Protein 6EEP (pdb70)

Structure (mmCIF, N/CA/C/O backbone):
data_6EEP
#
_entry.id   6EEP
#
_cell.length_a   104.630
_cell.length_b   67.930
_cell.length_c   74.000
_cell.angle_alpha   90.000
_cell.angle_beta   119.540
_cell.angle_gamma   90.000
#
_symmetry.space_group_name_H-M   'C 1 2 1'
#
loop_
_entity.id
_entity.type
_entity.pdbx_description
1 polymer 'Ribose-5-phosphate isomerase A'
2 non-polymer 'SODIUM ION'
3 water water
#
loop_
_atom_site.group_PDB
_atom_site.id
_atom_site.type_symbol
_atom_site.label_atom_id
_atom_site.label_alt_id
_atom_site.label_comp_id
_atom_site.label_asym_id
_atom_site.label_entity_id
_atom_site.label_seq_id
_atom_site.pdbx_PDB_ins_code
_atom_site.Cartn_x
_atom_site.Cartn_y
_atom_site.Cartn_z
_atom_site.occupancy
_atom_site.B_iso_or_equiv
_atom_site.auth_seq_id
_atom_site.auth_comp_id
_atom_site.auth_asym_id
_atom_site.auth_atom_id
_atom_site.pdbx_PDB_model_num
ATOM 1 N N . HIS A 1 1 ? -41.618 -12.884 -3.054 1.00 77.49 -1 HIS A N 1
ATOM 2 C CA . HIS A 1 1 ? -40.818 -11.673 -2.902 1.00 69.96 -1 HIS A CA 1
ATOM 3 C C . HIS A 1 1 ? -39.326 -11.990 -2.838 1.00 68.18 -1 HIS A C 1
ATOM 4 O O . HIS A 1 1 ? -38.849 -12.596 -1.874 1.00 64.58 -1 HIS A O 1
ATOM 6 N N . HIS A 1 2 ? -38.602 -11.579 -3.881 1.00 58.67 0 HIS A N 1
ATOM 7 C CA . HIS A 1 2 ? -37.153 -11.682 -3.881 1.00 51.25 0 HIS A CA 1
ATOM 8 C C . HIS A 1 2 ? -36.579 -10.994 -2.651 1.00 46.84 0 HIS A C 1
ATOM 9 O O . HIS A 1 2 ? -37.140 -10.017 -2.141 1.00 41.79 0 HIS A O 1
ATOM 16 N N . MET A 1 3 ? -35.435 -11.497 -2.189 1.00 38.41 1 MET A N 1
ATOM 17 C CA . MET A 1 3 ? -34.609 -10.708 -1.282 1.00 43.50 1 MET A CA 1
ATOM 18 C C . MET A 1 3 ? -34.333 -9.335 -1.874 1.00 36.72 1 MET A C 1
ATOM 19 O O . MET A 1 3 ? -34.362 -8.326 -1.163 1.00 33.21 1 MET A O 1
ATOM 21 N N . SER A 1 4 ? -34.086 -9.280 -3.186 1.00 33.48 2 SER A N 1
ATOM 22 C CA . SER A 1 4 ? -33.811 -8.008 -3.848 1.00 32.05 2 SER A CA 1
ATOM 23 C C . SER A 1 4 ? -34.969 -7.032 -3.684 1.00 36.00 2 SER A C 1
ATOM 24 O O . SER A 1 4 ? -34.757 -5.839 -3.424 1.00 25.75 2 SER A O 1
ATOM 27 N N . GLU A 1 5 ? -36.204 -7.516 -3.841 1.00 41.90 3 GLU A N 1
ATOM 28 C CA . GLU A 1 5 ? -37.355 -6.633 -3.681 1.00 30.09 3 GLU A CA 1
ATOM 29 C C . GLU A 1 5 ? -37.400 -6.043 -2.275 1.00 32.61 3 GLU A C 1
ATOM 30 O O . GLU A 1 5 ? -37.680 -4.850 -2.104 1.00 27.90 3 GLU A O 1
ATOM 36 N N . LEU A 1 6 ? -37.100 -6.856 -1.259 1.00 27.89 4 LEU A N 1
ATOM 37 C CA . LEU A 1 6 ? -37.090 -6.353 0.112 1.00 33.87 4 LEU A CA 1
ATOM 38 C C . LEU A 1 6 ? -36.027 -5.277 0.302 1.00 32.49 4 LEU A C 1
ATOM 39 O O . LEU A 1 6 ? -36.302 -4.206 0.857 1.00 24.88 4 LEU A O 1
ATOM 44 N N . LYS A 1 7 ? -34.799 -5.545 -0.147 1.00 30.10 5 LYS A N 1
ATOM 45 C CA A LYS A 1 7 ? -33.733 -4.559 0.008 0.56 24.43 5 LYS A CA 1
ATOM 46 C CA C LYS A 1 7 ? -33.731 -4.560 0.005 0.44 24.54 5 LYS A CA 1
ATOM 47 C C . LYS A 1 7 ? -34.089 -3.252 -0.686 1.00 25.82 5 LYS A C 1
ATOM 48 O O . LYS A 1 7 ? -33.802 -2.167 -0.167 1.00 26.67 5 LYS A O 1
ATOM 59 N N . ILE A 1 8 ? -34.725 -3.335 -1.858 1.00 26.62 6 ILE A N 1
ATOM 60 C CA . ILE A 1 8 ? -35.114 -2.139 -2.602 1.00 28.10 6 ILE A CA 1
ATOM 61 C C . ILE A 1 8 ? -36.125 -1.308 -1.812 1.00 27.12 6 ILE A C 1
ATOM 62 O O . ILE A 1 8 ? -35.998 -0.081 -1.715 1.00 24.49 6 ILE A O 1
ATOM 67 N N . LYS A 1 9 ? -37.157 -1.959 -1.261 1.00 23.37 7 LYS A N 1
ATOM 68 C CA . LYS A 1 9 ? -38.128 -1.272 -0.403 1.00 29.68 7 LYS A CA 1
ATOM 69 C C . LYS A 1 9 ? -37.438 -0.554 0.752 1.00 26.59 7 LYS A C 1
ATOM 70 O O . LYS A 1 9 ? -37.754 0.603 1.067 1.00 27.88 7 LYS A O 1
ATOM 76 N N . ALA A 1 10 ? -36.509 -1.238 1.420 1.00 27.79 8 ALA A N 1
ATOM 77 C CA . ALA A 1 10 ? -35.783 -0.590 2.505 1.00 27.54 8 ALA A CA 1
ATOM 78 C C . ALA A 1 10 ? -34.968 0.590 1.987 1.00 31.63 8 ALA A C 1
ATOM 79 O O . ALA A 1 10 ? -34.953 1.659 2.610 1.00 28.31 8 ALA A O 1
ATOM 81 N N . ALA A 1 11 ? -34.302 0.423 0.834 1.00 23.79 9 ALA A N 1
ATOM 82 C CA . ALA A 1 11 ? -33.514 1.514 0.261 1.00 24.14 9 ALA A CA 1
ATOM 83 C C . ALA A 1 11 ? -34.392 2.719 -0.048 1.00 24.51 9 ALA A C 1
ATOM 84 O O . ALA A 1 11 ? -34.047 3.858 0.290 1.00 24.48 9 ALA A O 1
ATOM 86 N N . LYS A 1 12 ? -35.537 2.488 -0.696 1.00 21.63 10 LYS A N 1
ATOM 87 C CA . LYS A 1 12 ? -36.443 3.589 -0.994 1.00 24.20 10 LYS A CA 1
ATOM 88 C C . LYS A 1 12 ? -36.982 4.238 0.272 1.00 27.83 10 LYS A C 1
ATOM 89 O O . LYS A 1 12 ? -37.222 5.448 0.288 1.00 25.27 10 LYS A O 1
ATOM 95 N N . ALA A 1 13 ? -37.170 3.464 1.344 1.00 32.63 11 ALA A N 1
ATOM 96 C CA . ALA A 1 13 ? -37.639 4.058 2.593 1.00 33.45 11 ALA A CA 1
ATOM 97 C C . ALA A 1 13 ? -36.617 5.043 3.153 1.00 29.06 11 ALA A C 1
ATOM 98 O O . ALA A 1 13 ? -36.983 6.087 3.698 1.00 27.25 11 ALA A O 1
ATOM 100 N N . ALA A 1 14 ? -35.329 4.734 3.015 1.00 27.54 12 ALA A N 1
ATOM 101 C CA . ALA A 1 14 ? -34.292 5.639 3.503 1.00 24.97 12 ALA A CA 1
ATOM 102 C C . ALA A 1 14 ? -34.234 6.932 2.698 1.00 31.23 12 ALA A C 1
ATOM 103 O O . ALA A 1 14 ? -33.907 7.990 3.250 1.00 27.66 12 ALA A O 1
ATOM 105 N N . ILE A 1 15 ? -34.531 6.867 1.397 1.00 29.26 13 ILE A N 1
ATOM 106 C CA . ILE A 1 15 ? -34.442 8.057 0.551 1.00 32.38 13 ILE A CA 1
ATOM 107 C C . ILE A 1 15 ? -35.360 9.150 1.071 1.00 31.23 13 ILE A C 1
ATOM 108 O O . ILE A 1 15 ? -35.081 10.346 0.902 1.00 37.64 13 ILE A O 1
ATOM 113 N N . ALA A 1 16 ? -36.443 8.762 1.754 1.00 31.10 14 ALA A N 1
ATOM 114 C CA . ALA A 1 16 ? -37.398 9.728 2.280 1.00 35.90 14 ALA A CA 1
ATOM 115 C C . ALA A 1 16 ? -36.773 10.668 3.301 1.00 41.02 14 ALA A C 1
ATOM 116 O O . ALA A 1 16 ? -37.340 11.731 3.571 1.00 35.91 14 ALA A O 1
ATOM 118 N N . TYR A 1 17 ? -35.626 10.297 3.874 1.00 32.95 15 TYR A N 1
ATOM 119 C CA . TYR A 1 17 ? -34.937 11.104 4.872 1.00 35.72 15 TYR A CA 1
ATOM 120 C C . TYR A 1 17 ? -33.873 12.010 4.277 1.00 35.19 15 TYR A C 1
ATOM 121 O O . TYR A 1 17 ? -33.275 12.798 5.011 1.00 36.17 15 TYR A O 1
ATOM 130 N N . ILE A 1 18 ? -33.607 11.903 2.985 1.00 34.56 16 ILE A N 1
ATOM 131 C CA . ILE A 1 18 ? -32.581 12.719 2.352 1.00 33.18 16 ILE A CA 1
ATOM 132 C C . ILE A 1 18 ? -33.173 14.079 2.006 1.00 42.54 16 ILE A C 1
ATOM 133 O O . ILE A 1 18 ? -34.221 14.168 1.354 1.00 51.21 16 ILE A O 1
ATOM 138 N N . GLU A 1 19 ? -32.507 15.143 2.444 1.00 36.44 17 GLU A N 1
ATOM 139 C CA . GLU A 1 19 ? -32.926 16.507 2.160 1.00 39.52 17 GLU A CA 1
ATOM 140 C C . GLU A 1 19 ? -31.955 17.169 1.189 1.00 36.08 17 GLU A C 1
ATOM 141 O O . GLU A 1 19 ? -30.806 16.744 1.039 1.00 40.45 17 GLU A O 1
ATOM 147 N N . ASP A 1 20 ? -32.437 18.221 0.523 1.00 37.64 18 ASP A N 1
ATOM 148 C CA . ASP A 1 20 ? -31.619 18.951 -0.442 1.00 38.80 18 ASP A CA 1
ATOM 149 C C . ASP A 1 20 ? -30.310 19.414 0.183 1.00 38.52 18 ASP A C 1
ATOM 150 O O . ASP A 1 20 ? -30.270 19.826 1.343 1.00 38.92 18 ASP A O 1
ATOM 155 N N . ASP A 1 21 ? -29.232 19.320 -0.599 1.00 37.28 19 ASP A N 1
ATOM 156 C CA . ASP A 1 21 ? -27.915 19.860 -0.262 1.00 43.21 19 ASP A CA 1
ATOM 157 C C . ASP A 1 21 ? -27.245 19.154 0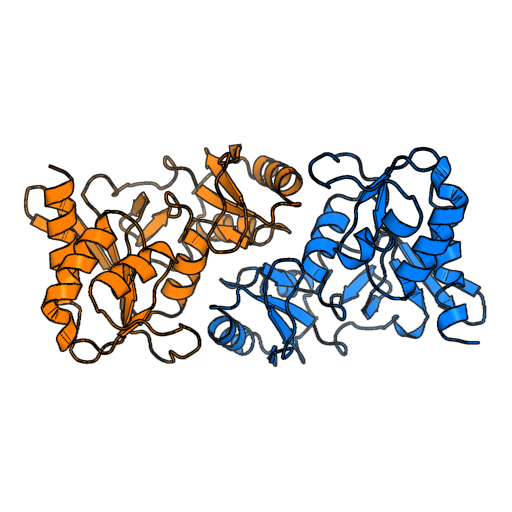.916 1.00 37.67 19 ASP A C 1
ATOM 158 O O . ASP A 1 21 ? -26.326 19.707 1.523 1.00 43.51 19 ASP A O 1
ATOM 163 N N . MET A 1 22 ? -27.654 17.936 1.249 1.00 36.47 20 MET A N 1
ATOM 164 C CA . MET A 1 22 ? -27.005 17.220 2.334 1.00 29.08 20 MET A CA 1
ATOM 165 C C . MET A 1 22 ? -25.685 16.610 1.875 1.00 28.38 20 MET A C 1
ATOM 166 O O . MET A 1 22 ? -25.499 16.289 0.698 1.00 32.04 20 MET A O 1
ATOM 171 N N . VAL A 1 23 ? -24.774 16.430 2.824 1.00 26.08 21 VAL A N 1
ATOM 172 C CA . VAL A 1 23 ? -23.702 15.454 2.667 1.00 23.53 21 VAL A CA 1
ATOM 173 C C . VAL A 1 23 ? -24.197 14.146 3.275 1.00 26.04 21 VAL A C 1
ATOM 174 O O . VAL A 1 23 ? -24.728 14.137 4.389 1.00 25.29 21 VAL A O 1
ATOM 178 N N . ILE A 1 24 ? -24.054 13.044 2.541 1.00 25.61 22 ILE A N 1
ATOM 179 C CA . ILE A 1 24 ? -24.659 11.766 2.910 1.00 18.64 22 ILE A CA 1
ATOM 180 C C . ILE A 1 24 ? -23.560 10.734 3.126 1.00 27.74 22 ILE A C 1
ATOM 181 O O . ILE A 1 24 ? -22.784 10.455 2.206 1.00 25.01 22 ILE A O 1
ATOM 186 N N . GLY A 1 25 ? -23.506 10.153 4.325 1.00 24.33 23 GLY A N 1
ATOM 187 C CA . GLY A 1 25 ? -22.624 9.013 4.550 1.00 24.43 23 GLY A CA 1
ATOM 188 C C . GLY A 1 25 ? -23.269 7.735 4.022 1.00 23.83 23 GLY A C 1
ATOM 189 O O . GLY A 1 25 ? -24.452 7.482 4.233 1.00 16.25 23 GLY A O 1
ATOM 190 N N . VAL A 1 26 ? -22.474 6.918 3.332 1.00 20.32 24 VAL A N 1
ATOM 191 C CA . VAL A 1 26 ? -22.992 5.740 2.646 1.00 16.00 24 VAL A CA 1
ATOM 192 C C . VAL A 1 26 ? -22.256 4.502 3.130 1.00 18.87 24 VAL A C 1
ATOM 193 O O . VAL A 1 26 ? -21.021 4.469 3.117 1.00 20.18 24 VAL A O 1
ATOM 197 N N . GLY A 1 27 ? -23.016 3.483 3.540 1.00 21.34 25 GLY A N 1
ATOM 198 C CA . GLY A 1 27 ? -22.458 2.235 4.028 1.00 21.94 25 GLY A CA 1
ATOM 199 C C . GLY A 1 27 ? -21.948 1.326 2.927 1.00 23.44 25 GLY A C 1
ATOM 200 O O . GLY A 1 27 ? -21.531 1.781 1.855 1.00 19.81 25 GLY A O 1
ATOM 201 N N . THR A 1 28 ? -21.973 0.015 3.197 1.00 17.44 26 THR A N 1
ATOM 202 C CA . THR A 1 28 ? -21.513 -1.003 2.255 1.00 18.45 26 THR A CA 1
ATOM 203 C C . THR A 1 28 ? -22.483 -2.174 2.233 1.00 22.95 26 THR A C 1
ATOM 204 O O . THR A 1 28 ? -23.232 -2.401 3.184 1.00 25.74 26 THR A O 1
ATOM 208 N N . GLY A 1 29 ? -22.425 -2.942 1.152 1.00 23.61 27 GLY A N 1
ATOM 209 C CA . GLY A 1 29 ? -23.168 -4.183 1.041 1.00 27.71 27 GLY A CA 1
ATOM 210 C C . GLY A 1 29 ? -24.290 -4.079 0.022 1.00 29.55 27 GLY A C 1
ATOM 211 O O . GLY A 1 29 ? -24.559 -3.024 -0.555 1.00 27.55 27 GLY A O 1
ATOM 212 N N . SER A 1 30 ? -24.978 -5.209 -0.148 1.00 16.36 28 SER A N 1
ATOM 213 C CA . SER A 1 30 ? -25.918 -5.332 -1.261 1.00 20.30 28 SER A CA 1
ATOM 214 C C . SER A 1 30 ? -27.170 -4.498 -1.028 1.00 21.77 28 SER A C 1
ATOM 215 O O . SER A 1 30 ? -27.766 -3.994 -1.988 1.00 24.17 28 SER A O 1
ATOM 218 N N . THR A 1 31 ? -27.589 -4.349 0.228 1.00 22.34 29 THR A N 1
ATOM 219 C CA . THR A 1 31 ? -28.741 -3.495 0.516 1.00 15.57 29 THR A CA 1
ATOM 220 C C . THR A 1 31 ? -28.395 -2.034 0.274 1.00 23.31 29 THR A C 1
ATOM 221 O O . THR A 1 31 ? -29.165 -1.290 -0.348 1.00 24.31 29 THR A O 1
ATOM 225 N N . VAL A 1 32 ? -27.221 -1.613 0.735 1.00 19.65 30 VAL A N 1
ATOM 226 C CA . VAL A 1 32 ? -26.767 -0.248 0.478 1.00 16.71 30 VAL A CA 1
ATOM 227 C C . VAL A 1 32 ? -26.581 -0.009 -1.015 1.00 16.12 30 VAL A C 1
ATOM 228 O O . VAL A 1 32 ? -26.838 1.094 -1.501 1.00 20.91 30 VAL A O 1
ATOM 232 N N . ASN A 1 33 ? -26.156 -1.034 -1.767 1.00 21.99 31 ASN A N 1
ATOM 233 C CA . ASN A 1 33 ? -25.956 -0.853 -3.204 1.00 17.56 31 ASN A CA 1
ATOM 234 C C . ASN A 1 33 ? -27.263 -0.530 -3.926 1.00 22.19 31 ASN A C 1
ATOM 235 O O . ASN A 1 33 ? -27.253 0.199 -4.927 1.00 18.10 31 ASN A O 1
ATOM 240 N N . PHE A 1 34 ? -28.397 -1.045 -3.441 1.00 16.92 32 PHE A N 1
ATOM 241 C CA . PHE A 1 34 ? -29.679 -0.615 -3.999 1.00 17.24 32 PHE A CA 1
ATOM 242 C C . PHE A 1 34 ? -29.991 0.827 -3.613 1.00 24.02 32 PHE A C 1
ATOM 243 O O . PHE A 1 34 ? -30.609 1.560 -4.392 1.00 23.48 32 PHE A O 1
ATOM 251 N N . PHE A 1 35 ? -29.571 1.243 -2.419 1.00 17.97 33 PHE A N 1
ATOM 252 C CA . PHE A 1 35 ? -29.726 2.634 -2.008 1.00 19.24 33 PHE A CA 1
ATOM 253 C C . PHE A 1 35 ? -28.904 3.560 -2.890 1.00 17.69 33 PHE A C 1
ATOM 254 O O . PHE A 1 35 ? -29.363 4.650 -3.252 1.00 20.83 33 PHE A O 1
ATOM 262 N N . ILE A 1 36 ? -27.706 3.120 -3.291 1.00 19.69 34 ILE A N 1
ATOM 263 C CA . ILE A 1 36 ? -26.865 3.930 -4.171 1.00 16.89 34 ILE A CA 1
ATOM 264 C C . ILE A 1 36 ? -27.579 4.200 -5.491 1.00 24.26 34 ILE A C 1
ATOM 265 O O . ILE A 1 36 ? -27.536 5.314 -6.029 1.00 24.66 34 ILE A O 1
ATOM 270 N N . LYS A 1 37 ? -28.274 3.198 -6.021 1.00 19.57 35 LYS A N 1
ATOM 271 C CA . LYS A 1 37 ? -29.027 3.437 -7.247 1.00 24.04 35 LYS A CA 1
ATOM 272 C C . LYS A 1 37 ? -30.206 4.378 -7.004 1.00 26.01 35 LYS A C 1
ATOM 273 O O . LYS A 1 37 ? -30.583 5.136 -7.908 1.00 28.83 35 LYS A O 1
ATOM 279 N N . GLU A 1 38 ? -30.778 4.377 -5.792 1.00 27.27 36 GLU A N 1
ATOM 280 C CA . GLU A 1 38 ? -31.812 5.361 -5.472 1.00 25.48 36 GLU A CA 1
ATOM 281 C C . GLU A 1 38 ? -31.213 6.759 -5.344 1.00 26.12 36 GLU A C 1
ATOM 282 O O . GLU A 1 38 ? -31.822 7.750 -5.778 1.00 28.26 36 GLU A O 1
ATOM 288 N N . LEU A 1 39 ? -30.018 6.857 -4.757 1.00 26.30 37 LEU A N 1
ATOM 289 C CA . LEU A 1 39 ? -29.347 8.148 -4.649 1.00 26.51 37 LEU A CA 1
ATOM 290 C C . LEU A 1 39 ? -29.032 8.730 -6.019 1.00 28.51 37 LEU A C 1
ATOM 291 O O . LEU A 1 39 ? -29.098 9.949 -6.212 1.00 25.71 37 LEU A O 1
ATOM 296 N N . ALA A 1 40 ? -28.665 7.882 -6.984 1.00 24.78 38 ALA A N 1
ATOM 297 C CA . ALA A 1 40 ? -28.308 8.418 -8.292 1.00 25.34 38 ALA A CA 1
ATOM 298 C C . ALA A 1 40 ? -29.466 9.193 -8.908 1.00 23.58 38 ALA A C 1
ATOM 299 O O . ALA A 1 40 ? -29.248 10.191 -9.602 1.00 25.45 38 ALA A O 1
ATOM 301 N N . ALA A 1 41 ? -30.700 8.771 -8.639 1.00 29.38 39 ALA A N 1
ATOM 302 C CA . ALA A 1 41 ? -31.863 9.451 -9.188 1.00 31.71 39 ALA A CA 1
ATOM 303 C C . ALA A 1 41 ? -32.018 10.864 -8.645 1.00 29.96 39 ALA A C 1
ATOM 304 O O . ALA A 1 41 ? -32.652 11.698 -9.294 1.00 33.38 39 ALA A O 1
ATOM 306 N N . ILE A 1 42 ? -31.454 11.153 -7.476 1.00 23.73 40 ILE A N 1
ATOM 307 C CA . ILE A 1 42 ? -31.561 12.487 -6.909 1.00 27.11 40 ILE A CA 1
ATOM 308 C C . ILE A 1 42 ? -30.192 13.146 -6.749 1.00 32.76 40 ILE A C 1
ATOM 309 O O . ILE A 1 42 ? -30.051 14.071 -5.961 1.00 32.79 40 ILE A O 1
ATOM 314 N N . LYS A 1 43 ? -29.179 12.691 -7.504 1.00 27.10 41 LYS A N 1
ATOM 315 C CA . LYS A 1 43 ? -27.808 13.134 -7.242 1.00 31.04 41 LYS A CA 1
ATOM 316 C C . LYS A 1 43 ? -27.639 14.641 -7.406 1.00 31.90 41 LYS A C 1
ATOM 317 O O . LYS A 1 43 ? -26.744 15.232 -6.789 1.00 33.90 41 LYS A O 1
ATOM 323 N N . HIS A 1 44 ? -28.487 15.283 -8.216 1.00 30.70 42 HIS A N 1
ATOM 324 C CA . HIS A 1 44 ? -28.385 16.728 -8.385 1.00 35.10 42 HIS A CA 1
ATOM 325 C C . HIS A 1 44 ? -28.727 17.472 -7.097 1.00 42.08 42 HIS A C 1
ATOM 326 O O . HIS A 1 44 ? -28.223 18.581 -6.872 1.00 39.01 42 HIS A O 1
ATOM 333 N N . LYS A 1 45 ? -29.567 16.883 -6.241 1.00 40.48 43 LYS A N 1
ATOM 334 C CA . LYS A 1 45 ? -29.985 17.508 -4.990 1.00 41.41 43 LYS A CA 1
ATOM 335 C C . LYS A 1 45 ? -29.032 17.223 -3.839 1.00 37.76 43 LYS A C 1
ATOM 336 O O . LYS A 1 45 ? -29.294 17.653 -2.714 1.00 52.24 43 LYS A O 1
ATOM 342 N N . ILE A 1 46 ? -27.930 16.533 -4.104 1.00 29.78 44 ILE A N 1
ATOM 343 C CA . ILE A 1 46 ? -26.970 16.109 -3.095 1.00 38.51 44 ILE A CA 1
ATOM 344 C C . ILE A 1 46 ? -25.736 16.992 -3.189 1.00 42.79 44 ILE A C 1
ATOM 345 O O . ILE A 1 46 ? -25.313 17.363 -4.289 1.00 50.07 44 ILE A O 1
ATOM 350 N N . GLU A 1 47 ? -25.153 17.328 -2.039 1.00 30.11 45 GLU A N 1
ATOM 351 C CA . GLU A 1 47 ? -23.847 17.978 -2.058 1.00 29.87 45 GLU A CA 1
ATOM 352 C C . GLU A 1 47 ? -22.756 16.983 -2.432 1.00 31.63 45 GLU A C 1
ATOM 353 O O . GLU A 1 47 ? -22.007 17.197 -3.394 1.00 30.19 45 GLU A O 1
ATOM 359 N N . ALA A 1 48 ? -22.660 15.884 -1.683 1.00 24.74 46 ALA A N 1
ATOM 360 C CA . ALA A 1 48 ? -21.622 14.873 -1.864 1.00 24.50 46 ALA A CA 1
ATOM 361 C C . ALA A 1 48 ? -21.918 13.711 -0.929 1.00 27.67 46 ALA A C 1
ATOM 362 O O . ALA A 1 48 ? -22.767 13.805 -0.042 1.00 22.56 46 ALA A O 1
ATOM 364 N N . CYS A 1 49 ? -21.196 12.610 -1.136 1.00 18.61 47 CYS A N 1
ATOM 365 C CA . CYS A 1 49 ? -21.278 11.440 -0.278 1.00 20.52 47 CYS A CA 1
ATOM 366 C C . CYS A 1 49 ? -19.931 11.138 0.364 1.00 28.21 47 CYS A C 1
ATOM 367 O O . CYS A 1 49 ? -18.868 11.380 -0.218 1.00 27.20 47 CYS A O 1
ATOM 370 N N . VAL A 1 50 ? -19.996 10.623 1.582 1.00 18.31 48 VAL A N 1
ATOM 371 C CA . VAL A 1 50 ? -18.851 10.022 2.250 1.00 19.35 48 VAL A CA 1
ATOM 372 C C . VAL A 1 50 ? -19.002 8.511 2.129 1.00 19.10 48 VAL A C 1
ATOM 373 O O . VAL A 1 50 ? -20.070 7.966 2.430 1.00 21.10 48 VAL A O 1
ATOM 377 N N . ALA A 1 51 ? -17.942 7.829 1.692 1.00 18.47 49 ALA A N 1
ATOM 378 C CA . ALA A 1 51 ? -17.993 6.395 1.412 1.00 18.66 49 ALA A CA 1
ATOM 379 C C . ALA A 1 51 ? -17.275 5.593 2.498 1.00 20.85 49 ALA A C 1
ATOM 380 O O . ALA A 1 51 ? -16.123 5.884 2.827 1.00 20.11 49 ALA A O 1
ATOM 382 N N . SER A 1 52 ? -17.943 4.554 3.015 1.00 18.08 50 SER A N 1
ATOM 383 C CA A SER A 1 52 ? -17.373 3.687 4.036 0.66 18.51 50 SER A CA 1
ATOM 384 C CA B SER A 1 52 ? -17.370 3.689 4.037 0.34 18.51 50 SER A CA 1
ATOM 385 C C . SER A 1 52 ? -16.505 2.575 3.460 1.00 21.79 50 SER A C 1
ATOM 386 O O . SER A 1 52 ? -15.980 1.766 4.230 1.00 25.78 50 SER A O 1
ATOM 391 N N . SER A 1 53 ? -16.363 2.491 2.139 1.00 17.80 51 SER A N 1
ATOM 392 C CA . SER A 1 53 ? -15.444 1.517 1.566 1.00 19.84 51 SER A CA 1
ATOM 393 C C 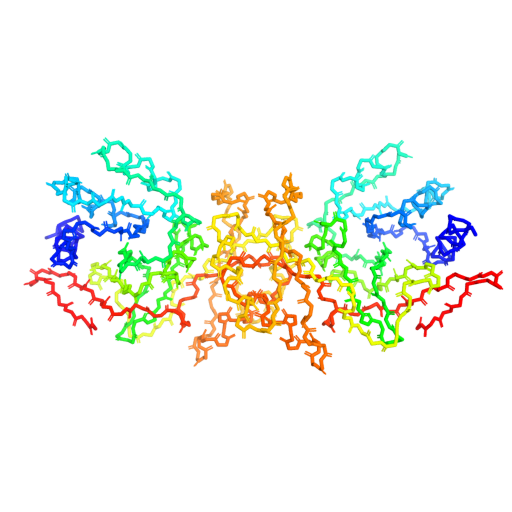. SER A 1 53 ? -15.018 1.977 0.187 1.00 18.83 51 SER A C 1
ATOM 394 O O . SER A 1 53 ? -15.682 2.799 -0.450 1.00 22.53 51 SER A O 1
ATOM 397 N N . LYS A 1 54 ? -13.918 1.383 -0.287 1.00 18.23 52 LYS A N 1
ATOM 398 C CA . LYS A 1 54 ? -13.458 1.678 -1.637 1.00 17.36 52 LYS A CA 1
ATOM 399 C C . LYS A 1 54 ? -14.445 1.158 -2.678 1.00 18.42 52 LYS A C 1
ATOM 400 O O . LYS A 1 54 ? -14.611 1.784 -3.730 1.00 18.38 52 LYS A O 1
ATOM 406 N N . ALA A 1 55 ? -15.110 0.026 -2.401 1.00 16.68 53 ALA A N 1
ATOM 407 C CA . ALA A 1 55 ? -16.126 -0.473 -3.316 1.00 24.48 53 ALA A CA 1
ATOM 408 C C . ALA A 1 55 ? -17.309 0.480 -3.382 1.00 21.91 53 ALA A C 1
ATOM 409 O O . ALA A 1 55 ? -17.816 0.784 -4.469 1.00 18.80 53 ALA A O 1
ATOM 411 N N . THR A 1 56 ? -17.765 0.963 -2.225 1.00 17.91 54 THR A N 1
ATOM 412 C CA . THR A 1 56 ? -18.850 1.933 -2.224 1.00 14.67 54 THR A CA 1
ATOM 413 C C . THR A 1 56 ? -18.448 3.210 -2.951 1.00 15.13 54 THR A C 1
ATOM 414 O O . THR A 1 56 ? -19.246 3.775 -3.717 1.00 17.87 54 THR A O 1
ATOM 418 N N . GLU A 1 57 ? -17.208 3.669 -2.750 1.00 17.86 55 GLU A N 1
ATOM 419 C CA . GLU A 1 57 ? -16.719 4.827 -3.498 1.00 22.18 55 GLU A CA 1
ATOM 420 C C . GLU A 1 57 ? -16.812 4.601 -5.003 1.00 19.45 55 GLU A C 1
ATOM 421 O O . GLU A 1 57 ? -17.227 5.495 -5.751 1.00 20.59 55 GLU A O 1
ATOM 427 N N . ALA A 1 58 ? -16.401 3.423 -5.469 1.00 20.32 56 ALA A N 1
ATOM 428 C CA . ALA A 1 58 ? -16.427 3.152 -6.904 1.00 19.29 56 ALA A CA 1
ATOM 429 C C . ALA A 1 58 ? -17.854 3.132 -7.431 1.00 18.75 56 ALA A C 1
ATOM 430 O O . ALA A 1 58 ? -18.120 3.615 -8.539 1.00 20.15 56 ALA A O 1
ATOM 432 N N . LEU A 1 59 ? -18.792 2.577 -6.656 1.00 17.28 57 LEU A N 1
ATOM 433 C CA A LEU A 1 59 ? -20.179 2.554 -7.106 0.47 25.59 57 LEU A CA 1
ATOM 434 C CA B LEU A 1 59 ? -20.186 2.552 -7.089 0.53 25.78 57 LEU A CA 1
ATOM 435 C C . LEU A 1 59 ? -20.777 3.957 -7.117 1.00 22.91 57 LEU A C 1
ATOM 436 O O . LEU A 1 59 ? -21.494 4.321 -8.056 1.00 19.46 57 LEU A O 1
ATOM 445 N N . LEU A 1 60 ? -20.489 4.759 -6.092 1.00 17.51 58 LEU A N 1
ATOM 446 C CA . LEU A 1 60 ? -20.948 6.150 -6.084 1.00 18.97 58 LEU A CA 1
ATOM 447 C C . LEU A 1 60 ? -20.397 6.916 -7.282 1.00 24.32 58 LEU A C 1
ATOM 448 O O . LEU A 1 60 ? -21.129 7.644 -7.964 1.00 21.91 58 LEU A O 1
ATOM 453 N N . ARG A 1 61 ? -19.093 6.779 -7.543 1.00 19.61 59 ARG A N 1
ATOM 454 C CA . ARG A 1 61 ? -18.493 7.538 -8.627 1.00 22.10 59 ARG A CA 1
ATOM 455 C C . ARG A 1 61 ? -19.015 7.088 -9.977 1.00 23.22 59 ARG A C 1
ATOM 456 O O . ARG A 1 61 ? -19.107 7.902 -10.899 1.00 22.87 59 ARG A O 1
ATOM 464 N N . ALA A 1 62 ? -19.338 5.802 -10.129 1.00 21.10 60 ALA A N 1
ATOM 465 C CA . ALA A 1 62 ? -19.863 5.366 -11.417 1.00 23.18 60 ALA A CA 1
ATOM 466 C C . ALA A 1 62 ? -21.261 5.912 -11.670 1.00 22.00 60 ALA A C 1
ATOM 467 O O . ALA A 1 62 ? -21.690 5.964 -12.825 1.00 24.01 60 ALA A O 1
ATOM 469 N N . GLU A 1 63 ? -21.982 6.294 -10.619 1.00 19.35 61 GLU A N 1
ATOM 470 C CA . GLU A 1 63 ? -23.282 6.948 -10.750 1.00 23.41 61 GLU A CA 1
ATOM 471 C C . GLU A 1 63 ? -23.175 8.453 -10.943 1.00 22.25 61 GLU A C 1
ATOM 472 O O . GLU A 1 63 ? -24.208 9.135 -11.041 1.00 22.65 61 GLU A O 1
ATOM 478 N N . GLY A 1 64 ? -21.963 8.989 -11.004 1.00 30.51 62 GLY A N 1
ATOM 479 C CA . GLY A 1 64 ? -21.818 10.427 -11.061 1.00 32.22 62 GLY A CA 1
ATOM 480 C C . GLY A 1 64 ? -22.163 11.148 -9.777 1.00 31.68 62 GLY A C 1
ATOM 481 O O . GLY A 1 64 ? -22.469 12.343 -9.814 1.00 28.26 62 GLY A O 1
ATOM 482 N N . ILE A 1 65 ? -22.122 10.459 -8.639 1.00 26.31 63 ILE A N 1
ATOM 483 C CA . ILE A 1 65 ? -22.363 11.083 -7.337 1.00 24.56 63 ILE A CA 1
ATOM 484 C C . ILE A 1 65 ? -21.053 11.623 -6.766 1.00 26.00 63 ILE A C 1
ATOM 485 O O . ILE A 1 65 ? -20.066 10.883 -6.675 1.00 23.91 63 ILE A O 1
ATOM 490 N N . PRO A 1 66 ? -20.987 12.891 -6.368 1.00 23.86 64 PRO A N 1
ATOM 491 C CA . PRO A 1 66 ? -19.720 13.418 -5.848 1.00 33.74 64 PRO A CA 1
ATOM 492 C C . PRO A 1 66 ? -19.379 12.770 -4.517 1.00 22.88 64 PRO A C 1
ATOM 493 O O . PRO A 1 66 ? -20.253 12.504 -3.689 1.00 25.40 64 PRO A O 1
ATOM 497 N N . VAL A 1 67 ? -18.097 12.454 -4.363 1.00 21.80 65 VAL A N 1
ATOM 498 C CA . VAL A 1 67 ? -17.534 11.838 -3.169 1.00 26.92 65 VAL A CA 1
ATOM 499 C C . VAL A 1 67 ? -16.562 12.836 -2.555 1.00 37.86 65 VAL A C 1
ATOM 500 O O . VAL A 1 67 ? -15.837 13.533 -3.276 1.00 43.06 65 VAL A O 1
ATOM 504 N N . ILE A 1 68 ? -16.555 12.923 -1.229 1.00 29.15 66 ILE A N 1
ATOM 505 C CA . ILE A 1 68 ? -15.622 13.804 -0.540 1.00 27.01 66 ILE A CA 1
ATOM 506 C C . ILE A 1 68 ? -14.989 13.055 0.621 1.00 29.85 66 ILE A C 1
ATOM 507 O O . ILE A 1 68 ? -15.581 12.130 1.185 1.00 25.57 66 ILE A O 1
ATOM 512 N N . ASP A 1 69 ? -13.768 13.457 0.963 1.00 22.98 67 ASP A N 1
ATOM 513 C CA . ASP A 1 69 ? -13.051 12.850 2.076 1.00 27.76 67 ASP A CA 1
ATOM 514 C C . ASP A 1 69 ? -13.697 13.220 3.405 1.00 23.73 67 ASP A C 1
ATOM 515 O O . ASP A 1 69 ? -14.117 14.362 3.617 1.00 24.48 67 ASP A O 1
ATOM 520 N N . LEU A 1 70 ? -13.769 12.242 4.312 1.00 24.65 68 LEU A N 1
ATOM 521 C CA . LEU A 1 70 ? -14.394 12.482 5.608 1.00 22.60 68 LEU A CA 1
ATOM 522 C C . LEU A 1 70 ? -13.677 13.581 6.391 1.00 22.12 68 LEU A C 1
ATOM 523 O O . LEU A 1 70 ? -14.308 14.261 7.204 1.00 21.54 68 LEU A O 1
ATOM 528 N N . ASN A 1 71 ? -12.369 13.779 6.160 1.00 19.96 69 ASN A N 1
ATOM 529 C CA . ASN A 1 71 ? -11.645 14.816 6.895 1.00 21.31 69 ASN A CA 1
ATOM 530 C C . ASN A 1 71 ? -12.048 16.219 6.474 1.00 29.81 69 ASN A C 1
ATOM 531 O O . ASN A 1 71 ? -11.707 17.176 7.171 1.00 27.53 69 ASN A O 1
ATOM 536 N N . SER A 1 72 ? -12.715 16.370 5.338 1.00 27.45 70 SER A N 1
ATOM 537 C CA A SER A 1 72 ? -13.218 17.672 4.936 0.52 21.92 70 SER A CA 1
ATOM 538 C CA B SER A 1 72 ? -13.229 17.659 4.911 0.48 21.90 70 SER A CA 1
ATOM 539 C C . SER A 1 72 ? -14.646 17.907 5.400 1.00 29.61 70 SER A C 1
ATOM 540 O O . SER A 1 72 ? -15.203 18.970 5.122 1.00 33.08 70 SER A O 1
ATOM 545 N N . VAL A 1 73 ? -15.228 16.956 6.124 1.00 26.43 71 VAL A N 1
ATOM 546 C CA . VAL A 1 73 ? -16.594 17.029 6.620 1.00 24.70 71 VAL A CA 1
ATOM 547 C C . VAL A 1 73 ? -16.557 17.134 8.136 1.00 26.35 71 VAL A C 1
ATOM 548 O O . VAL A 1 73 ? -15.855 16.361 8.802 1.00 35.97 71 VAL A O 1
ATOM 552 N N . GLN A 1 74 ? -17.307 18.079 8.677 1.00 30.41 72 GLN A N 1
ATOM 553 C CA . GLN A 1 74 ? -17.679 18.051 10.083 1.00 36.22 72 GLN A CA 1
ATOM 554 C C . GLN A 1 74 ? -19.174 17.859 10.299 1.00 43.40 72 GLN A C 1
ATOM 555 O O . GLN A 1 74 ? -19.562 17.187 11.255 1.00 48.90 72 GLN A O 1
ATOM 557 N N . ASP A 1 75 ? -20.015 18.406 9.421 1.00 45.70 73 ASP A N 1
ATOM 558 C CA . ASP A 1 75 ? -21.473 18.315 9.528 1.00 39.25 73 ASP A CA 1
ATOM 559 C C . ASP A 1 75 ? -21.949 17.220 8.574 1.00 34.89 73 ASP A C 1
ATOM 560 O O . ASP A 1 75 ? -22.048 17.431 7.361 1.00 30.47 73 ASP A O 1
ATOM 565 N N . LEU A 1 76 ? -22.250 16.051 9.131 1.00 27.83 74 LEU A N 1
ATOM 566 C CA . LEU A 1 76 ? -22.687 14.886 8.365 1.00 26.92 74 LEU A CA 1
ATOM 567 C C . LEU A 1 76 ? -24.040 14.466 8.916 1.00 28.78 74 LEU A C 1
ATOM 568 O O . LEU A 1 76 ? -24.107 13.741 9.923 1.00 30.21 74 LEU A O 1
ATOM 573 N N . PRO A 1 77 ? -25.144 14.909 8.316 1.00 28.65 75 PRO A N 1
ATOM 574 C CA . PRO A 1 77 ? -26.436 14.736 8.988 1.00 30.74 75 PRO A CA 1
ATOM 575 C C . PRO A 1 77 ? -26.942 13.307 8.988 1.00 31.49 75 PRO A C 1
ATOM 576 O O . PRO A 1 77 ? -27.650 12.929 9.930 1.00 32.15 75 PRO A O 1
ATOM 580 N N . ILE A 1 78 ? -26.615 12.493 7.979 1.00 26.24 76 ILE A N 1
ATOM 581 C CA A ILE A 1 78 ? -27.178 11.152 7.835 0.71 24.08 76 ILE A CA 1
ATOM 582 C CA B ILE A 1 78 ? -27.161 11.144 7.888 0.29 24.05 76 ILE A CA 1
ATOM 583 C C . ILE A 1 78 ? -26.085 10.172 7.428 1.00 21.44 76 ILE A C 1
ATOM 584 O O . ILE A 1 78 ? -25.160 10.524 6.692 1.00 26.23 76 ILE A O 1
ATOM 593 N N . TYR A 1 79 ? -26.213 8.933 7.899 1.00 19.56 77 TYR A N 1
ATOM 594 C CA . TYR A 1 79 ? -25.416 7.789 7.477 1.00 17.51 77 TYR A CA 1
ATOM 595 C C . TYR A 1 79 ? -26.389 6.637 7.265 1.00 23.04 77 TYR A C 1
ATOM 596 O O . TYR A 1 79 ? -27.164 6.317 8.173 1.00 21.59 77 TYR A O 1
ATOM 605 N N . VAL A 1 80 ? -26.369 6.041 6.071 1.00 18.69 78 VAL A N 1
ATOM 606 C CA . VAL A 1 80 ? -27.300 4.980 5.685 1.00 17.92 78 VAL A CA 1
ATOM 607 C C . VAL A 1 80 ? -26.491 3.713 5.451 1.00 22.44 78 VAL A C 1
ATOM 608 O O . VAL A 1 80 ? -25.535 3.716 4.663 1.00 19.70 78 VAL A O 1
ATOM 612 N N . ASP A 1 81 ? -26.854 2.636 6.143 1.00 19.56 79 ASP A N 1
ATOM 613 C CA . ASP A 1 81 ? -26.044 1.423 6.087 1.00 19.01 79 ASP A CA 1
ATOM 614 C C . ASP A 1 81 ? -26.910 0.251 6.527 1.00 20.85 79 ASP A C 1
ATOM 615 O O . ASP A 1 81 ? -27.975 0.432 7.125 1.00 17.62 79 ASP A O 1
ATOM 620 N N . GLY A 1 82 ? -26.468 -0.954 6.177 1.00 17.17 80 GLY A N 1
ATOM 621 C CA . GLY A 1 82 ? -27.143 -2.163 6.591 1.00 16.12 80 GLY A CA 1
ATOM 622 C C . GLY A 1 82 ? -26.519 -2.745 7.845 1.00 17.62 80 GLY A C 1
ATOM 623 O O . GLY A 1 82 ? -25.761 -2.090 8.565 1.00 21.40 80 GLY A O 1
ATOM 624 N N . ALA A 1 83 ? -26.853 -4.009 8.108 1.00 18.56 81 ALA A N 1
ATOM 625 C CA . ALA A 1 83 ? -26.286 -4.693 9.265 1.00 21.20 81 ALA A CA 1
ATOM 626 C C . ALA A 1 83 ? -26.422 -6.194 9.057 1.00 18.84 81 ALA A C 1
ATOM 627 O O . ALA A 1 83 ? -27.249 -6.662 8.274 1.00 24.55 81 ALA A O 1
ATOM 629 N N . ASP A 1 84 ? -25.571 -6.945 9.745 1.00 19.34 82 ASP A N 1
ATOM 630 C CA . ASP A 1 84 ? -25.734 -8.392 9.694 1.00 20.28 82 ASP A CA 1
ATOM 631 C C . ASP A 1 84 ? -26.757 -8.865 10.720 1.00 22.13 82 ASP A C 1
ATOM 632 O O . ASP A 1 84 ? -27.519 -9.806 10.455 1.00 23.15 82 ASP A O 1
ATOM 637 N N . GLU A 1 85 ? -26.770 -8.244 11.897 1.00 20.82 83 GLU A N 1
ATOM 638 C CA . GLU A 1 85 ? -27.861 -8.394 12.850 1.00 25.43 83 GLU A CA 1
ATOM 639 C C . GLU A 1 85 ? -28.206 -7.015 13.391 1.00 27.30 83 GLU A C 1
ATOM 640 O O . GLU A 1 85 ? -27.341 -6.144 13.490 1.00 22.94 83 GLU A O 1
ATOM 646 N N . VAL A 1 86 ? -29.478 -6.819 13.736 1.00 23.45 84 VAL A N 1
ATOM 647 C CA . VAL A 1 86 ? -29.910 -5.599 14.404 1.00 22.60 84 VAL A CA 1
ATOM 648 C C . VAL A 1 86 ? -31.074 -5.967 15.309 1.00 26.13 84 VAL A C 1
ATOM 649 O O . VAL A 1 86 ? -31.857 -6.873 15.005 1.00 26.07 84 VAL A O 1
ATOM 653 N N . ASN A 1 87 ? -31.159 -5.300 16.452 1.00 26.66 85 ASN A N 1
ATOM 654 C CA . ASN A 1 87 ? -32.285 -5.500 17.342 1.00 30.38 85 ASN A CA 1
ATOM 655 C C . ASN A 1 87 ? -33.045 -4.191 17.507 1.00 32.82 85 ASN A C 1
ATOM 656 O O . ASN A 1 87 ? -32.655 -3.143 16.986 1.00 31.65 85 ASN A O 1
ATOM 661 N N . GLU A 1 88 ? -34.122 -4.285 18.277 1.00 33.59 86 GLU A N 1
ATOM 662 C CA . GLU A 1 88 ? -35.038 -3.172 18.486 1.00 40.49 86 GLU A CA 1
ATOM 663 C C . GLU A 1 88 ? -34.363 -1.991 19.174 1.00 41.70 86 GLU A C 1
ATOM 664 O O . GLU A 1 88 ? -34.820 -0.849 19.038 1.00 35.17 86 GLU A O 1
ATOM 670 N N . ARG A 1 89 ? -33.290 -2.244 19.924 1.00 40.14 87 ARG A N 1
ATOM 671 C CA A ARG A 1 89 ? -32.519 -1.175 20.549 0.61 39.59 87 ARG A CA 1
ATOM 672 C CA B ARG A 1 89 ? -32.539 -1.162 20.548 0.39 39.70 87 ARG A CA 1
ATOM 673 C C . ARG A 1 89 ? -31.648 -0.424 19.553 1.00 38.57 87 ARG A C 1
ATOM 674 O O . ARG A 1 89 ? -31.131 0.652 19.881 1.00 36.62 87 ARG A O 1
ATOM 689 N N . GLY A 1 90 ? -31.480 -0.948 18.350 1.00 27.27 88 GLY A N 1
ATOM 690 C CA . GLY A 1 90 ? -30.543 -0.367 17.416 1.00 31.31 88 GLY A CA 1
ATOM 691 C C . GLY A 1 90 ? -29.120 -0.850 17.581 1.00 28.43 88 GLY A C 1
ATOM 692 O O . GLY A 1 90 ? -28.225 -0.335 16.897 1.00 24.83 88 GLY A O 1
ATOM 693 N N . GLU A 1 91 ? -28.875 -1.798 18.484 1.00 25.24 89 GLU A N 1
ATOM 694 C CA . GLU A 1 91 ? -27.576 -2.451 18.529 1.00 22.30 89 GLU A CA 1
ATOM 695 C C . GLU A 1 91 ? -27.434 -3.375 17.327 1.00 23.30 89 GLU A C 1
ATOM 696 O O . GLU A 1 91 ? -28.401 -3.979 16.862 1.00 25.36 89 GLU A O 1
ATOM 702 N N . MET A 1 92 ? -26.209 -3.492 16.824 1.00 23.73 90 MET A N 1
ATOM 703 C CA . MET A 1 92 ? -25.977 -4.210 15.579 1.00 21.17 90 MET A CA 1
ATOM 704 C C . MET A 1 92 ? -24.717 -5.049 15.694 1.00 21.21 90 MET A C 1
ATOM 705 O O . MET A 1 92 ? -23.801 -4.710 16.449 1.00 19.06 90 MET A O 1
ATOM 710 N N . ILE A 1 93 ? -24.688 -6.156 14.946 1.00 19.57 91 ILE A N 1
ATOM 711 C CA . ILE A 1 93 ? -23.437 -6.798 14.555 1.00 16.09 91 ILE A CA 1
ATOM 712 C C . ILE A 1 93 ? -23.204 -6.471 13.088 1.00 24.46 91 ILE A C 1
ATOM 713 O O . ILE A 1 93 ? -24.113 -6.619 12.255 1.00 21.54 91 ILE A O 1
ATOM 718 N N . LYS A 1 94 ? -22.002 -5.996 12.774 1.00 20.44 92 LYS A N 1
ATOM 719 C CA . LYS A 1 94 ? -21.659 -5.574 11.427 1.00 20.49 92 LYS A CA 1
ATOM 720 C C . LYS A 1 94 ? -20.323 -6.195 11.046 1.00 19.19 92 LYS A C 1
ATOM 721 O O . LYS A 1 94 ? -19.660 -6.856 11.861 1.00 21.03 92 LYS A O 1
ATOM 727 N N . GLY A 1 95 ? -19.946 -6.014 9.784 1.00 19.68 93 GLY A N 1
ATOM 728 C CA . GLY A 1 95 ? -18.645 -6.441 9.315 1.00 17.34 93 GLY A CA 1
ATOM 729 C C . GLY A 1 95 ? -18.580 -7.744 8.546 1.00 17.74 93 GLY A C 1
ATOM 730 O O . GLY A 1 95 ? -17.474 -8.186 8.223 1.00 21.89 93 GLY A O 1
ATOM 731 N N . GLY A 1 96 ? -19.716 -8.383 8.250 1.00 19.99 94 GLY A N 1
ATOM 732 C CA . GLY A 1 96 ? -19.691 -9.536 7.355 1.00 18.88 94 GLY A CA 1
ATOM 733 C C . GLY A 1 96 ? -18.935 -9.268 6.062 1.00 19.93 94 GLY A C 1
ATOM 734 O O . GLY A 1 96 ? -18.190 -10.126 5.580 1.00 22.41 94 GLY A O 1
ATOM 735 N N . GLY A 1 97 ? -19.094 -8.065 5.499 1.00 23.04 95 GLY A N 1
ATOM 736 C CA . GLY A 1 97 ? -18.364 -7.651 4.309 1.00 27.30 95 GLY A CA 1
ATOM 737 C C . GLY A 1 97 ? -16.960 -7.135 4.541 1.00 28.12 95 GLY A C 1
ATOM 738 O O . GLY A 1 97 ? -16.253 -6.807 3.580 1.00 27.90 95 GLY A O 1
ATOM 739 N N . GLY A 1 98 ? -16.516 -7.060 5.793 1.00 22.84 96 GLY A N 1
ATOM 740 C CA . GLY A 1 98 ? -15.140 -6.709 6.077 1.00 20.26 96 GLY A CA 1
ATOM 741 C C . GLY A 1 98 ? -14.833 -5.222 6.136 1.00 20.34 96 GLY A C 1
ATOM 742 O O . GLY A 1 98 ? -13.656 -4.864 6.255 1.00 24.69 96 GLY A O 1
ATOM 743 N N . ALA A 1 99 ? -15.842 -4.347 6.074 1.00 17.25 97 ALA A N 1
ATOM 744 C CA . ALA A 1 99 ? -15.616 -2.905 6.033 1.00 16.68 97 ALA A CA 1
ATOM 745 C C . ALA A 1 99 ? -16.027 -2.210 7.329 1.00 22.16 97 ALA A C 1
ATOM 746 O O . ALA A 1 99 ? -16.215 -0.988 7.340 1.00 19.46 97 ALA A O 1
ATOM 748 N N . LEU A 1 100 ? -16.119 -2.960 8.429 1.00 24.66 98 LEU A N 1
ATOM 749 C CA . LEU A 1 100 ? -16.642 -2.432 9.691 1.00 17.68 98 LEU A CA 1
ATOM 750 C C . LEU A 1 100 ? -15.829 -1.264 10.250 1.00 22.57 98 LEU A C 1
ATOM 751 O O . LEU A 1 100 ? -16.369 -0.476 11.040 1.00 19.08 98 LEU A O 1
ATOM 756 N N . THR A 1 101 ? -14.546 -1.132 9.894 1.00 17.28 99 THR A N 1
ATOM 757 C CA . THR A 1 101 ? -13.747 -0.076 10.509 1.00 18.77 99 THR A CA 1
ATOM 758 C C . THR A 1 101 ? -14.151 1.286 9.958 1.00 17.00 99 THR A C 1
ATOM 759 O O . THR A 1 101 ? -14.531 2.192 10.712 1.00 18.54 99 THR A O 1
ATOM 763 N N . ARG A 1 102 ? -14.123 1.440 8.635 1.00 13.54 100 ARG A N 1
ATOM 764 C CA . ARG A 1 102 ? -14.581 2.711 8.088 1.00 13.58 100 ARG A CA 1
ATOM 765 C C . ARG A 1 102 ? -16.077 2.904 8.320 1.00 19.29 100 ARG A C 1
ATOM 766 O O . ARG A 1 102 ? -16.531 4.038 8.502 1.00 13.46 100 ARG A O 1
ATOM 774 N N . GLU A 1 103 ? -16.856 1.822 8.337 1.00 17.75 101 GLU A N 1
ATOM 775 C CA . GLU A 1 103 ? -18.273 1.952 8.659 1.00 17.16 101 GLU A CA 1
ATOM 776 C C . GLU A 1 103 ? -18.464 2.626 10.020 1.00 18.49 101 GLU A C 1
ATOM 777 O O . GLU A 1 103 ? -19.212 3.602 10.139 1.00 17.31 101 GLU A O 1
ATOM 783 N N . LYS A 1 104 ? -17.754 2.153 11.049 1.00 15.78 102 LYS A N 1
ATOM 784 C CA . LYS A 1 104 ? -17.960 2.720 12.385 1.00 16.33 102 LYS A CA 1
ATOM 785 C C . LYS A 1 104 ? -17.474 4.168 12.467 1.00 18.28 102 LYS A C 1
ATOM 786 O O . LYS A 1 104 ? -18.070 4.986 13.176 1.00 16.17 102 LYS A O 1
ATOM 792 N N . ILE A 1 105 ? -16.397 4.499 11.758 1.00 18.03 103 ILE A N 1
ATOM 793 C CA . ILE A 1 105 ? -15.879 5.870 11.778 1.00 19.05 103 ILE A CA 1
ATOM 794 C C . ILE A 1 105 ? -16.902 6.829 11.187 1.00 17.09 103 ILE A C 1
ATOM 795 O O . ILE A 1 105 ? -17.272 7.842 11.804 1.00 18.40 103 ILE A O 1
ATOM 800 N N . VAL A 1 106 ? -17.390 6.521 9.985 1.00 16.86 104 VAL A N 1
ATOM 801 C CA . VAL A 1 106 ? -18.385 7.391 9.362 1.00 15.22 104 VAL A CA 1
ATOM 802 C C . VAL A 1 106 ? -19.635 7.473 10.218 1.00 17.32 104 VAL A C 1
ATOM 803 O O . VAL A 1 106 ? -20.217 8.555 10.388 1.00 20.62 104 VAL A O 1
ATOM 807 N N . ALA A 1 107 ? -20.077 6.334 10.763 1.00 19.21 105 ALA A N 1
ATOM 808 C CA . ALA A 1 107 ? -21.288 6.350 11.582 1.00 20.05 105 ALA A CA 1
ATOM 809 C C . ALA A 1 107 ? -21.118 7.258 12.787 1.00 21.46 105 ALA A C 1
ATOM 810 O O . ALA A 1 107 ? -22.086 7.886 13.241 1.00 20.19 105 ALA A O 1
ATOM 812 N N . ASN A 1 108 ? -19.890 7.360 13.304 1.00 18.71 106 ASN A N 1
ATOM 813 C CA . ASN A 1 108 ? -19.647 8.179 14.476 1.00 19.19 106 ASN A CA 1
ATOM 814 C C . ASN A 1 108 ? -19.568 9.661 14.138 1.00 25.98 106 ASN A C 1
ATOM 815 O O . ASN A 1 108 ? -19.880 10.501 14.990 1.00 24.54 106 ASN A O 1
ATOM 820 N N . VAL A 1 109 ? -19.157 10.009 12.919 1.00 16.57 107 VAL A N 1
ATOM 821 C CA . VAL A 1 109 ? -19.253 11.411 12.524 1.00 22.48 107 VAL A CA 1
ATOM 822 C C . VAL A 1 109 ? -20.701 11.780 12.215 1.00 25.00 107 VAL A C 1
ATOM 823 O O . VAL A 1 109 ? -21.127 12.911 12.475 1.00 23.34 107 VAL A O 1
ATOM 827 N N . ALA A 1 110 ? -21.491 10.847 11.685 1.00 19.64 108 ALA A N 1
ATOM 828 C CA . ALA A 1 110 ? -22.848 11.208 11.281 1.00 20.56 108 ALA A CA 1
ATOM 829 C C . ALA A 1 110 ? -23.748 11.472 12.484 1.00 23.83 108 ALA A C 1
ATOM 830 O O . ALA A 1 110 ? -23.621 10.846 13.537 1.00 25.93 108 ALA A O 1
ATOM 832 N N . THR A 1 111 ? -24.685 12.403 12.303 1.00 24.36 109 THR A N 1
ATOM 833 C CA . THR A 1 111 ? -25.649 12.697 13.360 1.00 30.11 109 THR A CA 1
ATOM 834 C C . THR A 1 111 ? -26.710 11.602 13.469 1.00 35.26 109 THR A C 1
ATOM 835 O O . THR A 1 111 ? -26.973 11.089 14.562 1.00 26.78 109 THR A O 1
ATOM 839 N N . GLN A 1 112 ? -27.316 11.216 12.342 1.00 21.27 110 GLN A N 1
ATOM 840 C CA . GLN A 1 112 ? -28.400 10.236 12.314 1.00 25.29 110 GLN A CA 1
ATOM 841 C C . GLN A 1 112 ? -27.963 8.990 11.547 1.00 32.11 110 GLN A C 1
ATOM 842 O O . GLN A 1 112 ? -27.609 9.077 10.367 1.00 26.15 110 GLN A O 1
ATOM 848 N N . PHE A 1 113 ? -28.020 7.828 12.202 1.00 24.64 111 PHE A N 1
ATOM 849 C CA . PHE A 1 113 ? -27.644 6.557 11.583 1.00 25.52 111 PHE A CA 1
ATOM 850 C C . PHE A 1 113 ? -28.938 5.829 11.226 1.00 21.28 111 PHE A C 1
ATOM 851 O O . PHE A 1 113 ? -29.673 5.383 12.113 1.00 22.45 111 PHE A O 1
ATOM 859 N N . ILE A 1 114 ? -29.220 5.718 9.929 1.00 17.14 112 ILE A N 1
ATOM 860 C CA A ILE A 1 114 ? -30.391 5.008 9.423 0.60 19.62 112 ILE A CA 1
ATOM 861 C CA B ILE A 1 114 ? -30.392 5.001 9.443 0.40 20.40 112 ILE A CA 1
ATOM 862 C C . ILE A 1 114 ? -29.949 3.609 9.013 1.00 23.63 112 ILE A C 1
ATOM 863 O O . ILE A 1 114 ? -29.124 3.459 8.101 1.00 22.58 112 ILE A O 1
ATOM 872 N N . CYS A 1 115 ? -30.497 2.590 9.667 1.00 20.78 113 CYS A N 1
ATOM 873 C CA . CYS A 1 115 ? -30.172 1.199 9.356 1.00 24.69 113 CYS A CA 1
ATOM 874 C C . CYS A 1 115 ? -31.278 0.620 8.479 1.00 27.49 113 CYS A C 1
ATOM 875 O O . CYS A 1 115 ? -32.454 0.641 8.865 1.00 24.51 113 CYS A O 1
ATOM 878 N N . ILE A 1 116 ? -30.912 0.122 7.299 1.00 18.55 114 ILE A N 1
ATOM 879 C CA . ILE A 1 116 ? -31.877 -0.449 6.362 1.00 18.55 114 ILE A CA 1
ATOM 880 C C . ILE A 1 116 ? -31.611 -1.947 6.253 1.00 23.50 114 ILE A C 1
ATOM 881 O O . ILE A 1 116 ? -30.496 -2.368 5.934 1.00 24.57 114 ILE A O 1
ATOM 886 N N . VAL A 1 117 ? -32.629 -2.755 6.524 1.00 22.09 115 VAL A N 1
ATOM 887 C CA . VAL A 1 117 ? -32.486 -4.206 6.493 1.00 24.65 115 VAL A CA 1
ATOM 888 C C . VAL A 1 117 ? -33.749 -4.836 5.921 1.00 24.98 115 VAL A C 1
ATOM 889 O O . VAL A 1 117 ? -34.847 -4.272 6.000 1.00 25.16 115 VAL A O 1
ATOM 893 N N . ASP A 1 118 ? -33.587 -6.025 5.349 1.00 26.65 116 ASP A N 1
ATOM 894 C CA . ASP A 1 118 ? -34.723 -6.917 5.201 1.00 28.89 116 ASP A CA 1
ATOM 895 C C . ASP A 1 118 ? -34.954 -7.656 6.521 1.00 26.32 116 ASP A C 1
ATOM 896 O O . ASP A 1 118 ? -34.100 -7.669 7.413 1.00 25.41 116 ASP A O 1
ATOM 901 N N . GLU A 1 119 ? -36.132 -8.269 6.651 1.00 27.58 117 GLU A N 1
ATOM 902 C CA . GLU A 1 119 ? -36.537 -8.798 7.949 1.00 28.98 117 GLU A CA 1
ATOM 903 C C . GLU A 1 119 ? -35.600 -9.882 8.476 1.00 29.22 117 GLU A C 1
ATOM 904 O O . GLU A 1 119 ? -35.576 -10.111 9.687 1.00 28.78 117 GLU A O 1
ATOM 910 N N . SER A 1 120 ? -34.800 -10.529 7.620 1.00 32.26 118 SER A N 1
ATOM 911 C CA . SER A 1 120 ? -33.913 -11.586 8.111 1.00 36.32 118 SER A CA 1
ATOM 912 C C . SER A 1 120 ? -32.746 -11.056 8.939 1.00 30.36 118 SER A C 1
ATOM 913 O O . SER A 1 120 ? -32.079 -11.849 9.610 1.00 34.20 118 SER A O 1
ATOM 916 N N . LYS A 1 121 ? -32.471 -9.754 8.912 1.00 27.57 119 LYS A N 1
ATOM 917 C CA . LYS A 1 121 ? -31.399 -9.222 9.742 1.00 21.91 119 LYS A CA 1
ATOM 918 C C . LYS A 1 121 ? -31.834 -8.959 11.177 1.00 34.15 119 LYS A C 1
ATOM 919 O O . LYS A 1 121 ? -30.968 -8.740 12.037 1.00 27.25 119 LYS A O 1
ATOM 925 N N . VAL A 1 122 ? -33.137 -8.955 11.450 1.00 27.34 120 VAL A N 1
ATOM 926 C CA . VAL A 1 122 ? -33.636 -8.582 12.768 1.00 27.02 120 VAL A CA 1
ATOM 927 C C . VAL A 1 122 ? -33.566 -9.789 13.689 1.00 30.51 120 VAL A C 1
ATOM 928 O O . VAL A 1 122 ? -33.999 -10.886 13.328 1.00 32.98 120 VAL A O 1
ATOM 932 N N . VAL A 1 123 ? -32.990 -9.595 14.876 1.00 27.33 121 VAL A N 1
ATOM 933 C CA . VAL A 1 123 ? -32.929 -10.635 15.890 1.00 27.85 121 VAL A CA 1
ATOM 934 C C . VAL A 1 123 ? -33.450 -10.066 17.201 1.00 34.62 121 VAL A C 1
ATOM 935 O O . VAL A 1 123 ? -33.449 -8.854 17.432 1.00 27.19 121 VAL A O 1
ATOM 939 N N . LYS A 1 124 ? -33.937 -10.966 18.054 1.00 29.65 122 LYS A N 1
ATOM 940 C CA . LYS A 1 124 ? -34.316 -10.578 19.405 1.00 39.49 122 LYS A CA 1
ATOM 941 C C . LYS A 1 124 ? -33.090 -10.381 20.293 1.00 41.01 122 LYS A C 1
ATOM 942 O O . LYS A 1 124 ? -33.084 -9.478 21.138 1.00 36.57 122 LYS A O 1
ATOM 944 N N . ARG A 1 125 ? -32.036 -11.179 20.088 1.00 39.68 123 ARG A N 1
ATOM 945 C CA . ARG A 1 125 ? -30.795 -11.070 20.849 1.00 39.20 123 ARG A CA 1
ATOM 946 C C . ARG A 1 125 ? -29.610 -11.245 19.910 1.00 40.59 123 ARG A C 1
ATOM 947 O O . ARG A 1 125 ? -29.560 -12.216 19.149 1.00 37.09 123 ARG A O 1
ATOM 949 N N . LEU A 1 126 ? -28.664 -10.307 19.963 1.00 34.91 124 LEU A N 1
ATOM 950 C CA . LEU A 1 126 ? -27.464 -10.379 19.141 1.00 27.06 124 LEU A CA 1
ATOM 951 C C . LEU A 1 126 ? -26.603 -11.577 19.529 1.00 28.80 124 LEU A C 1
ATOM 952 O O . LEU A 1 126 ? -26.624 -12.040 20.671 1.00 31.60 124 LEU A O 1
ATOM 957 N N . GLY A 1 127 ? -25.823 -12.075 18.569 1.00 29.39 125 GLY A N 1
ATOM 958 C CA . GLY A 1 127 ? -24.844 -13.082 18.934 1.00 29.30 125 GLY A CA 1
ATOM 959 C C . GLY A 1 127 ? -24.619 -14.272 18.019 1.00 35.21 125 GLY A C 1
ATOM 960 O O . GLY A 1 127 ? -23.524 -14.838 18.031 1.00 33.66 125 GLY A O 1
ATOM 961 N N . GLU A 1 128 ? -25.627 -14.685 17.243 1.00 32.30 126 GLU A N 1
ATOM 962 C CA . GLU A 1 128 ? -25.447 -15.844 16.369 1.00 28.71 126 GLU A CA 1
ATOM 963 C C . GLU A 1 128 ? -24.473 -15.536 15.235 1.00 32.27 126 GLU A C 1
ATOM 964 O O . GLU A 1 128 ? -23.599 -16.352 14.922 1.00 36.02 126 GLU A O 1
ATOM 966 N N . PHE A 1 129 ? -24.607 -14.371 14.612 1.00 29.58 127 PHE A N 1
ATOM 967 C CA . PHE A 1 129 ? -23.671 -13.968 13.576 1.00 22.28 127 PHE A CA 1
ATOM 968 C C . PHE A 1 129 ? -22.319 -13.626 14.206 1.00 24.87 127 PHE A C 1
ATOM 969 O O . PHE A 1 129 ? -22.268 -12.941 15.228 1.00 22.97 127 PHE A O 1
ATOM 977 N N . PRO A 1 130 ? -21.210 -14.068 13.622 1.00 26.12 128 PRO A N 1
ATOM 978 C CA . PRO A 1 130 ? -19.901 -13.784 14.233 1.00 23.01 128 PRO A CA 1
ATOM 979 C C . PRO A 1 130 ? -19.551 -12.302 14.192 1.00 20.70 128 PRO A C 1
ATOM 980 O O . PRO A 1 130 ? -20.065 -11.527 13.375 1.00 21.41 128 PRO A O 1
ATOM 984 N N . VAL A 1 131 ? -18.638 -11.919 15.091 1.00 18.98 129 VAL A N 1
ATOM 985 C CA . VAL A 1 131 ? -18.092 -10.565 15.160 1.00 16.37 129 VAL A CA 1
ATOM 986 C C . VAL A 1 131 ? -16.787 -10.522 14.371 1.00 27.45 129 VAL A C 1
ATOM 987 O O . VAL A 1 131 ? -15.791 -11.138 14.765 1.00 23.53 129 VAL A O 1
ATOM 991 N N . ALA A 1 132 ? -16.773 -9.771 13.272 1.00 22.25 130 ALA A N 1
ATOM 992 C CA . ALA A 1 132 ? -15.523 -9.508 12.562 1.00 15.41 130 ALA A CA 1
ATOM 993 C C . ALA A 1 132 ? -14.632 -8.588 13.389 1.00 19.03 130 ALA A C 1
ATOM 994 O O . ALA A 1 132 ? -15.085 -7.556 13.880 1.00 18.90 130 ALA A O 1
ATOM 996 N N . VAL A 1 133 ? -13.368 -8.968 13.568 1.00 22.84 131 VAL A N 1
ATOM 997 C CA . VAL A 1 133 ? -12.377 -8.114 14.211 1.00 21.07 131 VAL A CA 1
ATOM 998 C C . VAL A 1 133 ? -11.251 -7.847 13.218 1.00 20.97 131 VAL A C 1
ATOM 999 O O . VAL A 1 133 ? -10.654 -8.786 12.679 1.00 18.84 131 VAL A O 1
ATOM 1003 N N . GLU A 1 134 ? -10.974 -6.574 12.968 1.00 16.35 132 GLU A N 1
ATOM 1004 C CA . GLU A 1 134 ? -9.901 -6.173 12.072 1.00 17.77 132 GLU A CA 1
ATOM 1005 C C . GLU A 1 134 ? -8.591 -6.094 12.854 1.00 22.03 132 GLU A C 1
ATOM 1006 O O . GLU A 1 134 ? -8.537 -5.459 13.913 1.00 15.89 132 GLU A O 1
ATOM 1012 N N . VAL A 1 135 ? -7.532 -6.712 12.315 1.00 19.75 133 VAL A N 1
ATOM 1013 C CA . VAL A 1 135 ? -6.313 -6.999 13.070 1.00 19.25 13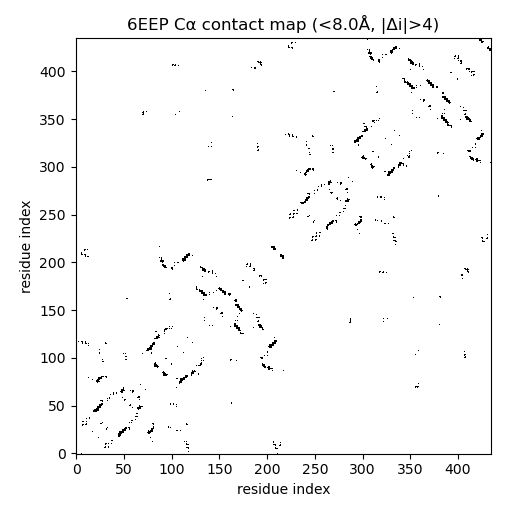3 VAL A CA 1
ATOM 1014 C C . VAL A 1 135 ? -5.082 -6.637 12.238 1.00 22.53 133 VAL A C 1
ATOM 1015 O O . VAL A 1 135 ? -4.988 -7.015 11.068 1.00 23.48 133 VAL A O 1
ATOM 1019 N N . ILE A 1 136 ? -4.130 -5.932 12.849 1.00 15.87 134 ILE A N 1
ATOM 1020 C CA . ILE A 1 136 ? -2.820 -5.687 12.239 1.00 20.86 134 ILE A CA 1
ATOM 1021 C C . ILE A 1 136 ? -2.246 -7.051 11.861 1.00 21.15 134 ILE A C 1
ATOM 1022 O O . ILE A 1 136 ? -2.197 -7.949 12.711 1.00 22.09 134 ILE A O 1
ATOM 1027 N N . PRO A 1 137 ? -1.832 -7.271 10.612 1.00 17.81 135 PRO A N 1
ATOM 1028 C CA . PRO A 1 137 ? -1.513 -8.646 10.193 1.00 21.68 135 PRO A CA 1
ATOM 1029 C C . PRO A 1 137 ? -0.450 -9.333 11.038 1.00 21.54 135 PRO A C 1
ATOM 1030 O O . PRO A 1 137 ? -0.607 -10.518 11.346 1.00 22.52 135 PRO A O 1
ATOM 1034 N N . MET A 1 138 ? 0.614 -8.638 11.448 1.00 22.84 136 MET A N 1
ATOM 1035 C CA A MET A 1 138 ? 1.642 -9.327 12.224 0.64 25.87 136 MET A CA 1
ATOM 1036 C CA B MET A 1 138 ? 1.648 -9.309 12.232 0.36 25.06 136 MET A CA 1
ATOM 1037 C C . MET A 1 138 ? 1.194 -9.626 13.649 1.00 23.38 136 MET A C 1
ATOM 1038 O O . MET A 1 138 ? 1.916 -10.323 14.371 1.00 31.09 136 MET A O 1
ATOM 1047 N N . ALA A 1 139 ? 0.021 -9.145 14.058 1.00 17.79 137 ALA A N 1
ATOM 1048 C CA . ALA A 1 139 ? -0.529 -9.394 15.382 1.00 18.20 137 ALA A CA 1
ATOM 1049 C C . ALA A 1 139 ? -1.575 -10.500 15.393 1.00 18.58 137 ALA A C 1
ATOM 1050 O O . ALA A 1 139 ? -2.141 -10.780 16.454 1.00 21.01 137 ALA A O 1
ATOM 1052 N N . ARG A 1 140 ? -1.836 -11.136 14.246 1.00 18.14 138 ARG A N 1
ATOM 1053 C CA . ARG A 1 140 ? -2.933 -12.097 14.132 1.00 19.06 138 ARG A CA 1
ATOM 1054 C C . ARG A 1 140 ? -2.887 -13.156 15.230 1.00 24.27 138 ARG A C 1
ATOM 1055 O O . ARG A 1 140 ? -3.873 -13.363 15.947 1.00 22.04 138 ARG A O 1
ATOM 1063 N N . SER A 1 141 ? -1.749 -13.846 15.373 1.00 23.54 139 SER A N 1
ATOM 1064 C CA . SER A 1 141 ? -1.676 -14.944 16.340 1.00 23.37 139 SER A CA 1
ATOM 1065 C C . SER A 1 141 ? -1.900 -14.450 17.769 1.00 24.20 139 SER A C 1
ATOM 1066 O O . SER A 1 141 ? -2.653 -15.063 18.538 1.00 22.97 139 SER A O 1
ATOM 1069 N N . PHE A 1 142 ? -1.271 -13.333 18.134 1.00 24.81 140 PHE A N 1
ATOM 1070 C CA . PHE A 1 142 ? -1.445 -12.773 19.474 1.00 21.19 140 PHE A CA 1
ATOM 1071 C C . PHE A 1 142 ? -2.900 -12.405 19.739 1.00 21.70 140 PHE A C 1
ATOM 1072 O O . PHE A 1 142 ? -3.466 -12.766 20.774 1.00 23.79 140 PHE A O 1
ATOM 1080 N N . VAL A 1 143 ? -3.517 -11.671 18.812 1.00 25.48 141 VAL A N 1
ATOM 1081 C CA . VAL A 1 143 ? -4.899 -11.249 19.003 1.00 21.03 141 VAL A CA 1
ATOM 1082 C C . VAL A 1 143 ? -5.814 -12.458 19.141 1.00 18.98 141 VAL A C 1
ATOM 1083 O O . VAL A 1 143 ? -6.676 -12.505 20.027 1.00 22.99 141 VAL A O 1
ATOM 1087 N N . ALA A 1 144 ? -5.630 -13.468 18.285 1.00 24.96 142 ALA A N 1
ATOM 1088 C CA . ALA A 1 144 ? -6.448 -14.671 18.410 1.00 21.15 142 ALA A CA 1
ATOM 1089 C C . ALA A 1 144 ? -6.335 -15.267 19.805 1.00 26.70 142 ALA A C 1
ATOM 1090 O O . ALA A 1 144 ? -7.346 -15.662 20.398 1.00 26.72 142 ALA A O 1
ATOM 1092 N N . ARG A 1 145 ? -5.121 -15.318 20.359 1.00 23.91 143 ARG A N 1
ATOM 1093 C CA . ARG A 1 145 ? -4.963 -15.857 21.704 1.00 28.10 143 ARG A CA 1
ATOM 1094 C C . ARG A 1 145 ? -5.722 -15.018 22.721 1.00 23.60 143 ARG A C 1
ATOM 1095 O O . ARG A 1 145 ? -6.356 -15.560 23.630 1.00 25.18 143 ARG A O 1
ATOM 1103 N N . GLN A 1 146 ? -5.662 -13.690 22.586 1.00 22.81 144 GLN A N 1
ATOM 1104 C CA . GLN A 1 146 ? -6.358 -12.817 23.522 1.00 24.01 144 GLN A CA 1
ATOM 1105 C C . GLN A 1 146 ? -7.868 -12.942 23.400 1.00 25.49 144 GLN A C 1
ATOM 1106 O O . GLN A 1 146 ? -8.575 -12.826 24.404 1.00 28.83 144 GLN A O 1
ATOM 1112 N N . ILE A 1 147 ? -8.375 -13.155 22.186 1.00 26.22 145 ILE A N 1
ATOM 1113 C CA A ILE A 1 147 ? -9.810 -13.343 21.989 0.28 25.48 145 ILE A CA 1
ATOM 1114 C CA B ILE A 1 147 ? -9.810 -13.324 22.019 0.72 25.51 145 ILE A CA 1
ATOM 1115 C C . ILE A 1 147 ? -10.276 -14.626 22.659 1.00 27.54 145 ILE A C 1
ATOM 1116 O O . ILE A 1 147 ? -11.334 -14.668 23.297 1.00 26.38 145 ILE A O 1
ATOM 1125 N N . VAL A 1 148 ? -9.505 -15.702 22.503 1.00 26.46 146 VAL A N 1
ATOM 1126 C CA . VAL A 1 148 ? -9.863 -16.962 23.148 1.00 25.72 146 VAL A CA 1
ATOM 1127 C C . VAL A 1 148 ? -9.986 -16.774 24.656 1.00 29.87 146 VAL A C 1
ATOM 1128 O O . VAL A 1 148 ? -10.860 -17.368 25.299 1.00 26.65 146 VAL A O 1
ATOM 1132 N N . LYS A 1 149 ? -9.127 -15.932 25.242 1.00 35.55 147 LYS A N 1
ATOM 1133 C CA . LYS A 1 149 ? -9.215 -15.672 26.678 1.00 38.47 147 LYS A CA 1
ATOM 1134 C C . LYS A 1 149 ? -10.509 -14.958 27.039 1.00 32.61 147 LYS A C 1
ATOM 1135 O O . LYS A 1 149 ? -11.004 -15.101 28.161 1.00 39.26 147 LYS A O 1
ATOM 1141 N N . LEU A 1 150 ? -11.049 -14.163 26.120 1.00 32.02 148 LEU A N 1
ATOM 1142 C CA . LEU A 1 150 ? -12.324 -13.489 26.328 1.00 34.69 148 LEU A CA 1
ATOM 1143 C C . LEU A 1 150 ? -13.508 -14.414 26.112 1.00 35.55 148 LEU A C 1
ATOM 1144 O O . LEU A 1 150 ? -14.648 -13.986 26.314 1.00 38.02 148 LEU A O 1
ATOM 1149 N N . GLY A 1 151 ? -13.266 -15.659 25.715 1.00 37.63 149 GLY A N 1
ATOM 1150 C CA . GLY A 1 151 ? -14.337 -16.598 25.473 1.00 37.34 149 GLY A CA 1
ATOM 1151 C C . GLY A 1 151 ? -14.812 -16.671 24.041 1.00 35.32 149 GLY A C 1
ATOM 1152 O O . GLY A 1 151 ? -15.895 -17.206 23.790 1.00 37.66 149 GLY A O 1
ATOM 1153 N N . GLY A 1 152 ? -14.046 -16.156 23.096 1.00 26.67 150 GLY A N 1
ATOM 1154 C CA . GLY A 1 152 ? -14.422 -16.199 21.702 1.00 26.04 150 GLY A CA 1
ATOM 1155 C C . GLY A 1 152 ? -13.646 -17.248 20.935 1.00 34.46 150 GLY A C 1
ATOM 1156 O O . GLY A 1 152 ? -12.588 -17.694 21.363 1.00 34.45 150 GLY A O 1
ATOM 1157 N N . ASP A 1 153 ? -14.201 -17.642 19.791 1.00 30.27 151 ASP A N 1
ATOM 1158 C CA A ASP A 1 153 ? -13.575 -18.605 18.889 0.48 29.49 151 ASP A CA 1
ATOM 1159 C CA B ASP A 1 153 ? -13.558 -18.602 18.894 0.52 29.32 151 ASP A CA 1
ATOM 1160 C C . ASP A 1 153 ? -13.223 -17.905 17.582 1.00 29.48 151 ASP A C 1
ATOM 1161 O O . ASP A 1 153 ? -14.102 -17.734 16.718 1.00 32.94 151 ASP A O 1
ATOM 1170 N N . PRO A 1 154 ? -11.972 -17.478 17.388 1.00 32.33 152 PRO A N 1
ATOM 1171 C CA . PRO A 1 154 ? -11.611 -16.714 16.185 1.00 32.58 152 PRO A CA 1
ATOM 1172 C C . PRO A 1 154 ? -11.225 -17.581 14.998 1.00 25.82 152 PRO A C 1
ATOM 1173 O O . PRO A 1 154 ? -10.490 -18.561 15.109 1.00 27.75 152 PRO A O 1
ATOM 1177 N N . GLU A 1 155 ? -11.731 -17.197 13.829 1.00 28.10 153 GLU A N 1
ATOM 1178 C CA . GLU A 1 155 ? -11.459 -17.899 12.581 1.00 26.53 153 GLU A CA 1
ATOM 1179 C C . GLU A 1 155 ? -10.910 -16.891 11.588 1.00 25.39 153 GLU A C 1
ATOM 1180 O O . GLU A 1 155 ? -11.586 -15.911 11.255 1.00 22.99 153 GLU A O 1
ATOM 1186 N N . TYR A 1 156 ? -9.689 -17.131 11.123 1.00 25.35 154 TYR A N 1
ATOM 1187 C CA . TYR A 1 156 ? -9.055 -16.224 10.181 1.00 28.64 154 TYR A CA 1
ATOM 1188 C C . TYR A 1 156 ? -9.778 -16.280 8.843 1.00 25.66 154 TYR A C 1
ATOM 1189 O O . TYR A 1 156 ? -10.004 -17.363 8.294 1.00 26.29 154 TYR A O 1
ATOM 1198 N N . ARG A 1 157 ? -10.166 -15.111 8.329 1.00 23.74 155 ARG A N 1
ATOM 1199 C CA . ARG A 1 157 ? -10.850 -15.028 7.040 1.00 22.83 155 ARG A CA 1
ATOM 1200 C C . ARG A 1 157 ? -9.785 -15.099 5.952 1.00 33.56 155 ARG A C 1
ATOM 1201 O O . ARG A 1 157 ? -9.211 -14.086 5.533 1.00 27.45 155 ARG A O 1
ATOM 1209 N N . GLU A 1 158 ? -9.529 -16.325 5.495 1.00 30.35 156 GLU A N 1
ATOM 1210 C CA . GLU A 1 158 ? -8.412 -16.609 4.604 1.00 33.27 156 GLU A CA 1
ATOM 1211 C C . GLU A 1 158 ? -8.497 -15.801 3.320 1.00 33.50 156 GLU A C 1
ATOM 1212 O O . GLU A 1 158 ? -9.565 -15.666 2.715 1.00 35.14 156 GLU A O 1
ATOM 1218 N N . GLY A 1 159 ? -7.353 -15.254 2.911 1.00 32.91 157 GLY A N 1
ATOM 1219 C CA . GLY A 1 159 ? -7.235 -14.572 1.646 1.00 33.92 157 GLY A CA 1
ATOM 1220 C C . GLY A 1 159 ? -7.761 -13.158 1.621 1.00 32.42 157 GLY A C 1
ATOM 1221 O O . GLY A 1 159 ? -7.549 -12.456 0.619 1.00 43.62 157 GLY A O 1
ATOM 1222 N N . PHE A 1 160 ? -8.435 -12.709 2.674 1.00 24.74 158 PHE A N 1
ATOM 1223 C CA . PHE A 1 160 ? -9.103 -11.418 2.664 1.00 23.44 158 PHE A CA 1
ATOM 1224 C C . PHE A 1 160 ? -8.223 -10.345 3.284 1.00 27.93 158 PHE A C 1
ATOM 1225 O O . PHE A 1 160 ? -7.550 -10.587 4.291 1.00 25.44 158 PHE A O 1
ATOM 1233 N N . VAL A 1 161 ? -8.252 -9.154 2.687 1.00 27.64 159 VAL A N 1
ATOM 1234 C CA . VAL A 1 161 ? -7.526 -7.984 3.173 1.00 19.05 159 VAL A CA 1
ATOM 1235 C C . VAL A 1 161 ? -8.472 -6.794 3.151 1.00 24.53 159 VAL A C 1
ATOM 1236 O O . VAL A 1 161 ? -9.101 -6.510 2.124 1.00 22.15 159 VAL A O 1
ATOM 1240 N N . THR A 1 162 ? -8.560 -6.090 4.270 1.00 16.53 160 THR A N 1
ATOM 1241 C CA . THR A 1 162 ? -9.477 -4.961 4.339 1.00 19.43 160 THR A CA 1
ATOM 1242 C C . THR A 1 162 ? -8.959 -3.799 3.499 1.00 18.38 160 THR A C 1
ATOM 1243 O O . THR A 1 162 ? -7.825 -3.804 3.001 1.00 18.77 160 THR A O 1
ATOM 1247 N N . ASP A 1 163 ? -9.825 -2.793 3.344 1.00 16.44 161 ASP A N 1
ATOM 1248 C CA . ASP A 1 163 ? -9.451 -1.549 2.678 1.00 21.29 161 ASP A CA 1
ATOM 1249 C C . ASP A 1 163 ? -8.230 -0.911 3.326 1.00 21.01 161 ASP A C 1
ATOM 1250 O O . ASP A 1 163 ? -7.505 -0.150 2.676 1.00 21.31 161 ASP A O 1
ATOM 1255 N N . ASN A 1 164 ? -8.015 -1.176 4.610 1.00 18.15 162 ASN A N 1
ATOM 1256 C CA . ASN A 1 164 ? -6.928 -0.576 5.375 1.00 19.69 162 ASN A CA 1
ATOM 1257 C C . ASN A 1 164 ? -5.695 -1.454 5.431 1.00 20.26 162 ASN A C 1
ATOM 1258 O O . ASN A 1 164 ? -4.742 -1.112 6.138 1.00 22.12 162 ASN A O 1
ATOM 1263 N N . GLY A 1 165 ? -5.692 -2.577 4.717 1.00 23.37 163 GLY A N 1
ATOM 1264 C CA . GLY A 1 165 ? -4.517 -3.432 4.630 1.00 25.67 163 GLY A CA 1
ATOM 1265 C C . GLY A 1 165 ? -4.401 -4.483 5.717 1.00 22.16 163 GLY A C 1
ATOM 1266 O O . GLY A 1 165 ? -3.352 -5.130 5.825 1.00 22.12 163 GLY A O 1
ATOM 1267 N N . ASN A 1 166 ? -5.447 -4.692 6.503 1.00 19.09 164 ASN A N 1
ATOM 1268 C CA . ASN A 1 166 ? -5.407 -5.582 7.655 1.00 21.54 164 ASN A CA 1
ATOM 1269 C C . ASN A 1 166 ? -6.194 -6.854 7.372 1.00 19.83 164 ASN A C 1
ATOM 1270 O O . ASN A 1 166 ? -6.837 -6.995 6.334 1.00 18.57 164 ASN A O 1
ATOM 1275 N N . ILE A 1 167 ? -6.125 -7.797 8.301 1.00 23.82 165 ILE A N 1
ATOM 1276 C CA . ILE A 1 167 ? -6.828 -9.058 8.158 1.00 22.47 165 ILE A CA 1
ATOM 1277 C C . ILE A 1 167 ? -8.061 -9.038 9.053 1.00 23.60 165 ILE A C 1
ATOM 1278 O O . ILE A 1 167 ? -8.244 -8.145 9.877 1.00 24.63 165 ILE A O 1
ATOM 1283 N N . ILE A 1 168 ? -8.931 -10.031 8.874 1.00 18.32 166 ILE A N 1
ATOM 1284 C CA . ILE A 1 168 ? -10.148 -10.180 9.661 1.00 16.27 166 ILE A CA 1
ATOM 1285 C C . ILE A 1 168 ? -10.103 -11.513 10.393 1.00 22.63 166 ILE A C 1
ATOM 1286 O O . ILE A 1 168 ? -9.854 -12.552 9.778 1.00 22.20 166 ILE A O 1
ATOM 1291 N N . LEU A 1 169 ? -10.341 -11.474 11.700 1.00 23.45 167 LEU A N 1
ATOM 1292 C CA . LEU A 1 169 ? -10.703 -12.647 12.486 1.00 18.56 167 LEU A CA 1
ATOM 1293 C C . LEU A 1 169 ? -12.207 -12.599 12.731 1.00 21.10 167 LEU A C 1
ATOM 1294 O O . LEU A 1 169 ? -12.700 -11.663 13.360 1.00 21.91 167 LEU A O 1
ATOM 1299 N N . ASP A 1 170 ? -12.939 -13.589 12.232 1.00 26.41 168 ASP A N 1
ATOM 1300 C CA . ASP A 1 170 ? -14.366 -13.680 12.511 1.00 19.80 168 ASP A CA 1
ATOM 1301 C C . ASP A 1 170 ? -14.544 -14.500 13.784 1.00 25.60 168 ASP A C 1
ATOM 1302 O O . ASP A 1 170 ? -14.114 -15.662 13.843 1.00 22.30 168 ASP A O 1
ATOM 1307 N N . VAL A 1 171 ? -15.144 -13.892 14.806 1.00 23.66 169 VAL A N 1
ATOM 1308 C CA . VAL A 1 171 ? -15.163 -14.459 16.153 1.00 23.49 169 VAL A CA 1
ATOM 1309 C C . VAL A 1 171 ? -16.562 -14.965 16.491 1.00 24.76 169 VAL A C 1
ATOM 1310 O O . VAL A 1 171 ? -17.537 -14.202 16.479 1.00 19.69 169 VAL A O 1
ATOM 1314 N N . PHE A 1 172 ? -16.647 -16.241 16.834 1.00 24.67 170 PHE A N 1
ATOM 1315 C CA . PHE A 1 172 ? -17.889 -16.881 17.236 1.00 22.94 170 PHE A CA 1
ATOM 1316 C C . PHE A 1 172 ? -17.944 -17.021 18.758 1.00 29.81 170 PHE A C 1
ATOM 1317 O O . PHE A 1 172 ? -16.915 -17.017 19.440 1.00 28.28 170 PHE A O 1
ATOM 1325 N N . ASN A 1 173 ? -19.174 -17.100 19.283 1.00 24.59 171 ASN A N 1
ATOM 1326 C CA . ASN A 1 173 ? -19.493 -17.523 20.655 1.00 28.81 171 ASN A CA 1
ATOM 1327 C C . ASN A 1 173 ? -19.214 -16.476 21.729 1.00 28.58 171 ASN A C 1
ATOM 1328 O O . ASN A 1 173 ? -19.154 -16.828 22.916 1.00 28.59 171 ASN A O 1
ATOM 1333 N N . LEU A 1 174 ? -19.039 -15.206 21.382 1.00 25.89 172 LEU A N 1
ATOM 1334 C CA . LEU A 1 174 ? -18.875 -14.202 22.426 1.00 28.17 172 LEU A CA 1
ATOM 1335 C C . LEU A 1 174 ? -20.192 -13.956 23.151 1.00 30.71 172 LEU A C 1
ATOM 1336 O O . LEU A 1 174 ? -21.273 -14.053 22.570 1.00 33.81 172 LEU A O 1
ATOM 1341 N N . SER A 1 175 ? -20.093 -13.611 24.431 1.00 27.39 173 SER A N 1
ATOM 1342 C CA . SER A 1 175 ? -21.270 -13.223 25.193 1.00 30.50 173 SER A CA 1
ATOM 1343 C C . SER A 1 175 ? -21.620 -11.765 24.944 1.00 29.20 173 SER A C 1
ATOM 1344 O O . SER A 1 175 ? -20.744 -10.895 24.923 1.00 36.25 173 SER A O 1
ATOM 1347 N N . PHE A 1 176 ? -22.914 -11.503 24.771 1.00 32.33 174 PHE A N 1
ATOM 1348 C CA . PHE A 1 176 ? -23.422 -10.159 24.533 1.00 32.89 174 PHE A CA 1
ATOM 1349 C C . PHE A 1 176 ? -24.196 -9.612 25.725 1.00 31.02 174 PHE A C 1
ATOM 1350 O O . PHE A 1 176 ? -25.036 -8.722 25.565 1.00 37.87 174 PHE A O 1
ATOM 1358 N N . SER A 1 177 ? -23.917 -10.118 26.925 1.00 32.45 175 SER A N 1
ATOM 1359 C CA . SER A 1 177 ? -24.637 -9.638 28.099 1.00 43.15 175 SER A CA 1
ATOM 1360 C C . SER A 1 177 ? -24.310 -8.177 28.392 1.00 39.64 175 SER A C 1
ATOM 1361 O O . SER A 1 177 ? -25.180 -7.420 28.837 1.00 41.83 175 SER A O 1
ATOM 1364 N N . THR A 1 178 ? -23.069 -7.759 28.143 1.00 30.74 176 THR A N 1
ATOM 1365 C CA . THR A 1 178 ? -22.651 -6.365 28.314 1.00 35.58 176 THR A CA 1
ATOM 1366 C C . THR A 1 178 ? -22.008 -5.906 27.012 1.00 30.99 176 THR A C 1
ATOM 1367 O O . THR A 1 178 ? -20.780 -5.778 26.923 1.00 31.17 176 THR A O 1
ATOM 1371 N N . PRO A 1 179 ? -22.813 -5.638 25.977 1.00 27.00 177 PRO A N 1
ATOM 1372 C CA . PRO A 1 179 ? -22.230 -5.463 24.638 1.00 22.59 177 PRO A CA 1
ATOM 1373 C C . PRO A 1 179 ? -21.315 -4.260 24.512 1.00 28.37 177 PRO A C 1
ATOM 1374 O O . PRO A 1 179 ? -20.367 -4.318 23.716 1.00 22.51 177 PRO A O 1
ATOM 1378 N N . MET A 1 180 ? -21.550 -3.178 25.262 1.00 23.80 178 MET A N 1
ATOM 1379 C CA . MET A 1 180 ? -20.613 -2.056 25.205 1.00 29.45 178 MET A CA 1
ATOM 1380 C C . MET A 1 180 ? -19.263 -2.440 25.797 1.00 24.45 178 MET A C 1
ATOM 1381 O O . MET A 1 180 ? -18.212 -2.135 25.223 1.00 24.32 178 MET A O 1
ATOM 1386 N N . ALA A 1 181 ? -19.270 -3.119 26.936 1.00 24.19 179 ALA A N 1
ATOM 1387 C CA . ALA A 1 181 ? -18.011 -3.567 27.511 1.00 27.03 179 ALA A CA 1
ATOM 1388 C C . ALA A 1 181 ? -17.349 -4.605 26.619 1.00 24.30 179 ALA A C 1
ATOM 1389 O O . ALA A 1 181 ? -16.118 -4.647 26.540 1.00 23.02 179 ALA A O 1
ATOM 1391 N N . LEU A 1 182 ? -18.148 -5.433 25.934 1.00 27.46 180 LEU A N 1
ATOM 1392 C CA . LEU A 1 182 ? -17.598 -6.345 24.933 1.00 22.31 180 LEU A CA 1
ATOM 1393 C C . LEU A 1 182 ? -16.867 -5.581 23.842 1.00 25.63 180 LEU A C 1
ATOM 1394 O O . LEU A 1 182 ? -15.727 -5.913 23.489 1.00 19.05 180 LEU A O 1
ATOM 1399 N N . GLU A 1 183 ? -17.534 -4.581 23.262 1.00 23.00 181 GLU A N 1
ATOM 1400 C CA . GLU A 1 183 ? -16.936 -3.809 22.175 1.00 21.34 181 GLU A CA 1
ATOM 1401 C C . GLU A 1 183 ? -15.603 -3.208 22.608 1.00 24.65 181 GLU A C 1
ATOM 1402 O O . GLU A 1 183 ? -14.606 -3.295 21.881 1.00 18.92 181 GLU A O 1
ATOM 1408 N N . ASP A 1 184 ? -15.560 -2.643 23.816 1.00 23.72 182 ASP A N 1
ATOM 1409 C CA . ASP A 1 184 ? -14.332 -2.044 24.332 1.00 26.04 182 ASP A CA 1
ATOM 1410 C C . ASP A 1 184 ? -13.252 -3.093 24.562 1.00 24.85 182 ASP A C 1
ATOM 1411 O O . ASP A 1 184 ? -12.079 -2.860 24.250 1.00 30.61 182 ASP A O 1
ATOM 1416 N N . SER A 1 185 ? -13.626 -4.236 25.146 1.00 29.13 183 SER A N 1
ATOM 1417 C CA A SER A 1 185 ? -12.641 -5.255 25.495 0.66 22.69 183 SER A CA 1
ATOM 1418 C CA B SER A 1 185 ? -12.635 -5.247 25.497 0.34 23.48 183 SER A CA 1
ATOM 1419 C C . SER A 1 185 ? -11.893 -5.737 24.263 1.00 22.26 183 SER A C 1
ATOM 1420 O O . SER A 1 185 ? -10.697 -6.045 24.327 1.00 24.23 183 SER A O 1
ATOM 1425 N N . LEU A 1 186 ? -12.587 -5.826 23.133 1.00 20.11 184 LEU A N 1
ATOM 1426 C CA . LEU A 1 186 ? -11.903 -6.215 21.912 1.00 20.48 184 LEU A CA 1
ATOM 1427 C C . LEU A 1 186 ? -10.939 -5.125 21.464 1.00 25.53 184 LEU A C 1
ATOM 1428 O O . LEU A 1 186 ? -9.792 -5.409 21.099 1.00 23.08 184 LEU A O 1
ATOM 1433 N N . ASN A 1 187 ? -11.377 -3.867 21.518 1.00 20.24 185 ASN A N 1
ATOM 1434 C CA . ASN A 1 187 ? -10.598 -2.792 20.918 1.00 18.10 185 ASN A CA 1
ATOM 1435 C C . ASN A 1 187 ? -9.362 -2.438 21.729 1.00 21.81 185 ASN A C 1
ATOM 1436 O O . ASN A 1 187 ? -8.397 -1.914 21.166 1.00 28.84 185 ASN A O 1
ATOM 1441 N N . VAL A 1 188 ? -9.359 -2.679 23.043 1.00 22.36 186 VAL A N 1
ATOM 1442 C CA . VAL A 1 188 ? -8.146 -2.369 23.800 1.00 19.84 186 VAL A CA 1
ATOM 1443 C C . VAL A 1 188 ? -7.069 -3.426 23.618 1.00 23.74 186 VAL A C 1
ATOM 1444 O O . VAL A 1 188 ? -5.974 -3.289 24.186 1.00 23.69 186 VAL A O 1
ATOM 1448 N N . ILE A 1 189 ? -7.340 -4.475 22.852 1.00 21.59 187 ILE A N 1
ATOM 1449 C CA . ILE A 1 189 ? -6.308 -5.491 22.583 1.00 24.77 187 ILE A CA 1
ATOM 1450 C C . ILE A 1 189 ? -5.270 -4.922 21.626 1.00 21.52 187 ILE A C 1
ATOM 1451 O O . ILE A 1 189 ? -5.634 -4.458 20.534 1.00 18.29 187 ILE A O 1
ATOM 1456 N N . PRO A 1 190 ? -3.983 -4.963 21.959 1.00 20.80 188 PRO A N 1
ATOM 1457 C CA . PRO A 1 190 ? -2.973 -4.443 21.027 1.00 21.34 188 PRO A CA 1
ATOM 1458 C C . PRO A 1 190 ? -3.011 -5.210 19.715 1.00 19.07 188 PRO A C 1
ATOM 1459 O O . PRO A 1 190 ? -2.972 -6.444 19.690 1.00 25.52 188 PRO A O 1
ATOM 1463 N N . GLY A 1 191 ? -3.122 -4.470 18.619 1.00 19.76 189 GLY A N 1
ATOM 1464 C CA . GLY A 1 191 ? -3.252 -5.065 17.309 1.00 18.02 189 GLY A CA 1
ATOM 1465 C C . GLY A 1 191 ? -4.668 -5.108 16.781 1.00 25.15 189 GLY A C 1
ATOM 1466 O O . GLY A 1 191 ? -4.861 -5.301 15.576 1.00 21.02 189 GLY A O 1
ATOM 1467 N N . VAL A 1 192 ? -5.663 -4.935 17.641 1.00 21.46 190 VAL A N 1
ATOM 1468 C CA . VAL A 1 192 ? -7.036 -4.851 17.164 1.00 16.99 190 VAL A CA 1
ATOM 1469 C C . VAL A 1 192 ? -7.289 -3.425 16.700 1.00 16.26 190 VAL A C 1
ATOM 1470 O O . VAL A 1 192 ? -7.102 -2.467 17.453 1.00 18.86 190 VAL A O 1
ATOM 1474 N N . VAL A 1 193 ? -7.704 -3.288 15.454 1.00 20.16 191 VAL A N 1
ATOM 1475 C CA . VAL A 1 193 ? -8.002 -1.990 14.873 1.00 17.97 191 VAL A CA 1
ATOM 1476 C C . VAL A 1 193 ? -9.425 -1.554 15.195 1.00 19.15 191 VAL A C 1
ATOM 1477 O O . VAL A 1 193 ? -9.661 -0.414 15.607 1.00 21.18 191 VAL A O 1
ATOM 1481 N N . GLU A 1 194 ? -10.389 -2.458 15.041 1.00 18.76 192 GLU A N 1
ATOM 1482 C CA . GLU A 1 194 ? -11.799 -2.157 15.293 1.00 16.39 192 GLU A CA 1
ATOM 1483 C C . GLU A 1 194 ? -12.533 -3.490 15.275 1.00 21.97 192 GLU A C 1
ATOM 1484 O O . GLU A 1 194 ? -11.980 -4.498 14.833 1.00 18.57 192 GLU A O 1
ATOM 1490 N N . ASN A 1 195 ? -13.785 -3.495 15.758 1.00 17.23 193 ASN A N 1
ATOM 1491 C CA . ASN A 1 195 ? -14.580 -4.718 15.729 1.00 20.05 193 ASN A CA 1
ATOM 1492 C C . ASN A 1 195 ? -16.016 -4.411 15.313 1.00 21.59 193 ASN A C 1
ATOM 1493 O O . ASN A 1 195 ? -16.482 -3.273 15.392 1.00 20.65 193 ASN A O 1
ATOM 1498 N N . GLY A 1 196 ? -16.721 -5.452 14.870 1.00 24.31 194 GLY A N 1
ATOM 1499 C CA . GLY A 1 196 ? -18.074 -5.307 14.365 1.00 20.38 194 GLY A CA 1
ATOM 1500 C C . GLY A 1 196 ? -19.196 -5.208 15.381 1.00 24.52 194 GLY A C 1
ATOM 1501 O O . GLY A 1 196 ? -20.370 -5.165 14.990 1.00 20.63 194 GLY A O 1
ATOM 1502 N N . VAL A 1 197 ? -18.904 -5.153 16.674 1.00 22.06 195 VAL A N 1
ATOM 1503 C CA . VAL A 1 197 ? -19.965 -4.877 17.640 1.00 19.05 195 VAL A CA 1
ATOM 1504 C C . VAL A 1 197 ? -20.293 -3.388 17.568 1.00 20.43 195 VAL A C 1
ATOM 1505 O O . VAL A 1 197 ? -19.415 -2.538 17.750 1.00 19.76 195 VAL A O 1
ATOM 1509 N N . PHE A 1 198 ? -21.551 -3.067 17.271 1.00 19.03 196 PHE A N 1
ATOM 1510 C CA . PHE A 1 198 ? -22.035 -1.686 17.291 1.00 18.58 196 PHE A CA 1
ATOM 1511 C C . PHE A 1 198 ? -22.985 -1.564 18.483 1.00 27.51 196 PHE A C 1
ATOM 1512 O O . PHE A 1 198 ? -24.206 -1.709 18.361 1.00 25.91 196 PHE A O 1
ATOM 1520 N N . ALA A 1 199 ? -22.408 -1.332 19.660 1.00 22.72 197 ALA A N 1
ATOM 1521 C CA . ALA A 1 199 ? -23.186 -1.134 20.876 1.00 28.35 197 ALA A CA 1
ATOM 1522 C C . ALA A 1 199 ? -23.046 0.264 21.465 1.00 23.96 197 ALA A C 1
ATOM 1523 O O . ALA A 1 199 ? -23.944 0.717 22.179 1.00 25.80 197 ALA A O 1
ATOM 1525 N N . LYS A 1 200 ? -21.940 0.951 21.191 1.00 26.32 198 LYS A N 1
ATOM 1526 C CA . LYS A 1 200 ? -21.762 2.321 21.655 1.00 30.69 198 LYS A CA 1
ATOM 1527 C C . LYS A 1 200 ? -22.305 3.338 20.665 1.00 29.23 198 LYS A C 1
ATOM 1528 O O . LYS A 1 200 ? -22.703 4.440 21.066 1.00 31.72 198 LYS A O 1
ATOM 1534 N N . ARG A 1 201 ? -22.345 2.975 19.391 1.00 22.82 199 ARG A N 1
ATOM 1535 C CA . ARG A 1 201 ? -22.961 3.772 18.333 1.00 30.04 199 ARG A CA 1
ATOM 1536 C C . ARG A 1 201 ? -24.147 2.960 17.824 1.00 25.94 199 ARG A C 1
ATOM 1537 O O . ARG A 1 201 ? -23.976 1.999 17.067 1.00 26.66 199 ARG A O 1
ATOM 1545 N N . LEU A 1 202 ? -25.344 3.340 18.251 1.00 23.62 200 LEU A N 1
ATOM 1546 C CA . LEU A 1 202 ? -26.565 2.642 17.873 1.00 29.19 200 LEU A CA 1
ATOM 1547 C C . LEU A 1 202 ? -27.091 3.139 16.531 1.00 24.94 200 LEU A C 1
ATOM 1548 O O . LEU A 1 202 ? -26.770 4.238 16.076 1.00 25.67 200 LEU A O 1
ATOM 1553 N N . ALA A 1 203 ? -27.935 2.322 15.908 1.00 26.70 201 ALA A N 1
ATOM 1554 C CA . ALA A 1 203 ? -28.772 2.837 14.833 1.00 25.21 201 ALA A CA 1
ATOM 1555 C C . ALA A 1 203 ? -29.846 3.729 15.439 1.00 25.59 201 ALA A C 1
ATOM 1556 O O . ALA A 1 203 ? -30.468 3.367 16.442 1.00 28.96 201 ALA A O 1
ATOM 1558 N N . ASP A 1 204 ? -30.042 4.914 14.853 1.00 25.22 202 ASP A N 1
ATOM 1559 C CA . ASP A 1 204 ? -31.089 5.812 15.327 1.00 27.10 202 ASP A CA 1
ATOM 1560 C C . ASP A 1 204 ? -32.450 5.439 14.766 1.00 28.04 202 ASP A C 1
ATOM 1561 O O . ASP A 1 204 ? -33.467 5.594 15.453 1.00 29.63 202 ASP A O 1
ATOM 1566 N N . LYS A 1 205 ? -32.491 4.960 13.528 1.00 27.36 203 LYS A N 1
ATOM 1567 C CA . LYS A 1 205 ? -33.699 4.415 12.936 1.00 31.72 203 LYS A CA 1
ATOM 1568 C C . LYS A 1 205 ? -33.356 3.073 12.317 1.00 32.90 203 LYS A C 1
ATOM 1569 O O . LYS A 1 205 ? -32.267 2.900 11.768 1.00 26.82 203 LYS A O 1
ATOM 1575 N N . VAL A 1 206 ? -34.267 2.114 12.446 1.00 26.71 204 VAL A N 1
ATOM 1576 C CA . VAL A 1 206 ? -34.116 0.790 11.850 1.00 21.69 204 VAL A CA 1
ATOM 1577 C C . VAL A 1 206 ? -35.335 0.586 10.962 1.00 27.00 204 VAL A C 1
ATOM 1578 O O . VAL A 1 206 ? -36.456 0.460 11.467 1.00 24.72 204 VAL A O 1
ATOM 1582 N N . LEU A 1 207 ? -35.126 0.587 9.650 1.00 22.00 205 LEU A N 1
ATOM 1583 C CA . LEU A 1 207 ? -36.192 0.379 8.675 1.00 25.03 205 LEU A CA 1
ATOM 1584 C C . LEU A 1 207 ? -36.153 -1.068 8.198 1.00 28.86 205 LEU A C 1
ATOM 1585 O O . LEU A 1 207 ? -35.168 -1.488 7.582 1.00 26.38 205 LEU A O 1
ATOM 1590 N N . VAL A 1 208 ? -37.220 -1.820 8.470 1.00 23.37 206 VAL A N 1
ATOM 1591 C CA . VAL A 1 208 ? -37.258 -3.261 8.230 1.00 24.28 206 VAL A CA 1
ATOM 1592 C C . VAL A 1 208 ? -38.244 -3.539 7.108 1.00 31.78 206 VAL A C 1
ATOM 1593 O O . VAL A 1 208 ? -39.453 -3.315 7.259 1.00 28.73 206 VAL A O 1
ATOM 1597 N N . ALA A 1 209 ? -37.734 -4.044 5.987 1.00 23.00 207 ALA A N 1
ATOM 1598 C CA . ALA A 1 209 ? -38.576 -4.384 4.853 1.00 28.15 207 ALA A CA 1
ATOM 1599 C C . ALA A 1 209 ? -39.052 -5.823 4.970 1.00 30.91 207 ALA A C 1
ATOM 1600 O O . ALA A 1 209 ? -38.286 -6.714 5.343 1.00 35.01 207 ALA A O 1
ATOM 1602 N N . SER A 1 210 ? -40.323 -6.037 4.642 1.00 27.78 208 SER A N 1
ATOM 1603 C CA . SER A 1 210 ? -40.931 -7.357 4.597 1.00 29.41 208 SER A CA 1
ATOM 1604 C C . SER A 1 210 ? -41.913 -7.363 3.435 1.00 38.95 208 SER A C 1
ATOM 1605 O O . SER A 1 210 ? -41.986 -6.404 2.659 1.00 32.38 208 SER A O 1
ATOM 1608 N N . ALA A 1 211 ? -42.675 -8.449 3.309 1.00 41.40 209 ALA A N 1
ATOM 1609 C CA . ALA A 1 211 ? -43.710 -8.487 2.283 1.00 46.64 209 ALA A CA 1
ATOM 1610 C C . ALA A 1 211 ? -44.744 -7.388 2.494 1.00 46.15 209 ALA A C 1
ATOM 1611 O O . ALA A 1 211 ? -45.266 -6.835 1.520 1.00 44.51 209 ALA A O 1
ATOM 1613 N N . SER A 1 212 ? -45.041 -7.046 3.750 1.00 51.80 210 SER A N 1
ATOM 1614 C CA . SER A 1 212 ? -46.095 -6.073 4.027 1.00 55.99 210 SER A CA 1
ATOM 1615 C C . SER A 1 212 ? -45.657 -4.635 3.778 1.00 51.64 210 SER A C 1
ATOM 1616 O O . SER A 1 212 ? -46.513 -3.768 3.575 1.00 52.55 210 SER A O 1
ATOM 1619 N N . GLY A 1 213 ? -44.369 -4.364 3.779 1.00 44.86 211 GLY A N 1
ATOM 1620 C CA . GLY A 1 213 ? -43.878 -3.016 3.569 1.00 41.72 211 GLY A CA 1
ATOM 1621 C C . GLY A 1 213 ? -42.605 -2.799 4.367 1.00 40.82 211 GLY A C 1
ATOM 1622 O O . GLY A 1 213 ? -41.841 -3.735 4.596 1.00 38.66 211 GLY A O 1
ATOM 1623 N N . VAL A 1 214 ? -42.394 -1.553 4.781 1.00 33.95 212 VAL A N 1
ATOM 1624 C CA . VAL A 1 214 ? -41.250 -1.179 5.602 1.00 31.22 212 VAL A CA 1
ATOM 1625 C C . VAL A 1 214 ? -41.769 -0.686 6.945 1.00 37.11 212 VAL A C 1
ATOM 1626 O O . VAL A 1 214 ? -42.619 0.213 7.000 1.00 36.41 212 VAL A O 1
ATOM 1630 N N . ASN A 1 215 ? -41.265 -1.278 8.021 1.00 35.19 213 ASN A N 1
ATOM 1631 C CA . ASN A 1 215 ? -41.667 -0.924 9.373 1.00 36.24 213 ASN A CA 1
ATOM 1632 C C . ASN A 1 215 ? -40.484 -0.294 10.084 1.00 35.84 213 ASN A C 1
ATOM 1633 O O . ASN A 1 215 ? -39.378 -0.834 10.042 1.00 35.33 213 ASN A O 1
ATOM 1638 N N . ASN A 1 216 ? -40.712 0.853 10.717 1.00 36.60 214 ASN A N 1
ATOM 1639 C CA . ASN A 1 216 ? -39.679 1.482 11.537 1.00 39.67 214 ASN A CA 1
ATOM 1640 C C . ASN A 1 216 ? -39.619 0.708 12.847 1.00 42.06 214 ASN A C 1
ATOM 1641 O O . ASN A 1 216 ? -40.350 0.992 13.797 1.00 37.86 214 ASN A O 1
ATOM 1646 N N . LEU A 1 217 ? -38.758 -0.312 12.887 1.00 33.48 215 LEU A N 1
ATOM 1647 C CA . LEU A 1 217 ? -38.539 -1.042 14.132 1.00 38.41 215 LEU A CA 1
ATOM 1648 C C . LEU A 1 217 ? -38.092 -0.107 15.244 1.00 33.38 215 LEU A C 1
ATOM 1649 O O . LEU A 1 217 ? -38.410 -0.328 16.421 1.00 36.87 215 LEU A O 1
ATOM 1654 N N . LYS A 1 218 ? -37.363 0.940 14.889 1.00 34.27 216 LYS A N 1
ATOM 1655 C CA . LYS A 1 218 ? -36.917 1.959 15.824 1.00 35.42 216 LYS A CA 1
ATOM 1656 C C . LYS A 1 218 ? -36.924 3.271 15.0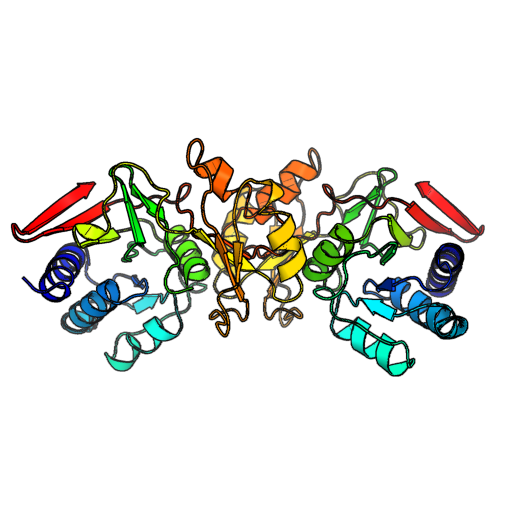61 1.00 39.64 216 LYS A C 1
ATOM 1657 O O . LYS A 1 218 ? -36.587 3.268 13.873 1.00 29.61 216 LYS A O 1
ATOM 1664 N N . HIS B 1 2 ? 28.120 12.894 26.496 1.00 58.35 0 HIS B N 1
ATOM 1665 C CA . HIS B 1 2 ? 28.051 12.237 25.197 1.00 54.09 0 HIS B CA 1
ATOM 1666 C C . HIS B 1 2 ? 26.919 11.218 25.211 1.00 49.56 0 HIS B C 1
ATOM 1667 O O . HIS B 1 2 ? 27.085 10.089 25.687 1.00 38.60 0 HIS B O 1
ATOM 1674 N N . MET B 1 3 ? 25.757 11.627 24.696 1.00 44.30 1 MET B N 1
ATOM 1675 C CA . MET B 1 3 ? 24.578 10.775 24.789 1.00 34.54 1 MET B CA 1
ATOM 1676 C C . MET B 1 3 ? 24.775 9.460 24.052 1.00 31.81 1 MET B C 1
ATOM 1677 O O . MET B 1 3 ? 24.257 8.424 24.485 1.00 31.34 1 MET B O 1
ATOM 1679 N N . SER B 1 4 ? 25.509 9.475 22.938 1.00 33.48 2 SER B N 1
ATOM 1680 C CA . SER B 1 4 ? 25.766 8.234 22.214 1.00 31.81 2 SER B CA 1
ATOM 1681 C C . SER B 1 4 ? 26.518 7.240 23.086 1.00 33.10 2 SER B C 1
ATOM 1682 O O . SER B 1 4 ? 26.185 6.047 23.113 1.00 27.87 2 SER B O 1
ATOM 1685 N N . GLU B 1 5 ? 27.535 7.715 23.806 1.00 30.70 3 GLU B N 1
ATOM 1686 C CA . GLU B 1 5 ? 28.254 6.849 24.732 1.00 33.51 3 GLU B CA 1
ATOM 1687 C C . GLU B 1 5 ? 27.310 6.264 25.775 1.00 34.96 3 GLU B C 1
ATOM 1688 O O . GLU B 1 5 ? 27.402 5.078 26.107 1.00 27.06 3 GLU B O 1
ATOM 1690 N N . LEU B 1 6 ? 26.384 7.076 26.293 1.00 33.53 4 LEU B N 1
ATOM 1691 C CA . LEU B 1 6 ? 25.421 6.566 27.264 1.00 29.43 4 LEU B CA 1
ATOM 1692 C C . LEU B 1 6 ? 24.540 5.492 26.642 1.00 32.49 4 LEU B C 1
ATOM 1693 O O . LEU B 1 6 ? 24.353 4.416 27.221 1.00 28.34 4 LEU B O 1
ATOM 1698 N N . LYS B 1 7 ? 24.007 5.760 25.445 1.00 25.77 5 LYS B N 1
ATOM 1699 C CA . LYS B 1 7 ? 23.140 4.787 24.791 1.00 21.71 5 LYS B CA 1
ATOM 1700 C C . LYS B 1 7 ? 23.876 3.479 24.537 1.00 25.57 5 LYS B C 1
ATOM 1701 O O . LYS B 1 7 ? 23.301 2.395 24.687 1.00 27.99 5 LYS B O 1
ATOM 1707 N N . ILE B 1 8 ? 25.152 3.559 24.152 1.00 24.93 6 ILE B N 1
ATOM 1708 C CA . ILE B 1 8 ? 25.932 2.341 23.959 1.00 23.28 6 ILE B CA 1
ATOM 1709 C C . ILE B 1 8 ? 26.050 1.565 25.270 1.00 22.24 6 ILE B C 1
ATOM 1710 O O . ILE B 1 8 ? 25.960 0.331 25.287 1.00 27.83 6 ILE B O 1
ATOM 1715 N N . LYS B 1 9 ? 26.262 2.270 26.384 1.00 25.08 7 LYS B N 1
ATOM 1716 C CA . LYS B 1 9 ? 26.380 1.580 27.667 1.00 23.50 7 LYS B CA 1
ATOM 1717 C C . LYS B 1 9 ? 25.086 0.846 28.010 1.00 30.61 7 LYS B C 1
ATOM 1718 O O . LYS B 1 9 ? 25.111 -0.327 28.406 1.00 24.21 7 LYS B O 1
ATOM 1724 N N . ALA B 1 10 ? 23.942 1.517 27.844 1.00 28.27 8 ALA B N 1
ATOM 1725 C CA . ALA B 1 10 ? 22.657 0.859 28.078 1.00 31.66 8 ALA B CA 1
ATOM 1726 C C . ALA B 1 10 ? 22.481 -0.349 27.166 1.00 25.79 8 ALA B C 1
ATOM 1727 O O . ALA B 1 10 ? 21.993 -1.402 27.600 1.00 26.70 8 ALA B O 1
ATOM 1729 N N . ALA B 1 11 ? 22.874 -0.211 25.894 1.00 23.22 9 ALA B N 1
ATOM 1730 C CA . ALA B 1 11 ? 22.762 -1.321 24.954 1.00 25.84 9 ALA B CA 1
ATOM 1731 C C . ALA B 1 11 ? 23.595 -2.509 25.404 1.00 29.58 9 ALA B C 1
ATOM 1732 O O . ALA B 1 11 ? 23.125 -3.654 25.378 1.00 31.62 9 ALA B O 1
ATOM 1734 N N . LYS B 1 12 ? 24.838 -2.255 25.815 1.00 27.01 10 LYS B N 1
ATOM 1735 C CA . LYS B 1 12 ? 25.700 -3.337 26.264 1.00 25.08 10 LYS B CA 1
ATOM 1736 C C . LYS B 1 12 ? 25.151 -4.009 27.511 1.00 27.40 10 LYS B C 1
ATOM 1737 O O . LYS B 1 12 ? 25.347 -5.218 27.698 1.00 29.82 10 LYS B O 1
ATOM 1743 N N . ALA B 1 13 ? 24.443 -3.256 28.356 1.00 29.89 11 ALA B N 1
ATOM 1744 C CA . ALA B 1 13 ? 23.886 -3.834 29.572 1.00 30.69 11 ALA B CA 1
ATOM 1745 C C . ALA B 1 13 ? 22.756 -4.803 29.252 1.00 32.37 11 ALA B C 1
ATOM 1746 O O . ALA B 1 13 ? 22.599 -5.821 29.930 1.00 24.30 11 ALA B O 1
ATOM 1748 N N . ALA B 1 14 ? 21.966 -4.503 28.216 1.00 32.54 12 ALA B N 1
ATOM 1749 C CA . ALA B 1 14 ? 20.907 -5.406 27.780 1.00 30.79 12 ALA B CA 1
ATOM 1750 C C . ALA B 1 14 ? 21.459 -6.713 27.223 1.00 22.14 12 ALA B C 1
ATOM 1751 O O . ALA B 1 14 ? 20.820 -7.757 27.365 1.00 23.06 12 ALA B O 1
ATOM 1753 N N . ILE B 1 15 ? 22.630 -6.681 26.581 1.00 21.65 13 ILE B N 1
ATOM 1754 C CA . ILE B 1 15 ? 23.190 -7.902 26.003 1.00 26.61 13 ILE B CA 1
ATOM 1755 C C . ILE B 1 15 ? 23.398 -8.971 27.069 1.00 28.41 13 ILE B C 1
ATOM 1756 O O . ILE B 1 15 ? 23.331 -10.175 26.778 1.00 28.76 13 ILE B O 1
ATOM 1761 N N . ALA B 1 16 ? 23.631 -8.563 28.320 1.00 31.12 14 ALA B N 1
ATOM 1762 C CA . ALA B 1 16 ? 23.872 -9.540 29.372 1.00 31.30 14 ALA B CA 1
ATOM 1763 C C . ALA B 1 16 ? 22.641 -10.370 29.692 1.00 34.95 14 ALA B C 1
ATOM 1764 O O . ALA B 1 16 ? 22.761 -11.373 30.399 1.00 34.22 14 ALA B O 1
ATOM 1766 N N . TYR B 1 17 ? 21.470 -9.977 29.202 1.00 33.82 15 TYR B N 1
ATOM 1767 C CA . TYR B 1 17 ? 20.255 -10.752 29.394 1.00 32.31 15 TYR B CA 1
ATOM 1768 C C . TYR B 1 17 ? 19.993 -11.753 28.272 1.00 33.30 15 TYR B C 1
ATOM 1769 O O . TYR B 1 17 ? 19.124 -12.618 28.425 1.00 37.14 15 TYR B O 1
ATOM 1778 N N . ILE B 1 18 ? 20.726 -11.679 27.167 1.00 30.70 16 ILE B N 1
ATOM 1779 C CA . ILE B 1 18 ? 20.485 -12.564 26.030 1.00 34.05 16 ILE B CA 1
ATOM 1780 C C . ILE B 1 18 ? 21.110 -13.927 26.305 1.00 38.05 16 ILE B C 1
ATOM 1781 O O . ILE B 1 18 ? 22.330 -14.041 26.460 1.00 42.54 16 ILE B O 1
ATOM 1786 N N . GLU B 1 19 ? 20.279 -14.966 26.350 1.00 33.82 17 GLU B N 1
ATOM 1787 C CA . GLU B 1 19 ? 20.735 -16.334 26.565 1.00 34.57 17 GLU B CA 1
ATOM 1788 C C . GLU B 1 19 ? 20.820 -17.076 25.235 1.00 31.51 17 GLU B C 1
ATOM 1789 O O . GLU B 1 19 ? 20.234 -16.665 24.232 1.00 32.28 17 GLU B O 1
ATOM 1795 N N . ASP B 1 20 ? 21.572 -18.176 25.229 1.00 36.86 18 ASP B N 1
ATOM 1796 C CA . ASP B 1 20 ? 21.757 -18.919 23.989 1.00 38.10 18 ASP B CA 1
ATOM 1797 C C . ASP B 1 20 ? 20.423 -19.429 23.458 1.00 39.94 18 ASP B C 1
ATOM 1798 O O . ASP B 1 20 ? 19.556 -19.862 24.224 1.00 39.13 18 ASP B O 1
ATOM 1803 N N . ASP B 1 21 ? 20.270 -19.369 22.131 1.00 35.81 19 ASP B N 1
ATOM 1804 C CA . ASP B 1 21 ? 19.160 -19.951 21.376 1.00 37.72 19 ASP B CA 1
ATOM 1805 C C . ASP B 1 21 ? 17.832 -19.236 21.612 1.00 35.19 19 ASP B C 1
ATOM 1806 O O . ASP B 1 21 ? 16.772 -19.789 21.312 1.00 44.62 19 ASP B O 1
ATOM 1811 N N . MET B 1 22 ? 17.861 -18.019 22.138 1.00 33.03 20 MET B N 1
ATOM 1812 C CA . MET B 1 22 ? 16.643 -17.241 22.325 1.00 32.31 20 MET B CA 1
ATOM 1813 C C . MET B 1 22 ? 16.186 -16.591 21.024 1.00 32.00 20 MET B C 1
ATOM 1814 O O . MET B 1 22 ? 16.991 -16.248 20.154 1.00 28.68 20 MET B O 1
ATOM 1819 N N . VAL B 1 23 ? 14.879 -16.427 20.895 1.00 26.81 21 VAL B N 1
ATOM 1820 C CA . VAL B 1 23 ? 14.331 -15.478 19.937 1.00 27.38 21 VAL B CA 1
ATOM 1821 C C . VAL B 1 23 ? 14.195 -14.152 20.665 1.00 25.56 21 VAL B C 1
ATOM 1822 O O . VAL B 1 23 ? 13.652 -14.099 21.780 1.00 30.64 21 VAL B O 1
ATOM 1826 N N . ILE B 1 24 ? 14.724 -13.092 20.065 1.00 21.43 22 ILE B N 1
ATOM 1827 C CA . ILE B 1 24 ? 14.827 -11.784 20.703 1.00 19.34 22 ILE B CA 1
ATOM 1828 C C . ILE B 1 24 ? 13.950 -10.798 19.949 1.00 23.33 22 ILE B C 1
ATOM 1829 O O . ILE B 1 24 ? 14.092 -10.639 18.730 1.00 25.93 22 ILE B O 1
ATOM 1834 N N . GLY B 1 25 ? 13.049 -10.135 20.670 1.00 19.32 23 GLY B N 1
ATOM 1835 C CA . GLY B 1 25 ? 12.283 -9.044 20.079 1.00 21.67 23 GLY B CA 1
ATOM 1836 C C . GLY B 1 25 ? 13.099 -7.763 20.137 1.00 21.35 23 GLY B C 1
ATOM 1837 O O . GLY B 1 25 ? 13.789 -7.486 21.117 1.00 19.18 23 GLY B O 1
ATOM 1838 N N . VAL B 1 26 ? 13.024 -6.975 19.065 1.00 15.99 24 VAL B N 1
ATOM 1839 C CA . VAL B 1 26 ? 13.887 -5.806 18.926 1.00 17.34 24 VAL B CA 1
ATOM 1840 C C . VAL B 1 26 ? 13.027 -4.579 18.660 1.00 18.38 24 VAL B C 1
ATOM 1841 O O . VAL B 1 26 ? 12.220 -4.568 17.721 1.00 17.01 24 VAL B O 1
ATOM 1845 N N . GLY B 1 27 ? 13.212 -3.542 19.473 1.00 18.03 25 GLY B N 1
ATOM 1846 C CA . GLY B 1 27 ? 12.455 -2.311 19.335 1.00 17.67 25 GLY B CA 1
ATOM 1847 C C . GLY B 1 27 ? 12.914 -1.428 18.190 1.00 27.49 25 GLY B C 1
ATOM 1848 O O . GLY B 1 27 ? 13.416 -1.900 17.163 1.00 20.46 25 GLY B O 1
ATOM 1849 N N . THR B 1 28 ? 12.703 -0.120 18.347 1.00 17.94 26 THR B N 1
ATOM 1850 C CA A THR B 1 28 ? 13.058 0.863 17.333 0.55 20.70 26 THR B CA 1
ATOM 1851 C CA B THR B 1 28 ? 13.074 0.861 17.334 0.45 21.33 26 THR B CA 1
ATOM 1852 C C . THR B 1 28 ? 13.689 2.072 18.016 1.00 26.83 26 THR B C 1
ATOM 1853 O O . THR B 1 28 ? 13.441 2.332 19.196 1.00 30.40 26 THR B O 1
ATOM 1860 N N . GLY B 1 29 ? 14.517 2.813 17.268 1.00 22.77 27 GLY B N 1
ATOM 1861 C CA . GLY B 1 29 ? 15.079 4.063 17.748 1.00 21.78 27 GLY B CA 1
ATOM 1862 C C . GLY B 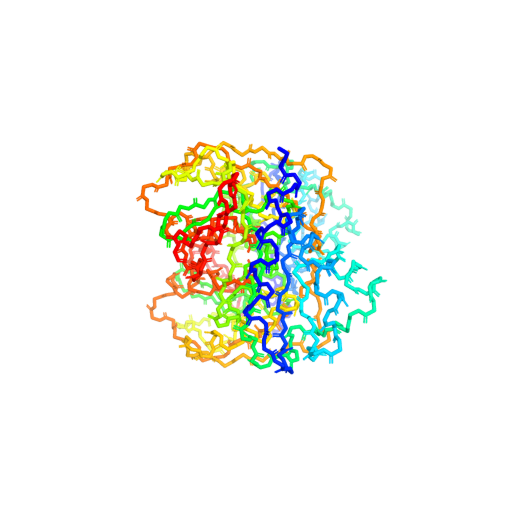1 29 ? 16.588 3.989 17.940 1.00 27.03 27 GLY B C 1
ATOM 1863 O O . GLY B 1 29 ? 17.221 2.945 17.777 1.00 20.15 27 GLY B O 1
ATOM 1864 N N . SER B 1 30 ? 17.162 5.136 18.312 1.00 19.18 28 SER B N 1
ATOM 1865 C CA . SER B 1 30 ? 18.618 5.260 18.245 1.00 26.94 28 SER B CA 1
ATOM 1866 C C . SER B 1 30 ? 19.296 4.385 19.293 1.00 20.52 28 SER B C 1
ATOM 1867 O O . SER B 1 30 ? 20.352 3.791 19.030 1.00 19.52 28 SER B O 1
ATOM 1870 N N . THR B 1 31 ? 18.705 4.281 20.484 1.00 18.56 29 THR B N 1
ATOM 1871 C CA . THR B 1 31 ? 19.312 3.431 21.506 1.00 23.09 29 THR B CA 1
ATOM 1872 C C . THR B 1 31 ? 19.263 1.962 21.093 1.00 23.16 29 THR B C 1
ATOM 1873 O O . THR B 1 31 ? 20.258 1.238 21.224 1.00 18.02 29 THR B O 1
ATOM 1877 N N . VAL B 1 32 ? 18.122 1.515 20.567 1.00 21.97 30 VAL B N 1
ATOM 1878 C CA . VAL B 1 32 ? 17.997 0.154 20.040 1.00 17.51 30 VAL B CA 1
ATOM 1879 C C . VAL B 1 32 ? 18.991 -0.095 18.918 1.00 24.72 30 VAL B C 1
ATOM 1880 O O . VAL B 1 32 ? 19.523 -1.205 18.782 1.00 21.37 30 VAL B O 1
ATOM 1884 N N . ASN B 1 33 ? 19.270 0.926 18.103 1.00 19.18 31 ASN B N 1
ATOM 1885 C CA . ASN B 1 33 ? 20.188 0.721 16.993 1.00 22.92 31 ASN B CA 1
ATOM 1886 C C . ASN B 1 33 ? 21.602 0.423 17.478 1.00 19.15 31 ASN B C 1
ATOM 1887 O O . ASN B 1 33 ? 22.314 -0.363 16.843 1.00 20.94 31 ASN B O 1
ATOM 1892 N N . PHE B 1 34 ? 22.025 1.015 18.600 1.00 19.82 32 PHE B N 1
ATOM 1893 C CA . PHE B 1 34 ? 23.303 0.610 19.174 1.00 20.07 32 PHE B CA 1
ATOM 1894 C C . PHE B 1 34 ? 23.239 -0.835 19.665 1.00 23.20 32 PHE B C 1
ATOM 1895 O O . PHE B 1 34 ? 24.196 -1.599 19.506 1.00 25.93 32 PHE B O 1
ATOM 1903 N N . PHE B 1 35 ? 22.105 -1.227 20.237 1.00 21.87 33 PHE B N 1
ATOM 1904 C CA . PHE B 1 35 ? 21.917 -2.605 20.677 1.00 23.52 33 PHE B CA 1
ATOM 1905 C C . PHE B 1 35 ? 21.997 -3.581 19.506 1.00 26.52 33 PHE B C 1
ATOM 1906 O O . PHE B 1 35 ? 22.531 -4.689 19.646 1.00 26.18 33 PHE B O 1
ATOM 1914 N N . ILE B 1 36 ? 21.479 -3.181 18.337 1.00 16.80 34 ILE B N 1
ATOM 1915 C CA . ILE B 1 36 ? 21.541 -4.032 17.154 1.00 16.72 34 ILE B CA 1
ATOM 1916 C C . ILE B 1 36 ? 22.989 -4.313 16.776 1.00 19.68 34 ILE B C 1
ATOM 1917 O O . ILE B 1 36 ? 23.351 -5.447 16.444 1.00 23.97 34 ILE B O 1
ATOM 1922 N N . LYS B 1 37 ? 23.847 -3.297 16.848 1.00 19.98 35 LYS B N 1
ATOM 1923 C CA . LYS B 1 37 ? 25.261 -3.523 16.570 1.00 20.54 35 LYS B CA 1
ATOM 1924 C C . LYS B 1 37 ? 25.870 -4.475 17.593 1.00 27.06 35 LYS B C 1
ATOM 1925 O O . LYS B 1 37 ? 26.676 -5.346 17.239 1.00 23.87 35 LYS B O 1
ATOM 1931 N N . GLU B 1 38 ? 25.479 -4.344 18.867 1.00 22.75 36 GLU B N 1
ATOM 1932 C CA . GLU B 1 38 ? 25.974 -5.279 19.882 1.00 30.32 36 GLU B CA 1
ATOM 1933 C C . GLU B 1 38 ? 25.432 -6.679 19.637 1.00 30.15 36 GLU B C 1
ATOM 1934 O O . GLU B 1 38 ? 26.150 -7.673 19.806 1.00 31.96 36 GLU B O 1
ATOM 1940 N N . LEU B 1 39 ? 24.153 -6.772 19.269 1.00 26.24 37 LEU B N 1
ATOM 1941 C CA . LEU B 1 39 ? 23.562 -8.060 18.934 1.00 33.78 37 LEU B CA 1
ATOM 1942 C C . LEU B 1 39 ? 24.300 -8.712 17.770 1.00 34.97 37 LEU B C 1
ATOM 1943 O O . LEU B 1 39 ? 24.479 -9.936 17.744 1.00 27.18 37 LEU B O 1
ATOM 1948 N N . ALA B 1 40 ? 24.749 -7.905 16.803 1.00 25.10 38 ALA B N 1
ATOM 1949 C CA . ALA B 1 40 ? 25.469 -8.451 15.657 1.00 25.87 38 ALA B CA 1
ATOM 1950 C C . ALA B 1 40 ? 26.688 -9.247 16.097 1.00 31.03 38 ALA B C 1
ATOM 1951 O O . ALA B 1 40 ? 27.001 -10.288 15.512 1.00 24.75 38 ALA B O 1
ATOM 1953 N N . ALA B 1 41 ? 27.378 -8.789 17.142 1.00 28.68 39 ALA B N 1
ATOM 1954 C CA . ALA B 1 41 ? 28.598 -9.460 17.563 1.00 31.62 39 ALA B CA 1
ATOM 1955 C C . ALA B 1 41 ? 28.335 -10.786 18.263 1.00 30.34 39 ALA B C 1
ATOM 1956 O O . ALA B 1 41 ? 29.279 -11.556 18.454 1.00 34.33 39 ALA B O 1
ATOM 1958 N N . ILE B 1 42 ? 27.096 -11.069 18.668 1.00 26.06 40 ILE B N 1
ATOM 1959 C CA . ILE B 1 42 ? 26.794 -12.357 19.287 1.00 30.59 40 ILE B CA 1
ATOM 1960 C C . ILE B 1 42 ? 25.678 -13.046 18.514 1.00 32.38 40 ILE B C 1
ATOM 1961 O O . ILE B 1 42 ? 24.950 -13.876 19.067 1.00 30.05 40 ILE B O 1
ATOM 1966 N N . LYS B 1 43 ? 25.533 -12.718 17.228 1.00 31.67 41 LYS B N 1
ATOM 1967 C CA . LYS B 1 43 ? 24.406 -13.269 16.485 1.00 30.71 41 LYS B CA 1
ATOM 1968 C C . LYS B 1 43 ? 24.501 -14.783 16.339 1.00 31.06 41 LYS B C 1
ATOM 1969 O O . LYS B 1 43 ? 23.468 -15.446 16.204 1.00 38.71 41 LYS B O 1
ATOM 1975 N N . HIS B 1 44 ? 25.706 -15.350 16.409 1.00 30.93 42 HIS B N 1
ATOM 1976 C CA . HIS B 1 44 ? 25.859 -16.802 16.392 1.00 34.38 42 HIS B CA 1
ATOM 1977 C C . HIS B 1 44 ? 25.224 -17.480 17.600 1.00 42.18 42 HIS B C 1
ATOM 1978 O O . HIS B 1 44 ? 25.053 -18.704 17.577 1.00 45.60 42 HIS B O 1
ATOM 1985 N N . LYS B 1 45 ? 24.868 -16.723 18.645 1.00 36.73 43 LYS B N 1
ATOM 1986 C CA . LYS B 1 45 ? 24.345 -17.278 19.886 1.00 40.18 43 LYS B CA 1
ATOM 1987 C C . LYS B 1 45 ? 22.825 -17.299 19.958 1.00 41.78 43 LYS B C 1
ATOM 1988 O O . LYS B 1 45 ? 22.273 -18.045 20.775 1.00 52.29 43 LYS B O 1
ATOM 1994 N N . ILE B 1 46 ? 22.138 -16.526 19.121 1.00 38.11 44 ILE B N 1
ATOM 1995 C CA . ILE B 1 46 ? 20.690 -16.384 19.193 1.00 45.69 44 ILE B CA 1
ATOM 1996 C C . ILE B 1 46 ? 20.047 -17.120 18.029 1.00 43.85 44 ILE B C 1
ATOM 1997 O O . ILE B 1 46 ? 20.656 -17.301 16.970 1.00 34.73 44 ILE B O 1
ATOM 2002 N N . GLU B 1 47 ? 18.786 -17.518 18.217 1.00 31.01 45 GLU B N 1
ATOM 2003 C CA . GLU B 1 47 ? 18.056 -18.153 17.127 1.00 31.59 45 GLU B CA 1
ATOM 2004 C C . GLU B 1 47 ? 17.671 -17.139 16.056 1.00 29.75 45 GLU B C 1
ATOM 2005 O O . GLU B 1 47 ? 18.002 -17.309 14.878 1.00 31.66 45 GLU B O 1
ATOM 2011 N N . ALA B 1 48 ? 16.967 -16.082 16.444 1.00 25.48 46 ALA B N 1
ATOM 2012 C CA . ALA B 1 48 ? 16.444 -15.112 15.488 1.00 22.99 46 ALA B CA 1
ATOM 2013 C C . ALA B 1 48 ? 15.900 -13.910 16.247 1.00 24.25 46 ALA B C 1
ATOM 2014 O O . ALA B 1 48 ? 15.822 -13.903 17.481 1.00 22.94 46 ALA B O 1
ATOM 2016 N N . CYS B 1 49 ? 15.505 -12.898 15.482 1.00 22.21 47 CYS B N 1
ATOM 2017 C CA . CYS B 1 49 ? 14.890 -11.698 16.026 1.00 21.48 47 CYS B CA 1
ATOM 2018 C C . CYS B 1 49 ? 13.512 -11.457 15.427 1.00 23.82 47 CYS B C 1
ATOM 2019 O O . CYS B 1 49 ? 13.247 -11.796 14.268 1.00 24.02 47 CYS B O 1
ATOM 2022 N N . VAL B 1 50 ? 12.650 -10.831 16.225 1.00 21.07 48 VAL B N 1
ATOM 2023 C CA . VAL B 1 50 ? 11.383 -10.270 15.769 1.00 19.62 48 VAL B CA 1
ATOM 2024 C C . VAL B 1 50 ? 11.556 -8.758 15.735 1.00 18.38 48 VAL B C 1
ATOM 2025 O O . VAL B 1 50 ? 12.061 -8.173 16.701 1.00 23.50 48 VAL B O 1
ATOM 2029 N N . ALA B 1 51 ? 11.161 -8.122 14.626 1.00 16.53 49 ALA B N 1
ATOM 2030 C CA . ALA B 1 51 ? 11.358 -6.685 14.443 1.00 17.15 49 ALA B CA 1
ATOM 2031 C C . ALA B 1 51 ? 10.069 -5.911 14.688 1.00 15.98 49 ALA B C 1
ATOM 2032 O O . ALA B 1 51 ? 9.016 -6.250 14.142 1.00 22.57 49 ALA B O 1
ATOM 2034 N N . SER B 1 52 ? 10.177 -4.827 15.449 1.00 17.15 50 SER B N 1
ATOM 2035 C CA A SER B 1 52 ? 9.036 -3.969 15.735 0.80 16.07 50 SER B CA 1
ATOM 2036 C CA B SER B 1 52 ? 9.054 -3.947 15.748 0.20 16.84 50 SER B CA 1
ATOM 2037 C C . SER B 1 52 ? 8.826 -2.876 14.687 1.00 18.57 50 SER B C 1
ATOM 2038 O O . SER B 1 52 ? 7.882 -2.093 14.819 1.00 23.68 50 SER B O 1
ATOM 2043 N N . SER B 1 53 ? 9.674 -2.798 13.659 1.00 21.42 51 SER B N 1
ATOM 2044 C CA . SER B 1 53 ? 9.458 -1.861 12.561 1.00 20.52 51 SER B CA 1
ATOM 2045 C C . SER B 1 53 ? 10.148 -2.376 11.303 1.00 18.68 51 SER B C 1
ATOM 2046 O O . SER B 1 53 ? 11.062 -3.207 11.366 1.00 18.76 51 SER B O 1
ATOM 2049 N N . LYS B 1 54 ? 9.713 -1.848 10.152 1.00 18.03 52 LYS B N 1
ATOM 2050 C CA . LYS B 1 54 ? 10.401 -2.194 8.913 1.00 21.94 52 LYS B CA 1
ATOM 2051 C C . LYS B 1 54 ? 11.825 -1.653 8.913 1.00 24.11 52 LYS B C 1
ATOM 2052 O O . LYS B 1 54 ? 12.730 -2.284 8.356 1.00 20.63 52 LYS B O 1
ATOM 2058 N N . ALA B 1 55 ? 12.044 -0.499 9.541 1.00 17.54 53 ALA B N 1
ATOM 2059 C CA . ALA B 1 55 ? 13.399 0.024 9.661 1.00 19.88 53 ALA B CA 1
ATOM 2060 C C . ALA B 1 55 ? 14.269 -0.932 10.460 1.00 20.97 53 ALA B C 1
ATOM 2061 O O . ALA B 1 55 ? 15.375 -1.283 10.041 1.00 22.18 53 ALA B O 1
ATOM 2063 N N . THR B 1 56 ? 13.773 -1.359 11.627 1.00 18.40 54 THR B N 1
ATOM 2064 C CA . THR B 1 56 ? 14.534 -2.281 12.455 1.00 21.88 54 THR B CA 1
ATOM 2065 C C . THR B 1 56 ? 14.822 -3.574 11.707 1.00 22.85 54 THR B C 1
ATOM 2066 O O . THR B 1 56 ? 15.938 -4.103 11.783 1.00 17.46 54 THR B O 1
ATOM 2070 N N . G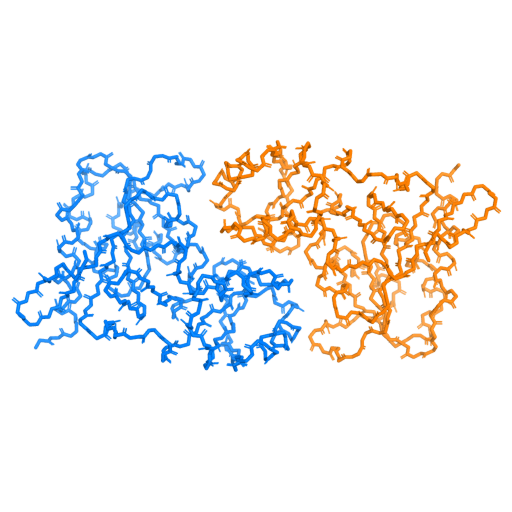LU B 1 57 ? 13.852 -4.066 10.932 1.00 16.39 55 GLU B N 1
ATOM 2071 C CA . GLU B 1 57 ? 14.092 -5.275 10.153 1.00 16.22 55 GLU B CA 1
ATOM 2072 C C . GLU B 1 57 ? 15.235 -5.054 9.176 1.00 20.98 55 GLU B C 1
ATOM 2073 O O . GLU B 1 57 ? 16.102 -5.922 9.013 1.00 16.91 55 GLU B O 1
ATOM 2079 N N . ALA B 1 58 ? 15.273 -3.883 8.540 1.00 20.06 56 ALA B N 1
ATOM 2080 C CA . ALA B 1 58 ? 16.313 -3.629 7.549 1.00 20.61 56 ALA B CA 1
ATOM 2081 C C . ALA B 1 58 ? 17.682 -3.610 8.205 1.00 17.68 56 ALA B C 1
ATOM 2082 O O . ALA B 1 58 ? 18.651 -4.151 7.658 1.00 19.29 56 ALA B O 1
ATOM 2084 N N . LEU B 1 59 ? 17.768 -3.020 9.397 1.00 15.77 57 LEU B N 1
ATOM 2085 C CA . LEU B 1 59 ? 19.036 -2.957 10.110 1.00 20.29 57 LEU B CA 1
ATOM 2086 C C . LEU B 1 59 ? 19.484 -4.341 10.564 1.00 20.62 57 LEU B C 1
ATOM 2087 O O . LEU B 1 59 ? 20.664 -4.680 10.444 1.00 21.82 57 LEU B O 1
ATOM 2092 N N . LEU B 1 60 ? 18.552 -5.165 11.064 1.00 16.60 58 LEU B N 1
ATOM 2093 C CA . LEU B 1 60 ? 18.889 -6.536 11.454 1.00 17.14 58 LEU B CA 1
ATOM 2094 C C . LEU B 1 60 ? 19.380 -7.348 10.262 1.00 17.29 58 LEU B C 1
ATOM 2095 O O . LEU B 1 60 ? 20.407 -8.037 10.341 1.00 20.98 58 LEU B O 1
ATOM 2100 N N . ARG B 1 61 ? 18.640 -7.291 9.147 1.00 19.07 59 ARG B N 1
ATOM 2101 C CA . ARG B 1 61 ? 19.018 -8.033 7.952 1.00 23.23 59 ARG B CA 1
ATOM 2102 C C . ARG B 1 61 ? 20.371 -7.579 7.419 1.00 20.04 59 ARG B C 1
ATOM 2103 O O . ARG B 1 61 ? 21.174 -8.401 6.960 1.00 19.89 59 ARG B O 1
ATOM 2111 N N . ALA B 1 62 ? 20.639 -6.272 7.464 1.00 17.56 60 ALA B N 1
ATOM 2112 C CA . ALA B 1 62 ? 21.923 -5.770 6.989 1.00 22.15 60 ALA B CA 1
ATOM 2113 C C . ALA B 1 62 ? 23.081 -6.302 7.825 1.00 25.76 60 ALA B C 1
ATOM 2114 O O . ALA B 1 62 ? 24.218 -6.358 7.340 1.00 21.74 60 ALA B O 1
ATOM 2116 N N . GLU B 1 63 ? 22.822 -6.665 9.081 1.00 20.18 61 GLU B N 1
ATOM 2117 C CA . GLU B 1 63 ? 23.814 -7.288 9.948 1.00 22.13 61 GLU B CA 1
ATOM 2118 C C . GLU B 1 63 ? 23.858 -8.798 9.779 1.00 22.53 61 GLU B C 1
ATOM 2119 O O . GLU B 1 63 ? 24.682 -9.457 10.426 1.00 26.04 61 GLU B O 1
ATOM 2125 N N . GLY B 1 64 ? 23.007 -9.359 8.924 1.00 26.30 62 GLY B N 1
ATOM 2126 C CA . GLY B 1 64 ? 22.949 -10.801 8.815 1.00 30.57 62 GLY B CA 1
ATOM 2127 C C . GLY B 1 64 ? 22.327 -11.473 10.014 1.00 30.64 62 GLY B C 1
ATOM 2128 O O . GLY B 1 64 ? 22.614 -12.640 10.280 1.00 33.62 62 GLY B O 1
ATOM 2129 N N . ILE B 1 65 ? 21.490 -10.762 10.759 1.00 20.07 63 ILE B N 1
ATOM 2130 C CA . ILE B 1 65 ? 20.754 -11.339 11.878 1.00 19.25 63 ILE B CA 1
ATOM 2131 C C . ILE B 1 65 ? 19.458 -11.923 11.321 1.00 24.95 63 ILE B C 1
ATOM 2132 O O . ILE B 1 65 ? 18.709 -11.198 10.652 1.00 22.57 63 ILE B O 1
ATOM 2137 N N . PRO B 1 66 ? 19.175 -13.206 11.538 1.00 25.52 64 PRO B N 1
ATOM 2138 C CA . PRO B 1 66 ? 17.944 -13.778 10.985 1.00 26.25 64 PRO B CA 1
ATOM 2139 C C . PRO B 1 66 ? 16.720 -13.165 11.649 1.00 23.38 64 PRO B C 1
ATOM 2140 O O . PRO B 1 66 ? 16.721 -12.858 12.842 1.00 20.17 64 PRO B O 1
ATOM 2144 N N . VAL B 1 67 ? 15.690 -12.952 10.842 1.00 19.38 65 VAL B N 1
ATOM 2145 C CA . VAL B 1 67 ? 14.455 -12.301 11.258 1.00 24.63 65 VAL B CA 1
ATOM 2146 C C . VAL B 1 67 ? 13.312 -13.264 10.994 1.00 31.00 65 VAL B C 1
ATOM 2147 O O . VAL B 1 67 ? 13.275 -13.906 9.938 1.00 31.31 65 VAL B O 1
ATOM 2151 N N . ILE B 1 68 ? 12.383 -13.374 11.950 1.00 21.87 66 ILE B N 1
ATOM 2152 C CA . ILE B 1 68 ? 11.227 -14.242 11.782 1.00 24.79 66 ILE B CA 1
ATOM 2153 C C . ILE B 1 68 ? 9.959 -13.462 12.087 1.00 24.53 66 ILE B C 1
ATOM 2154 O O . ILE B 1 68 ? 9.966 -12.460 12.803 1.00 22.85 66 ILE B O 1
ATOM 2159 N N . ASP B 1 69 ? 8.865 -13.949 11.526 1.00 22.49 67 ASP B N 1
ATOM 2160 C CA . ASP B 1 69 ? 7.565 -13.307 11.662 1.00 27.03 67 ASP B CA 1
ATOM 2161 C C . ASP B 1 69 ? 6.975 -13.607 13.039 1.00 26.55 67 ASP B C 1
ATOM 2162 O O . ASP B 1 69 ? 7.026 -14.749 13.509 1.00 26.50 67 ASP B O 1
ATOM 2167 N N . LEU B 1 70 ? 6.422 -12.574 13.690 1.00 21.96 68 LEU B N 1
ATOM 2168 C CA . LEU B 1 70 ? 5.865 -12.758 15.029 1.00 21.15 68 LEU B CA 1
ATOM 2169 C C . LEU B 1 70 ? 4.784 -13.826 15.050 1.00 19.02 68 LEU B C 1
ATOM 2170 O O . LEU B 1 70 ? 4.613 -14.512 16.066 1.00 20.74 68 LEU B O 1
ATOM 2175 N N . ASN B 1 71 ? 4.037 -13.981 13.947 1.00 18.51 69 ASN B N 1
ATOM 2176 C CA . ASN B 1 71 ? 2.979 -14.983 13.924 1.00 27.99 69 ASN B CA 1
ATOM 2177 C C . ASN B 1 71 ? 3.530 -16.395 14.057 1.00 28.74 69 ASN B C 1
ATOM 2178 O O . ASN B 1 71 ? 2.789 -17.303 14.442 1.00 27.22 69 ASN B O 1
ATOM 2183 N N . SER B 1 72 ? 4.805 -16.603 13.737 1.00 21.21 70 SER B N 1
ATOM 2184 C CA A SER B 1 72 ? 5.423 -17.916 13.849 0.53 23.01 70 SER B CA 1
ATOM 2185 C CA B SER B 1 72 ? 5.415 -17.919 13.852 0.47 23.02 70 SER B CA 1
ATOM 2186 C C . SER B 1 72 ? 6.020 -18.173 15.226 1.00 29.88 70 SER B C 1
ATOM 2187 O O . SER B 1 72 ? 6.451 -19.296 15.495 1.00 33.47 70 SER B O 1
ATOM 2192 N N . VAL B 1 73 ? 6.043 -17.171 16.097 1.00 27.76 71 VAL B N 1
ATOM 2193 C CA . VAL B 1 73 ? 6.681 -17.268 17.403 1.00 33.53 71 VAL B CA 1
ATOM 2194 C C . VAL B 1 73 ? 5.627 -17.604 18.444 1.00 44.74 71 VAL B C 1
ATOM 2195 O O . VAL B 1 73 ? 4.654 -16.862 18.619 1.00 41.11 71 VAL B O 1
ATOM 2199 N N . GLN B 1 74 ? 5.830 -18.718 19.137 1.00 51.82 72 GLN B N 1
ATOM 2200 C CA . GLN B 1 74 ? 5.043 -19.059 20.311 1.00 66.59 72 GLN B CA 1
ATOM 2201 C C . GLN B 1 74 ? 5.622 -18.420 21.569 1.00 66.95 72 GLN B C 1
ATOM 2202 O O . GLN B 1 74 ? 4.886 -17.823 22.362 1.00 76.06 72 GLN B O 1
ATOM 2204 N N . ASP B 1 75 ? 6.938 -18.519 21.754 1.00 49.58 73 ASP B N 1
ATOM 2205 C CA A ASP B 1 75 ? 7.619 -18.014 22.942 0.61 48.32 73 ASP B CA 1
ATOM 2206 C CA B ASP B 1 75 ? 7.598 -17.992 22.939 0.39 47.80 73 ASP B CA 1
ATOM 2207 C C . ASP B 1 75 ? 8.619 -16.943 22.532 1.00 40.26 73 ASP B C 1
ATOM 2208 O O . ASP B 1 75 ? 9.526 -17.215 21.736 1.00 38.31 73 ASP B O 1
ATOM 2217 N N . LEU B 1 76 ? 8.461 -15.743 23.079 1.00 32.30 74 LEU B N 1
ATOM 2218 C CA . LEU B 1 76 ? 9.376 -14.628 22.848 1.00 25.96 74 LEU B CA 1
ATOM 2219 C C . LEU B 1 76 ? 9.890 -14.207 24.217 1.00 27.12 74 LEU B C 1
ATOM 2220 O O . LEU B 1 76 ? 9.209 -13.458 24.938 1.00 30.20 74 LEU B O 1
ATOM 2225 N N . PRO B 1 77 ? 11.041 -14.711 24.658 1.00 27.37 75 PRO B N 1
ATOM 2226 C CA . PRO B 1 77 ? 11.416 -14.506 26.065 1.00 28.85 75 PRO B CA 1
ATOM 2227 C C . PRO B 1 77 ? 11.792 -13.072 26.402 1.00 28.42 75 PRO B C 1
ATOM 2228 O O . PRO B 1 77 ? 11.571 -12.651 27.546 1.00 29.23 75 PRO B O 1
ATOM 2232 N N . ILE B 1 78 ? 12.345 -12.308 25.456 1.00 22.26 76 ILE B N 1
ATOM 2233 C CA . ILE B 1 78 ? 12.880 -10.973 25.726 1.00 21.48 76 ILE B CA 1
ATOM 2234 C C . ILE B 1 78 ? 12.513 -10.020 24.593 1.00 27.12 76 ILE B C 1
ATOM 2235 O O . ILE B 1 78 ? 12.564 -10.387 23.416 1.00 28.36 76 ILE B O 1
ATOM 2240 N N . TYR B 1 79 ? 12.119 -8.799 24.963 1.00 21.22 77 TYR B N 1
ATOM 2241 C CA . TYR B 1 79 ? 11.966 -7.669 24.051 1.00 22.23 77 TYR B CA 1
ATOM 2242 C C . TYR B 1 79 ? 12.799 -6.519 24.595 1.00 19.95 77 TYR B C 1
ATOM 2243 O O . TYR B 1 79 ? 12.644 -6.149 25.760 1.00 21.75 77 TYR B O 1
ATOM 2252 N N . VAL B 1 80 ? 13.685 -5.964 23.766 1.00 22.15 78 VAL B N 1
ATOM 2253 C CA . VAL B 1 80 ? 14.548 -4.855 24.155 1.00 20.86 78 VAL B CA 1
ATOM 2254 C C . VAL B 1 80 ? 14.141 -3.637 23.340 1.00 21.57 78 VAL B C 1
ATOM 2255 O O . VAL B 1 80 ? 14.118 -3.694 22.109 1.00 20.63 78 VAL B O 1
ATOM 2259 N N . ASP B 1 81 ? 13.826 -2.539 24.017 1.00 21.38 79 ASP B N 1
ATOM 2260 C CA . ASP B 1 81 ? 13.348 -1.359 23.316 1.00 19.14 79 ASP B CA 1
ATOM 2261 C C . ASP B 1 81 ? 13.674 -0.138 24.160 1.00 21.26 79 ASP B C 1
ATOM 2262 O O . ASP B 1 81 ? 13.965 -0.246 25.357 1.00 19.42 79 ASP B O 1
ATOM 2267 N N . GLY B 1 82 ? 13.645 1.024 23.511 1.00 24.28 80 GLY B N 1
ATOM 2268 C CA . GLY B 1 82 ? 13.834 2.293 24.182 1.00 18.66 80 GLY B CA 1
ATOM 2269 C C . GLY B 1 82 ? 12.510 2.885 24.625 1.00 18.63 80 GLY B C 1
ATOM 2270 O O . GLY B 1 82 ? 11.477 2.216 24.655 1.00 22.12 80 GLY B O 1
ATOM 2271 N N . ALA B 1 83 ? 12.558 4.166 24.993 1.00 21.29 81 ALA B N 1
ATOM 2272 C CA . ALA B 1 83 ? 11.369 4.905 25.402 1.00 21.04 81 ALA B CA 1
ATOM 2273 C C . ALA B 1 83 ? 11.661 6.395 25.285 1.00 23.28 81 ALA B C 1
ATOM 2274 O O . ALA B 1 83 ? 12.808 6.826 25.423 1.00 24.88 81 ALA B O 1
ATOM 2276 N N . ASP B 1 84 ? 10.614 7.175 25.022 1.00 23.70 82 ASP B N 1
ATOM 2277 C CA . ASP B 1 84 ? 10.760 8.628 25.035 1.00 23.06 82 ASP B CA 1
ATOM 2278 C C . ASP B 1 84 ? 10.732 9.177 26.456 1.00 26.74 82 ASP B C 1
ATOM 2279 O O . ASP B 1 84 ? 11.432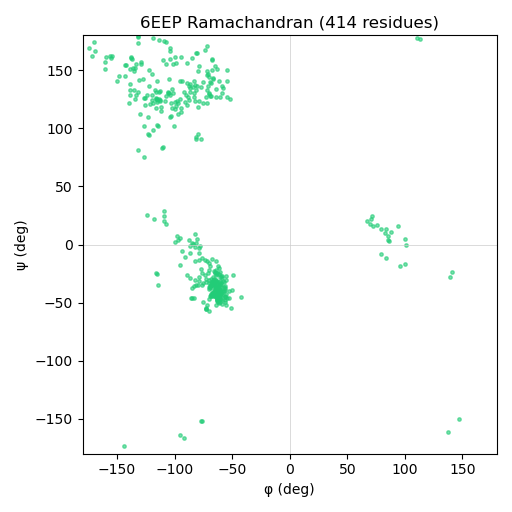 10.156 26.762 1.00 23.77 82 ASP B O 1
ATOM 2284 N N . GLU B 1 85 ? 9.941 8.553 27.324 1.00 23.25 83 GLU B N 1
ATOM 2285 C CA . GLU B 1 85 ? 9.897 8.828 28.752 1.00 22.91 83 GLU B CA 1
ATOM 2286 C C . GLU B 1 85 ? 9.680 7.510 29.473 1.00 22.55 83 GLU B C 1
ATOM 2287 O O . GLU B 1 85 ? 8.962 6.641 28.974 1.00 23.80 83 GLU B O 1
ATOM 2293 N N . VAL B 1 86 ? 10.282 7.365 30.650 1.00 27.98 84 VAL B N 1
ATOM 2294 C CA . VAL B 1 86 ? 10.076 6.172 31.463 1.00 23.53 84 VAL B CA 1
ATOM 2295 C C . VAL B 1 86 ? 10.217 6.566 32.925 1.00 27.41 84 VAL B C 1
ATOM 2296 O O . VAL B 1 86 ? 11.062 7.396 33.280 1.00 28.16 84 VAL B O 1
ATOM 2300 N N . ASN B 1 87 ? 9.371 5.993 33.772 1.00 28.09 85 ASN B N 1
ATOM 2301 C CA . ASN B 1 87 ? 9.445 6.270 35.197 1.00 27.61 85 ASN B CA 1
ATOM 2302 C C . ASN B 1 87 ? 9.864 5.011 35.946 1.00 29.74 85 ASN B C 1
ATOM 2303 O O . ASN B 1 87 ? 10.003 3.930 35.374 1.00 29.76 85 ASN B O 1
ATOM 2308 N N . GLU B 1 88 ? 10.048 5.172 37.253 1.00 29.45 86 GLU B N 1
ATOM 2309 C CA . GLU B 1 88 ? 10.514 4.080 38.100 1.00 41.04 86 GLU B CA 1
ATOM 2310 C C . GLU B 1 88 ? 9.568 2.888 38.070 1.00 35.52 86 GLU B C 1
ATOM 2311 O O . GLU B 1 88 ? 9.997 1.749 38.295 1.00 35.58 86 GLU B O 1
ATOM 2317 N N . ARG B 1 89 ? 8.283 3.124 37.803 1.00 31.69 87 ARG B N 1
ATOM 2318 C CA . ARG B 1 89 ? 7.316 2.039 37.724 1.00 32.11 87 ARG B CA 1
ATOM 2319 C C . ARG B 1 89 ? 7.421 1.245 36.431 1.00 34.50 87 ARG B C 1
ATOM 2320 O O . ARG B 1 89 ? 6.824 0.170 36.327 1.00 32.13 87 ARG B O 1
ATOM 2322 N N . GLY B 1 90 ? 8.164 1.738 35.449 1.00 33.01 88 GLY B N 1
ATOM 2323 C CA . GLY B 1 90 ? 8.180 1.099 34.164 1.00 24.02 88 GLY B CA 1
ATOM 2324 C C . GLY B 1 90 ? 7.074 1.538 33.228 1.00 27.33 88 GLY B C 1
ATOM 2325 O O . GLY B 1 90 ? 6.957 0.981 32.132 1.00 26.83 88 GLY B O 1
ATOM 2326 N N . GLU B 1 91 ? 6.242 2.495 33.629 1.00 27.18 89 GLU B N 1
ATOM 2327 C CA . GLU B 1 91 ? 5.360 3.159 32.682 1.00 23.43 89 GLU B CA 1
ATOM 2328 C C . GLU B 1 91 ? 6.189 3.975 31.698 1.00 28.00 89 GLU B C 1
ATOM 2329 O O . GLU B 1 91 ? 7.207 4.562 32.064 1.00 24.94 89 GLU B O 1
ATOM 2335 N N . MET B 1 92 ? 5.756 4.015 30.444 1.00 21.45 90 MET B N 1
ATOM 2336 C CA . MET B 1 92 ? 6.523 4.694 29.412 1.00 23.02 90 MET B CA 1
ATOM 2337 C C . MET B 1 92 ? 5.603 5.520 28.532 1.00 27.72 90 MET B C 1
ATOM 2338 O O . MET B 1 92 ? 4.419 5.202 28.366 1.00 26.13 90 MET B O 1
ATOM 2343 N N . ILE B 1 93 ? 6.162 6.594 27.974 1.00 20.58 91 ILE B N 1
ATOM 2344 C CA . ILE B 1 93 ? 5.647 7.180 26.745 1.00 21.37 91 ILE B CA 1
ATOM 2345 C C . ILE B 1 93 ? 6.589 6.780 25.624 1.00 27.26 91 ILE B C 1
ATOM 2346 O O . ILE B 1 93 ? 7.811 6.946 25.738 1.00 26.74 91 ILE B O 1
ATOM 2351 N N . LYS B 1 94 ? 6.027 6.229 24.555 1.00 21.73 92 LYS B N 1
ATOM 2352 C CA . LYS B 1 94 ? 6.802 5.804 23.403 1.00 19.48 92 LYS B CA 1
ATOM 2353 C C . LYS B 1 94 ? 6.122 6.339 22.154 1.00 24.87 92 LYS B C 1
ATOM 2354 O O . LYS B 1 94 ? 5.103 7.030 22.228 1.00 25.00 92 LYS B O 1
ATOM 2360 N N . GLY B 1 95 ? 6.710 6.049 21.002 1.00 18.23 93 GLY B N 1
ATOM 2361 C CA . GLY B 1 95 ? 6.123 6.443 19.745 1.00 15.86 93 GLY B CA 1
ATOM 2362 C C . GLY B 1 95 ? 6.728 7.675 19.118 1.00 27.36 93 GLY B C 1
ATOM 2363 O O . GLY B 1 95 ? 6.287 8.077 18.036 1.00 22.75 93 GLY B O 1
ATOM 2364 N N . GLY B 1 96 ? 7.711 8.289 19.762 1.00 21.03 94 GLY B N 1
ATOM 2365 C CA . GLY B 1 96 ? 8.473 9.358 19.137 1.00 22.94 94 GLY B CA 1
ATOM 2366 C C . GLY B 1 96 ? 8.826 9.048 17.695 1.00 27.66 94 GLY B C 1
ATOM 2367 O O . GLY B 1 96 ? 8.646 9.892 16.814 1.00 26.52 94 GLY B O 1
ATOM 2368 N N . GLY B 1 97 ? 9.287 7.824 17.431 1.00 24.74 95 GLY B N 1
ATOM 2369 C CA . GLY B 1 97 ? 9.664 7.425 16.092 1.00 25.98 95 GLY B CA 1
ATOM 2370 C C . GLY B 1 97 ? 8.536 6.941 15.215 1.00 27.96 95 GLY B C 1
ATOM 2371 O O . GLY B 1 97 ? 8.778 6.568 14.062 1.00 27.74 95 GLY B O 1
ATOM 2372 N N . GLY B 1 98 ? 7.307 6.924 15.731 1.00 19.17 96 GLY B N 1
ATOM 2373 C CA . GLY B 1 98 ? 6.149 6.524 14.956 1.00 21.11 96 GLY B CA 1
ATOM 2374 C C . GLY B 1 98 ? 5.905 5.033 14.846 1.00 17.80 96 GLY B C 1
ATOM 2375 O O . GLY B 1 98 ? 5.041 4.626 14.060 1.00 21.18 96 GLY B O 1
ATOM 2376 N N . ALA B 1 99 ? 6.618 4.204 15.615 1.00 15.81 97 ALA B N 1
ATOM 2377 C CA . ALA B 1 99 ? 6.520 2.750 15.498 1.00 13.60 97 ALA B CA 1
ATOM 2378 C C . ALA B 1 99 ? 5.780 2.106 16.668 1.00 18.07 97 ALA B C 1
ATOM 2379 O O . ALA B 1 99 ? 5.847 0.887 16.846 1.00 19.28 97 ALA B O 1
ATOM 2381 N N . LEU B 1 100 ? 5.021 2.893 17.427 1.00 18.45 98 LEU B N 1
ATOM 2382 C CA . LEU B 1 100 ? 4.480 2.436 18.703 1.00 19.48 98 LEU B CA 1
ATOM 2383 C C . LEU B 1 100 ? 3.483 1.282 18.578 1.00 22.85 98 LEU B C 1
ATOM 2384 O O . LEU B 1 100 ? 3.300 0.548 19.551 1.00 20.86 98 LEU B O 1
ATOM 2389 N N . THR B 1 101 ? 2.826 1.100 17.427 1.00 15.31 99 THR B N 1
ATOM 2390 C CA . THR B 1 101 ? 1.822 0.042 17.327 1.00 15.68 99 THR B CA 1
ATOM 2391 C C . THR B 1 101 ? 2.475 -1.337 17.349 1.00 15.83 99 THR B C 1
ATOM 2392 O O . THR B 1 101 ? 2.141 -2.184 18.180 1.00 19.88 99 THR B O 1
ATOM 2396 N N . ARG B 1 102 ? 3.387 -1.594 16.412 1.00 15.48 100 ARG B N 1
ATOM 2397 C CA . ARG B 1 102 ? 4.067 -2.888 16.427 1.00 18.00 100 ARG B CA 1
ATOM 2398 C C . ARG B 1 102 ? 4.956 -3.034 17.660 1.00 16.37 100 ARG B C 1
ATOM 2399 O O . ARG B 1 102 ? 5.153 -4.150 18.154 1.00 18.71 100 ARG B O 1
ATOM 2407 N N . GLU B 1 103 ? 5.494 -1.929 18.174 1.00 14.57 101 GLU B N 1
ATOM 2408 C CA . GLU B 1 103 ? 6.209 -2.005 19.445 1.00 18.92 101 GLU B CA 1
ATOM 2409 C C . GLU B 1 103 ? 5.318 -2.583 20.532 1.00 18.08 101 GLU B C 1
ATOM 2410 O O . GLU B 1 103 ? 5.717 -3.508 21.249 1.00 21.72 101 GLU B O 1
ATOM 2416 N N . LYS B 1 104 ? 4.088 -2.076 20.653 1.00 17.21 102 LYS B N 1
ATOM 2417 C CA . LYS B 1 104 ? 3.254 -2.540 21.754 1.00 15.66 102 LYS B CA 1
ATOM 2418 C C . LYS B 1 104 ? 2.838 -3.992 21.549 1.00 19.95 102 LYS B C 1
ATOM 2419 O O . LYS B 1 104 ? 2.766 -4.766 22.507 1.00 20.73 102 LYS B O 1
ATOM 2425 N N . ILE B 1 105 ? 2.588 -4.374 20.296 1.00 16.79 103 ILE B N 1
ATOM 2426 C CA . ILE B 1 105 ? 2.227 -5.748 19.973 1.00 24.73 103 ILE B CA 1
ATOM 2427 C C . ILE B 1 105 ? 3.349 -6.705 20.345 1.00 16.41 103 ILE B C 1
ATOM 2428 O O . ILE B 1 105 ? 3.119 -7.726 21.003 1.00 21.12 103 ILE B O 1
ATOM 2433 N N . VAL B 1 106 ? 4.579 -6.407 19.916 1.00 20.44 104 VAL B N 1
ATOM 2434 C CA . VAL B 1 106 ? 5.682 -7.318 20.227 1.00 16.90 104 VAL B CA 1
ATOM 2435 C C . VAL B 1 106 ? 5.944 -7.336 21.726 1.00 20.19 104 VAL B C 1
ATOM 2436 O O . VAL B 1 106 ? 6.160 -8.401 22.322 1.00 21.92 104 VAL B O 1
ATOM 2440 N N . ALA B 1 107 ? 5.901 -6.162 22.364 1.00 20.81 105 ALA B N 1
ATOM 2441 C CA . ALA B 1 107 ? 6.090 -6.091 23.812 1.00 17.72 105 ALA B CA 1
ATOM 2442 C C . ALA B 1 107 ? 5.094 -6.976 24.549 1.00 22.22 105 ALA B C 1
ATOM 2443 O O . ALA B 1 107 ? 5.427 -7.573 25.584 1.00 22.28 105 ALA B O 1
ATOM 2445 N N . ASN B 1 108 ? 3.869 -7.080 24.032 1.00 18.90 106 ASN B N 1
ATOM 2446 C CA . ASN B 1 108 ? 2.842 -7.858 24.715 1.00 26.81 106 ASN B CA 1
ATOM 2447 C C . ASN B 1 108 ? 3.030 -9.359 24.537 1.00 25.93 106 ASN B C 1
ATOM 2448 O O . ASN B 1 108 ? 2.583 -10.129 25.398 1.00 20.00 106 ASN B O 1
ATOM 2453 N N . VAL B 1 109 ? 3.697 -9.789 23.465 1.00 25.23 107 VAL B N 1
ATOM 2454 C CA . VAL B 1 109 ? 4.008 -11.210 23.317 1.00 24.40 107 VAL B CA 1
ATOM 2455 C C . VAL B 1 109 ? 5.210 -11.585 24.168 1.00 23.76 107 VAL B C 1
ATOM 2456 O O . VAL B 1 109 ? 5.311 -12.720 24.657 1.00 23.27 107 VAL B O 1
ATOM 2460 N N . ALA B 1 110 ? 6.128 -10.650 24.362 1.00 19.33 108 ALA B N 1
ATOM 2461 C CA . ALA B 1 110 ? 7.367 -10.950 25.066 1.00 24.68 108 ALA B CA 1
ATOM 2462 C C . ALA B 1 110 ? 7.122 -11.193 26.550 1.00 26.75 108 ALA B C 1
ATOM 2463 O O . ALA B 1 110 ? 6.276 -10.553 27.183 1.00 24.80 108 ALA B O 1
ATOM 2465 N N . THR B 1 111 ? 7.885 -12.130 27.108 1.00 23.23 109 THR B N 1
ATOM 2466 C CA . THR B 1 111 ? 7.812 -12.392 28.539 1.00 24.77 109 THR B CA 1
ATOM 2467 C C . THR B 1 111 ? 8.438 -11.259 29.339 1.00 26.29 109 THR B C 1
ATOM 2468 O O . THR B 1 111 ? 7.813 -10.716 30.259 1.00 23.14 109 THR B O 1
ATOM 2472 N N . GLN B 1 112 ? 9.674 -10.888 29.000 1.00 24.87 110 GLN B N 1
ATOM 2473 C CA . GLN B 1 112 ? 10.412 -9.839 29.694 1.00 31.25 110 GLN B CA 1
ATOM 2474 C C . GLN B 1 112 ? 10.673 -8.671 28.755 1.00 30.72 110 GLN B C 1
ATOM 2475 O O . GLN B 1 112 ? 11.265 -8.850 27.681 1.00 26.59 110 GLN B O 1
ATOM 2481 N N . PHE B 1 113 ? 10.247 -7.479 29.172 1.00 26.34 111 PHE B N 1
ATOM 2482 C CA . PHE B 1 113 ? 10.423 -6.244 28.408 1.00 26.87 111 PHE B CA 1
ATOM 2483 C C . PHE B 1 113 ? 11.557 -5.470 29.077 1.00 28.00 111 PHE B C 1
ATOM 2484 O O . PHE B 1 113 ? 11.394 -4.973 30.194 1.00 23.05 111 PHE B O 1
ATOM 2492 N N . ILE B 1 114 ? 12.708 -5.388 28.410 1.00 26.64 112 ILE B N 1
ATOM 2493 C CA . ILE B 1 114 ? 13.848 -4.624 28.910 1.00 22.41 112 ILE B CA 1
ATOM 2494 C C . ILE B 1 114 ? 13.853 -3.272 28.215 1.00 25.74 112 ILE B C 1
ATOM 2495 O O . ILE B 1 114 ? 13.948 -3.199 26.983 1.00 25.89 112 ILE B O 1
ATOM 2500 N N . CYS B 1 115 ? 13.730 -2.202 28.998 1.00 23.27 113 CYS B N 1
ATOM 2501 C CA . CYS B 1 115 ? 13.785 -0.837 28.488 1.00 22.86 113 CYS B CA 1
ATOM 2502 C C . CYS B 1 115 ? 15.192 -0.282 28.700 1.00 21.49 113 CYS B C 1
ATOM 2503 O O . CYS B 1 115 ? 15.675 -0.254 29.836 1.00 25.26 113 CYS B O 1
ATOM 2506 N N . ILE B 1 116 ? 15.835 0.170 27.619 1.00 22.14 114 ILE B N 1
ATOM 2507 C CA . ILE B 1 116 ? 17.180 0.751 27.662 1.00 21.49 114 ILE B CA 1
ATOM 2508 C C . ILE B 1 116 ? 17.101 2.238 27.324 1.00 25.55 114 ILE B C 1
ATOM 2509 O O . ILE B 1 116 ? 16.582 2.620 26.267 1.00 25.15 114 ILE B O 1
ATOM 2514 N N . VAL B 1 117 ? 17.623 3.077 28.218 1.00 26.32 115 VAL B N 1
ATOM 2515 C CA . VAL B 1 117 ? 17.575 4.523 28.045 1.00 26.36 115 VAL B CA 1
ATOM 2516 C C . VAL B 1 117 ? 18.863 5.146 28.556 1.00 25.76 115 VAL B C 1
ATOM 2517 O O . VAL B 1 117 ? 19.538 4.601 29.437 1.00 27.41 115 VAL B O 1
ATOM 2521 N N . ASP B 1 118 ? 19.188 6.319 28.007 1.00 29.06 116 ASP B N 1
ATOM 2522 C CA . ASP B 1 118 ? 20.103 7.210 28.701 1.00 29.89 116 ASP B CA 1
ATOM 2523 C C . ASP B 1 118 ? 19.336 7.986 29.774 1.00 29.00 116 ASP B C 1
ATOM 2524 O O . ASP B 1 118 ? 18.105 8.050 29.766 1.00 31.81 116 ASP B O 1
ATOM 2529 N N . GLU B 1 119 ? 20.090 8.598 30.697 1.00 28.27 117 GLU B N 1
ATOM 2530 C CA A GLU B 1 119 ? 19.516 9.250 31.872 0.58 32.78 117 GLU B CA 1
ATOM 2531 C CA C GLU B 1 119 ? 19.471 9.203 31.872 0.42 32.25 117 GLU B CA 1
ATOM 2532 C C . GLU B 1 119 ? 18.435 10.267 31.524 1.00 32.94 117 GLU B C 1
ATOM 2533 O O . GLU B 1 119 ? 17.531 10.513 32.330 1.00 30.15 117 GLU B O 1
ATOM 2544 N N . SER B 1 120 ? 18.515 10.887 30.345 1.00 36.50 118 SER B N 1
ATOM 2545 C CA . SER B 1 120 ? 17.570 11.958 30.027 1.00 36.64 118 SER B CA 1
ATOM 2546 C C . SER B 1 120 ? 16.144 11.457 29.818 1.00 37.05 118 SER B C 1
ATOM 2547 O O . SER B 1 120 ? 15.204 12.254 29.895 1.00 39.31 118 SER B O 1
ATOM 2550 N N . LYS B 1 121 ? 15.955 10.166 29.560 1.00 36.65 119 LYS B N 1
ATOM 2551 C CA . LYS B 1 121 ? 14.611 9.637 29.363 1.00 30.46 119 LYS B CA 1
ATOM 2552 C C . LYS B 1 121 ? 13.858 9.421 30.669 1.00 28.72 119 LYS B C 1
ATOM 2553 O O . LYS B 1 121 ? 12.640 9.220 30.629 1.00 28.50 119 LYS B O 1
ATOM 2559 N N . VAL B 1 122 ? 14.538 9.457 31.814 1.00 26.72 120 VAL B N 1
ATOM 2560 C CA . VAL B 1 122 ? 13.886 9.146 33.084 1.00 36.49 120 VAL B CA 1
ATOM 2561 C C . VAL B 1 122 ? 13.128 10.369 33.584 1.00 36.63 120 VAL B C 1
ATOM 2562 O O . VAL B 1 122 ? 13.660 11.484 33.609 1.00 33.55 120 VAL B O 1
ATOM 2566 N N . VAL B 1 123 ? 11.884 10.155 34.004 1.00 33.22 121 VAL B N 1
ATOM 2567 C CA . VAL B 1 123 ? 11.040 11.214 34.535 1.00 38.24 121 VAL B CA 1
ATOM 2568 C C . VAL B 1 123 ? 10.375 10.726 35.812 1.00 39.57 121 VAL B C 1
ATOM 2569 O O . VAL B 1 123 ? 10.195 9.523 36.028 1.00 30.94 121 VAL B O 1
ATOM 2573 N N . LYS B 1 124 ? 10.005 11.676 36.666 1.00 40.08 122 LYS B N 1
ATOM 2574 C CA . LYS B 1 124 ? 9.205 11.322 37.827 1.00 34.82 122 LYS B CA 1
ATOM 2575 C C . LYS B 1 124 ? 7.728 11.226 37.470 1.00 39.63 122 LYS B C 1
ATOM 2576 O O . LYS B 1 124 ? 7.004 10.414 38.054 1.00 45.89 122 LYS B O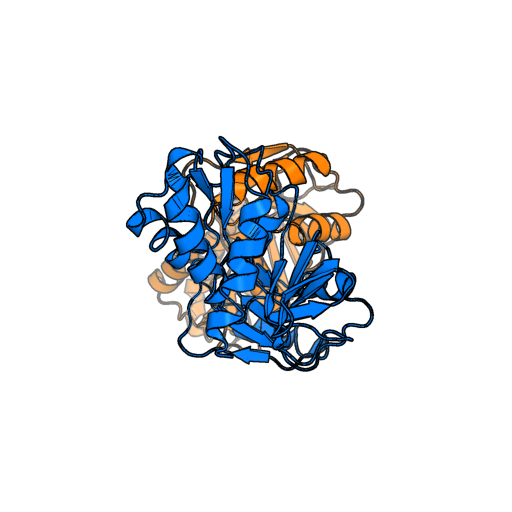 1
ATOM 2582 N N . ARG B 1 125 ? 7.280 12.008 36.491 1.00 42.68 123 ARG B N 1
ATOM 2583 C CA . ARG B 1 125 ? 5.876 12.047 36.098 1.00 39.22 123 ARG B CA 1
ATOM 2584 C C . ARG B 1 125 ? 5.794 12.115 34.579 1.00 31.67 123 ARG B C 1
ATOM 2585 O O . ARG B 1 125 ? 6.348 13.034 33.967 1.00 32.42 123 ARG B O 1
ATOM 2593 N N . LEU B 1 126 ? 5.119 11.144 33.970 1.00 31.31 124 LEU B N 1
ATOM 2594 C CA . LEU B 1 126 ? 4.944 11.158 32.523 1.00 29.59 124 LEU B CA 1
ATOM 2595 C C . LEU B 1 126 ? 4.135 12.373 32.096 1.00 35.23 124 LEU B C 1
ATOM 2596 O O . LEU B 1 126 ? 3.289 12.875 32.841 1.00 30.61 124 LEU B O 1
ATOM 2601 N N . GLY B 1 127 ? 4.380 12.843 30.876 1.00 36.36 125 GLY B N 1
ATOM 2602 C CA . GLY B 1 127 ? 3.452 13.803 30.308 1.00 37.47 125 GLY B CA 1
ATOM 2603 C C . GLY B 1 127 ? 4.046 14.941 29.507 1.00 40.28 125 GLY B C 1
ATOM 2604 O O . GLY B 1 127 ? 3.352 15.537 28.676 1.00 40.83 125 GLY B O 1
ATOM 2605 N N . GLU B 1 128 ? 5.314 15.277 29.750 1.00 37.95 126 GLU B N 1
ATOM 2606 C CA . GLU B 1 128 ? 5.916 16.373 29.000 1.00 38.05 126 GLU B CA 1
ATOM 2607 C C . GLU B 1 128 ? 6.092 16.002 27.531 1.00 37.13 126 GLU B C 1
ATOM 2608 O O . GLU B 1 128 ? 5.801 16.814 26.645 1.00 33.23 126 GLU B O 1
ATOM 2614 N N . PHE B 1 129 ? 6.543 14.776 27.258 1.00 28.94 127 PHE B N 1
ATOM 2615 C CA . PHE B 1 129 ? 6.662 14.299 25.884 1.00 25.42 127 PHE B CA 1
ATOM 2616 C C . PHE B 1 129 ? 5.280 13.959 25.327 1.00 24.59 127 PHE B C 1
ATOM 2617 O O . PHE B 1 129 ? 4.439 13.412 26.045 1.00 29.48 127 PHE B O 1
ATOM 2625 N N . PRO B 1 130 ? 5.004 14.285 24.069 1.00 24.04 128 PRO B N 1
ATOM 2626 C CA . PRO B 1 130 ? 3.670 14.015 23.517 1.00 26.56 128 PRO B CA 1
ATOM 2627 C C . PRO B 1 130 ? 3.397 12.526 23.390 1.00 31.88 128 PRO B C 1
ATOM 2628 O O . PRO B 1 130 ? 4.310 11.701 23.313 1.00 27.77 128 PRO B O 1
ATOM 2632 N N . VAL B 1 131 ? 2.107 12.198 23.320 1.00 28.67 129 VAL B N 1
ATOM 2633 C CA . VAL B 1 131 ? 1.640 10.837 23.075 1.00 20.15 129 VAL B CA 1
ATOM 2634 C C . VAL B 1 131 ? 1.320 10.690 21.594 1.00 23.66 129 VAL B C 1
ATOM 2635 O O . VAL B 1 131 ? 0.356 11.281 21.100 1.00 23.42 129 VAL B O 1
ATOM 2639 N N . ALA B 1 132 ? 2.109 9.883 20.886 1.00 20.67 130 ALA B N 1
ATOM 2640 C CA . ALA B 1 132 ? 1.796 9.557 19.500 1.00 24.04 130 ALA B CA 1
ATOM 2641 C C . ALA B 1 132 ? 0.572 8.646 19.436 1.00 25.63 130 ALA B C 1
ATOM 2642 O O . ALA B 1 132 ? 0.511 7.631 20.128 1.00 23.71 130 ALA B O 1
ATOM 2644 N N . VAL B 1 133 ? -0.401 9.004 18.605 1.00 22.39 131 VAL B N 1
ATOM 2645 C CA . VAL B 1 133 ? -1.619 8.221 18.427 1.00 22.26 131 VAL B CA 1
ATOM 2646 C C . VAL B 1 133 ? -1.694 7.844 16.955 1.00 20.90 131 VAL B C 1
ATOM 2647 O O . VAL B 1 133 ? -1.687 8.725 16.090 1.00 20.21 131 VAL B O 1
ATOM 2651 N N . GLU B 1 134 ? -1.727 6.544 16.663 1.00 15.27 132 GLU B N 1
ATOM 2652 C CA . GLU B 1 134 ? -1.842 6.092 15.282 1.00 16.24 132 GLU B CA 1
ATOM 2653 C C . GLU B 1 134 ? -3.315 6.030 14.889 1.00 22.54 132 GLU B C 1
ATOM 2654 O O . GLU B 1 134 ? -4.147 5.516 15.647 1.00 22.63 132 GLU B O 1
ATOM 2660 N N . VAL B 1 135 ? -3.631 6.556 13.703 1.00 21.10 133 VAL B N 1
ATOM 2661 C CA . VAL B 1 135 ? -5.012 6.851 13.320 1.00 22.74 133 VAL B CA 1
ATOM 2662 C C . VAL B 1 135 ? -5.241 6.450 11.871 1.00 19.41 133 VAL B C 1
ATOM 2663 O O . VAL B 1 135 ? -4.440 6.794 10.998 1.00 19.62 133 VAL B O 1
ATOM 2667 N N . ILE B 1 136 ? -6.340 5.745 11.614 1.00 15.16 134 ILE B N 1
ATOM 2668 C CA . ILE B 1 136 ? -6.815 5.492 10.250 1.00 19.73 134 ILE B CA 1
ATOM 2669 C C . ILE B 1 136 ? -6.893 6.831 9.521 1.00 19.86 134 ILE B C 1
ATOM 2670 O O . ILE B 1 136 ? -7.576 7.744 9.997 1.00 18.20 134 ILE B O 1
ATOM 2675 N N . PRO B 1 137 ? -6.245 6.993 8.366 1.00 18.53 135 PRO B N 1
ATOM 2676 C CA . PRO B 1 137 ? -6.119 8.349 7.797 1.00 23.42 135 PRO B CA 1
ATOM 2677 C C . PRO B 1 137 ? -7.446 9.066 7.579 1.00 24.86 135 PRO B C 1
ATOM 2678 O O . PRO B 1 137 ? -7.528 10.268 7.861 1.00 23.58 135 PRO B O 1
ATOM 2682 N N . MET B 1 138 ? -8.498 8.380 7.125 1.00 22.28 136 MET B N 1
ATOM 2683 C CA A MET B 1 138 ? -9.760 9.077 6.906 0.43 23.05 136 MET B CA 1
ATOM 2684 C CA B MET B 1 138 ? -9.767 9.065 6.904 0.57 23.05 136 MET B CA 1
ATOM 2685 C C . MET B 1 138 ? -10.459 9.458 8.203 1.00 21.69 136 MET B C 1
ATOM 2686 O O . MET B 1 138 ? -11.421 10.222 8.158 1.00 24.25 136 MET B O 1
ATOM 2695 N N . ALA B 1 139 ? -9.987 8.972 9.352 1.00 18.81 137 ALA B N 1
ATOM 2696 C CA . ALA B 1 139 ? -10.562 9.315 10.646 1.00 22.10 137 ALA B CA 1
ATOM 2697 C C . ALA B 1 139 ? -9.822 10.442 11.356 1.00 22.08 137 ALA B C 1
ATOM 2698 O O . ALA B 1 139 ? -10.174 10.764 12.493 1.00 26.65 137 ALA B O 1
ATOM 2700 N N . ARG B 1 140 ? -8.807 11.043 10.721 1.00 17.98 138 ARG B N 1
ATOM 2701 C CA . ARG B 1 140 ? -7.920 11.967 11.432 1.00 23.34 138 ARG B CA 1
ATOM 2702 C C . ARG B 1 140 ? -8.694 13.100 12.104 1.00 20.34 138 ARG B C 1
ATOM 2703 O O . ARG B 1 140 ? -8.526 13.362 13.305 1.00 22.00 138 ARG B O 1
ATOM 2711 N N . SER B 1 141 ? -9.541 13.792 11.343 1.00 22.22 139 SER B N 1
ATOM 2712 C CA . SER B 1 141 ? -10.237 14.952 11.897 1.00 26.71 139 SER B CA 1
ATOM 2713 C C . SER B 1 141 ? -11.161 14.547 13.032 1.00 24.74 139 SER B C 1
ATOM 2714 O O . SER B 1 141 ? -11.222 15.216 14.073 1.00 23.31 139 SER B O 1
ATOM 2717 N N . PHE B 1 142 ? -11.915 13.469 12.830 1.00 24.07 140 PHE B N 1
ATOM 2718 C CA . PHE B 1 142 ? -12.805 12.971 13.866 1.00 24.32 140 PHE B CA 1
ATOM 2719 C C . PHE B 1 142 ? -12.033 12.618 15.132 1.00 25.87 140 PHE B C 1
ATOM 2720 O O . PHE B 1 142 ? -12.425 13.004 16.241 1.00 22.57 140 PHE B O 1
ATOM 2728 N N . VAL B 1 143 ? -10.928 11.885 14.985 1.00 21.76 141 VAL B N 1
ATOM 2729 C CA . VAL B 1 143 ? -10.147 11.471 16.149 1.00 23.19 141 VAL B CA 1
ATOM 2730 C C . VAL B 1 143 ? -9.567 12.679 16.870 1.00 24.83 141 VAL B C 1
ATOM 2731 O O . VAL B 1 143 ? -9.589 12.755 18.107 1.00 26.17 141 VAL B O 1
ATOM 2735 N N . ALA B 1 144 ? -9.036 13.639 16.113 1.00 20.26 142 ALA B N 1
ATOM 2736 C CA . ALA B 1 144 ? -8.549 14.880 16.710 1.00 25.15 142 ALA B CA 1
ATOM 2737 C C . ALA B 1 144 ? -9.617 15.515 17.582 1.00 29.92 142 ALA B C 1
ATOM 2738 O O . ALA B 1 144 ? -9.346 15.921 18.718 1.00 25.72 142 ALA B O 1
ATOM 2740 N N . ARG B 1 145 ? -10.851 15.588 17.068 1.00 24.74 143 ARG B N 1
ATOM 2741 C CA . ARG B 1 145 ? -11.946 16.177 17.833 1.00 24.39 143 ARG B CA 1
ATOM 2742 C C . ARG B 1 145 ? -12.221 15.392 19.107 1.00 28.20 143 ARG B C 1
ATOM 2743 O O . ARG B 1 145 ? -12.532 15.984 20.150 1.00 26.57 143 ARG B O 1
ATOM 2751 N N . GLN B 1 146 ? -12.146 14.056 19.037 1.00 26.33 144 GLN B N 1
ATOM 2752 C CA . GLN B 1 146 ? -12.425 13.254 20.221 1.00 25.04 144 GLN B CA 1
ATOM 2753 C C . GLN B 1 146 ? -11.323 13.412 21.255 1.00 32.26 144 GLN B C 1
ATOM 2754 O O . GLN B 1 146 ? -11.591 13.429 22.460 1.00 34.98 144 GLN B O 1
ATOM 2760 N N . ILE B 1 147 ? -10.076 13.534 20.798 1.00 26.47 145 ILE B N 1
ATOM 2761 C CA . ILE B 1 147 ? -8.958 13.698 21.718 1.00 29.18 145 ILE B CA 1
ATOM 2762 C C . ILE B 1 147 ? -9.022 15.053 22.403 1.00 28.86 145 ILE B C 1
ATOM 2763 O O . ILE B 1 147 ? -8.652 15.188 23.577 1.00 33.04 145 ILE B O 1
ATOM 2768 N N . VAL B 1 148 ? -9.498 16.077 21.694 1.00 28.10 146 VAL B N 1
ATOM 2769 C CA . VAL B 1 148 ? -9.704 17.375 22.339 1.00 28.04 146 VAL B CA 1
ATOM 2770 C C . VAL B 1 148 ? -10.651 17.235 23.526 1.00 36.55 146 VAL B C 1
ATOM 2771 O O . VAL B 1 148 ? -10.433 17.838 24.586 1.00 35.27 146 VAL B O 1
ATOM 2775 N N . LYS B 1 149 ? -11.698 16.412 23.380 1.00 30.71 147 LYS B N 1
ATOM 2776 C CA . LYS B 1 149 ? -12.658 16.221 24.467 1.00 36.28 147 LYS B CA 1
ATOM 2777 C C . LYS B 1 149 ? -12.015 15.571 25.686 1.00 36.06 147 LYS B C 1
ATOM 2778 O O . LYS B 1 149 ? -12.495 15.750 26.813 1.00 37.17 147 LYS B O 1
ATOM 2784 N N . LEU B 1 150 ? -10.945 14.807 25.480 1.00 32.83 148 LEU B N 1
ATOM 2785 C CA . LEU B 1 150 ? -10.163 14.226 26.559 1.00 34.27 148 LEU B CA 1
ATOM 2786 C C . LEU B 1 150 ? -9.147 15.198 27.134 1.00 36.40 148 LEU B C 1
ATOM 2787 O O . LEU B 1 150 ? -8.290 14.784 27.920 1.00 39.65 148 LEU B O 1
ATOM 2792 N N . GLY B 1 151 ? -9.199 16.467 26.746 1.00 36.68 149 GLY B N 1
ATOM 2793 C CA . GLY B 1 151 ? -8.232 17.429 27.232 1.00 43.51 149 GLY B CA 1
ATOM 2794 C C . GLY B 1 151 ? -6.881 17.389 26.551 1.00 39.04 149 GLY B C 1
ATOM 2795 O O . GLY B 1 151 ? -5.932 17.993 27.062 1.00 39.82 149 GLY B O 1
ATOM 2796 N N . GLY B 1 152 ? -6.759 16.697 25.424 1.00 35.36 150 GLY B N 1
ATOM 2797 C CA . GLY B 1 152 ? -5.514 16.685 24.689 1.00 32.47 150 GLY B CA 1
ATOM 2798 C C . GLY B 1 152 ? -5.467 17.729 23.586 1.00 37.51 150 GLY B C 1
ATOM 2799 O O . GLY B 1 152 ? -6.492 18.250 23.151 1.00 38.49 150 GLY B O 1
ATOM 2800 N N . ASP B 1 153 ? -4.250 18.028 23.138 1.00 38.86 151 ASP B N 1
ATOM 2801 C CA . ASP B 1 153 ? -4.018 18.951 22.027 1.00 36.48 151 ASP B CA 1
ATOM 2802 C C . ASP B 1 153 ? -3.320 18.199 20.908 1.00 34.73 151 ASP B C 1
ATOM 2803 O O . ASP B 1 153 ? -2.091 18.003 20.958 1.00 33.83 151 ASP B O 1
ATOM 2808 N N . PRO B 1 154 ? -4.055 17.748 19.887 1.00 31.90 152 PRO B N 1
ATOM 2809 C CA . PRO B 1 154 ? -3.476 16.876 18.863 1.00 25.66 152 PRO B CA 1
ATOM 2810 C C . PRO B 1 154 ? -2.825 17.672 17.747 1.00 29.47 152 PRO B C 1
ATOM 2811 O O . PRO B 1 154 ? -3.340 18.689 17.281 1.00 32.15 152 PRO B O 1
ATOM 2815 N N . GLU B 1 155 ? -1.662 17.202 17.315 1.00 32.28 153 GLU B N 1
ATOM 2816 C CA . GLU B 1 155 ? -0.904 17.871 16.265 1.00 37.12 153 GLU B CA 1
ATOM 2817 C C . GLU B 1 155 ? -0.521 16.843 15.210 1.00 35.03 153 GLU B C 1
ATOM 2818 O O . GLU B 1 155 ? 0.286 15.942 15.471 1.00 24.31 153 GLU B O 1
ATOM 2824 N N . TYR B 1 156 ? -1.101 16.984 14.020 1.00 27.61 154 TYR B N 1
ATOM 2825 C CA . TYR B 1 156 ? -0.871 16.028 12.951 1.00 24.24 154 TYR B CA 1
ATOM 2826 C C . TYR B 1 156 ? 0.597 16.051 12.548 1.00 25.12 154 TYR B C 1
ATOM 2827 O O . TYR B 1 156 ? 1.160 17.116 12.291 1.00 27.91 154 TYR B O 1
ATOM 2836 N N . ARG B 1 157 ? 1.227 14.879 12.535 1.00 24.80 155 ARG B N 1
ATOM 2837 C CA . ARG B 1 157 ? 2.639 14.794 12.168 1.00 28.30 155 ARG B CA 1
ATOM 2838 C C . ARG B 1 157 ? 2.685 14.799 10.649 1.00 26.71 155 ARG B C 1
ATOM 2839 O O . ARG B 1 157 ? 2.612 13.760 10.004 1.00 25.58 155 ARG B O 1
ATOM 2847 N N . GLU B 1 158 ? 2.786 16.002 10.081 1.00 29.40 156 GLU B N 1
ATOM 2848 C CA . GLU B 1 158 ? 2.632 16.187 8.644 1.00 34.64 156 GLU B CA 1
ATOM 2849 C C . GLU B 1 158 ? 3.633 15.352 7.860 1.00 42.07 156 GLU B C 1
ATOM 2850 O O . GLU B 1 158 ? 4.820 15.303 8.191 1.00 40.61 156 GLU B O 1
ATOM 2856 N N . GLY B 1 159 ? 3.144 14.692 6.811 1.00 40.14 157 GLY B N 1
ATOM 2857 C CA . GLY B 1 159 ? 3.995 13.954 5.908 1.00 38.10 157 GLY B CA 1
ATOM 2858 C C . GLY B 1 159 ? 4.358 12.552 6.345 1.00 32.61 157 GLY B C 1
ATOM 2859 O O . GLY B 1 159 ? 4.894 11.790 5.533 1.00 42.85 157 GLY B O 1
ATOM 2860 N N . PHE B 1 160 ? 4.092 12.176 7.589 1.00 25.50 158 PHE B N 1
ATOM 2861 C CA . PHE B 1 160 ? 4.553 10.890 8.086 1.00 23.78 158 PHE B CA 1
ATOM 2862 C C . PHE B 1 160 ? 3.477 9.832 7.897 1.00 21.07 158 PHE B C 1
ATOM 2863 O O . PHE B 1 160 ? 2.289 10.092 8.103 1.00 23.09 158 PHE B O 1
ATOM 2871 N N . VAL B 1 161 ? 3.911 8.630 7.524 1.00 22.91 159 VAL B N 1
ATOM 2872 C CA . VAL B 1 161 ? 3.041 7.469 7.380 1.00 21.44 159 VAL B CA 1
ATOM 2873 C C . VAL B 1 161 ? 3.708 6.305 8.103 1.00 23.45 159 VAL B C 1
ATOM 2874 O O . VAL B 1 161 ? 4.895 6.044 7.881 1.00 22.67 159 VAL B O 1
ATOM 2878 N N . THR B 1 162 ? 2.952 5.603 8.952 1.00 17.50 160 THR B N 1
ATOM 2879 C CA . THR B 1 162 ? 3.507 4.489 9.713 1.00 17.51 160 THR B CA 1
ATOM 2880 C C . THR B 1 162 ? 3.737 3.271 8.819 1.00 18.84 160 THR B C 1
ATOM 2881 O O . THR B 1 162 ? 3.259 3.187 7.681 1.00 17.74 160 THR B O 1
ATOM 2885 N N . ASP B 1 163 ? 4.478 2.309 9.375 1.00 15.52 161 ASP B N 1
ATOM 2886 C CA . ASP B 1 163 ? 4.631 0.993 8.761 1.00 19.71 161 ASP B CA 1
ATOM 2887 C C . ASP B 1 163 ? 3.298 0.382 8.362 1.00 20.86 161 ASP B C 1
ATOM 2888 O O . ASP B 1 163 ? 3.254 -0.483 7.477 1.00 21.19 161 ASP B O 1
ATOM 2893 N N . ASN B 1 164 ? 2.216 0.772 9.035 1.00 16.15 162 ASN B N 1
ATOM 2894 C CA . ASN B 1 164 ? 0.894 0.198 8.810 1.00 19.49 162 ASN B CA 1
ATOM 2895 C C . ASN B 1 164 ? 0.023 1.047 7.894 1.00 21.85 162 ASN B C 1
ATOM 2896 O O . ASN B 1 164 ? -1.169 0.750 7.738 1.00 20.53 162 ASN B O 1
ATOM 2901 N N . GLY B 1 165 ? 0.582 2.091 7.293 1.00 18.59 163 GLY B N 1
ATOM 2902 C CA . GLY B 1 165 ? -0.147 2.918 6.354 1.00 21.64 163 GLY B CA 1
ATOM 2903 C C . GLY B 1 165 ? -0.998 4.011 6.970 1.00 22.75 163 GLY B C 1
ATOM 2904 O O . GLY B 1 165 ? -1.810 4.609 6.259 1.00 22.37 163 GLY B O 1
ATOM 2905 N N . ASN B 1 166 ? -0.823 4.310 8.255 1.00 21.23 164 ASN B N 1
ATOM 2906 C CA . ASN B 1 166 ? -1.685 5.243 8.969 1.00 18.46 164 ASN B CA 1
ATOM 2907 C C . ASN B 1 166 ? -0.930 6.538 9.278 1.00 22.24 164 ASN B C 1
ATOM 2908 O O . ASN B 1 166 ? 0.261 6.671 8.998 1.00 18.50 164 ASN B O 1
ATOM 2913 N N . ILE B 1 167 ? -1.636 7.510 9.842 1.00 21.89 165 ILE B N 1
ATOM 2914 C CA . ILE B 1 167 ? -1.028 8.783 10.215 1.00 21.61 165 ILE B CA 1
ATOM 2915 C C . ILE B 1 167 ? -0.834 8.817 11.726 1.00 23.99 165 ILE B C 1
ATOM 2916 O O . ILE B 1 167 ? -1.387 8.006 12.464 1.00 20.42 165 ILE B O 1
ATOM 2921 N N . ILE B 1 168 ? -0.037 9.777 12.194 1.00 19.26 166 ILE B N 1
ATOM 2922 C CA . ILE B 1 168 ? 0.215 9.992 13.615 1.00 17.34 166 ILE B CA 1
ATOM 2923 C C . ILE B 1 168 ? -0.339 11.360 13.997 1.00 19.15 166 ILE B C 1
ATOM 2924 O O . ILE B 1 168 ? -0.064 12.359 13.323 1.00 25.53 166 ILE B O 1
ATOM 2929 N N . LEU B 1 169 ? -1.105 11.400 15.082 1.00 18.33 167 LEU B N 1
ATOM 2930 C CA . LEU B 1 169 ? -1.380 12.630 15.809 1.00 19.49 167 LEU B CA 1
ATOM 2931 C C . LEU B 1 169 ? -0.514 12.610 17.066 1.00 25.91 167 LEU B C 1
ATOM 2932 O O . LEU B 1 169 ? -0.602 11.673 17.865 1.00 22.79 167 LEU B O 1
ATOM 2937 N N . ASP B 1 170 ? 0.342 13.614 17.229 1.00 22.24 168 ASP B N 1
ATOM 2938 C CA . ASP B 1 170 ? 1.099 13.764 18.466 1.00 23.07 168 ASP B CA 1
ATOM 2939 C C . ASP B 1 170 ? 0.297 14.640 19.417 1.00 24.85 168 ASP B C 1
ATOM 2940 O O . ASP B 1 170 ? -0.031 15.785 19.082 1.00 24.97 168 ASP B O 1
ATOM 2945 N N . VAL B 1 171 ? -0.008 14.112 20.601 1.00 28.94 169 VAL B N 1
ATOM 2946 C CA . VAL B 1 171 ? -0.991 14.714 21.492 1.00 25.66 169 VAL B CA 1
ATOM 2947 C C . VAL B 1 171 ? -0.286 15.265 22.719 1.00 28.86 169 VAL B C 1
ATOM 2948 O O . VAL B 1 171 ? 0.317 14.508 23.490 1.00 32.85 169 VAL B O 1
ATOM 2952 N N . PHE B 1 172 ? -0.392 16.574 22.917 1.00 28.97 170 PHE B N 1
ATOM 2953 C CA . PHE B 1 172 ? 0.200 17.260 24.055 1.00 35.00 170 PHE B CA 1
ATOM 2954 C C . PHE B 1 172 ? -0.830 17.501 25.151 1.00 38.65 170 PHE B C 1
ATOM 2955 O O . PHE B 1 172 ? -2.040 17.534 24.909 1.00 31.97 170 PHE B O 1
ATOM 2963 N N . ASN B 1 173 ? -0.320 17.646 26.375 1.00 31.53 171 ASN B N 1
ATOM 2964 C CA . ASN B 1 173 ? -1.056 18.143 27.534 1.00 32.09 171 ASN B CA 1
ATOM 2965 C C . ASN B 1 173 ? -2.090 17.161 28.081 1.00 35.93 171 ASN B C 1
ATOM 2966 O O . ASN B 1 173 ? -2.953 17.557 28.869 1.00 32.44 171 ASN B O 1
ATOM 2971 N N . LEU B 1 174 ? -2.032 15.881 27.711 1.00 34.00 172 LEU B N 1
ATOM 2972 C CA . LEU B 1 174 ? -2.938 14.924 28.331 1.00 29.01 172 LEU B CA 1
ATOM 2973 C C . LEU B 1 174 ? -2.591 14.747 29.803 1.00 37.91 172 LEU B C 1
ATOM 2974 O O . LEU B 1 174 ? -1.435 14.882 30.213 1.00 40.87 172 LEU B O 1
ATOM 2979 N N . SER B 1 175 ? -3.603 14.441 30.607 1.00 36.22 173 SER B N 1
ATOM 2980 C CA . SER B 1 175 ? -3.352 14.174 32.016 1.00 42.23 173 SER B CA 1
ATOM 2981 C C . SER B 1 175 ? -2.943 12.727 32.214 1.00 37.19 173 SER B C 1
ATOM 2982 O O . SER B 1 175 ? -3.555 11.814 31.657 1.00 37.73 173 SER B O 1
ATOM 2985 N N . PHE B 1 176 ? -1.915 12.516 33.033 1.00 36.43 174 PHE B N 1
ATOM 2986 C CA . PHE B 1 176 ? -1.445 11.174 33.345 1.00 39.30 174 PHE B CA 1
ATOM 2987 C C . PHE B 1 176 ? -1.776 10.771 34.778 1.00 44.24 174 PHE B C 1
ATOM 2988 O O . PHE B 1 176 ? -1.072 9.958 35.378 1.00 40.45 174 PHE B O 1
ATOM 2996 N N . SER B 1 177 ? -2.860 11.317 35.329 1.00 32.87 175 SER B N 1
ATOM 2997 C CA . SER B 1 177 ? -3.234 10.965 36.693 1.00 38.86 175 SER B CA 1
ATOM 2998 C C . SER B 1 177 ? -3.615 9.493 36.808 1.00 41.46 175 SER B C 1
ATOM 2999 O O . SER B 1 177 ? -3.331 8.849 37.826 1.00 38.87 175 SER B O 1
ATOM 3002 N N . THR B 1 178 ? -4.261 8.942 35.778 1.00 33.93 176 THR B N 1
ATOM 3003 C CA . THR B 1 178 ? -4.666 7.535 35.747 1.00 35.16 176 THR B CA 1
ATOM 3004 C C . THR B 1 178 ? -4.238 6.951 34.407 1.00 35.83 176 THR B C 1
ATOM 3005 O O . THR B 1 178 ? -5.048 6.824 33.480 1.00 32.74 176 THR B O 1
ATOM 3009 N N . PRO B 1 179 ? -2.966 6.563 34.282 1.00 33.09 177 PRO B N 1
ATOM 3010 C CA . PRO B 1 179 ? -2.409 6.280 32.944 1.00 36.97 177 PRO B CA 1
ATOM 3011 C C . PRO B 1 179 ? -3.054 5.113 32.212 1.00 28.04 177 PRO B C 1
ATOM 3012 O O . PRO B 1 179 ? -3.168 5.163 30.980 1.00 24.26 177 PRO B O 1
ATOM 3016 N N . MET B 1 180 ? -3.451 4.050 32.915 1.00 27.23 178 MET B N 1
ATOM 3017 C CA . MET B 1 180 ? -4.099 2.938 32.224 1.00 27.85 178 MET B CA 1
ATOM 3018 C C . MET B 1 180 ? -5.452 3.354 31.662 1.00 32.41 178 MET B C 1
ATOM 3019 O O . MET B 1 180 ? -5.798 2.983 30.538 1.00 27.72 178 MET B O 1
ATOM 3024 N N . ALA B 1 181 ? -6.236 4.118 32.430 1.00 31.72 179 ALA B N 1
ATOM 3025 C CA . ALA B 1 181 ? -7.508 4.607 31.908 1.00 27.41 179 ALA B CA 1
ATOM 3026 C C . ALA B 1 181 ? -7.295 5.499 30.691 1.00 27.01 179 ALA B C 1
ATOM 3027 O O . ALA B 1 181 ? -8.060 5.434 29.721 1.00 30.76 179 ALA B O 1
ATOM 3029 N N . LEU B 1 182 ? -6.240 6.318 30.712 1.00 27.06 180 LEU B N 1
ATOM 3030 C CA . LEU B 1 182 ? -5.939 7.178 29.574 1.00 27.99 180 LEU B CA 1
ATOM 3031 C C . LEU B 1 182 ? -5.626 6.350 28.337 1.00 28.60 180 LEU B C 1
ATOM 3032 O O . LEU B 1 182 ? -6.148 6.607 27.247 1.00 24.70 180 LEU B O 1
ATOM 3037 N N . GLU B 1 183 ? -4.761 5.349 28.491 1.00 22.92 181 GLU B N 1
ATOM 3038 C CA . GLU B 1 183 ? -4.425 4.480 27.370 1.00 24.04 181 GLU B CA 1
ATOM 3039 C C . GLU B 1 183 ? -5.679 3.841 26.782 1.00 26.46 181 GLU B C 1
ATOM 3040 O O . GLU B 1 183 ? -5.869 3.830 25.558 1.00 19.97 181 GLU B O 1
ATOM 3046 N N . ASP B 1 184 ? -6.572 3.341 27.647 1.00 31.99 182 ASP B N 1
ATOM 3047 C CA . ASP B 1 184 ? -7.814 2.749 27.163 1.00 25.04 182 ASP B CA 1
ATOM 3048 C C . ASP B 1 184 ? -8.694 3.787 26.479 1.00 28.21 182 ASP B C 1
ATOM 3049 O O . ASP B 1 184 ? -9.261 3.514 25.414 1.00 26.72 182 ASP B O 1
ATOM 3054 N N . SER B 1 185 ? -8.833 4.975 27.081 1.00 23.08 183 SER B N 1
ATOM 3055 C CA . SER B 1 185 ? -9.730 5.979 26.516 1.00 24.35 183 SER B CA 1
ATOM 3056 C C . SER B 1 185 ? -9.297 6.384 25.114 1.00 22.37 183 SER B C 1
ATOM 3057 O O . SER B 1 185 ? -10.143 6.712 24.275 1.00 24.83 183 SER B O 1
ATOM 3060 N N . LEU B 1 186 ? -7.990 6.376 24.839 1.00 27.08 184 LEU B N 1
ATOM 3061 C CA . LEU B 1 186 ? -7.541 6.651 23.480 1.00 25.32 184 LEU B CA 1
ATOM 3062 C C . LEU B 1 186 ? -7.910 5.505 22.548 1.00 26.14 184 LEU B C 1
ATOM 3063 O O . LEU B 1 186 ? -8.438 5.719 21.446 1.00 23.64 184 LEU B O 1
ATOM 3068 N N . ASN B 1 187 ? -7.640 4.274 22.971 1.00 26.49 185 ASN B N 1
ATOM 3069 C CA . ASN B 1 187 ? -7.799 3.148 22.059 1.00 24.37 185 ASN B CA 1
ATOM 3070 C C . ASN B 1 187 ? -9.258 2.838 21.743 1.00 20.40 185 ASN B C 1
ATOM 3071 O O . ASN B 1 187 ? -9.535 2.267 20.686 1.00 21.72 185 ASN B O 1
ATOM 3076 N N . VAL B 1 188 ? -10.209 3.204 22.611 1.00 20.01 186 VAL B N 1
ATOM 3077 C CA . VAL B 1 188 ? -11.599 2.899 22.260 1.00 22.55 186 VAL B CA 1
ATOM 3078 C C . VAL B 1 188 ? -12.182 3.876 21.248 1.00 30.33 186 VAL B C 1
ATOM 3079 O O . VAL B 1 188 ? -13.285 3.636 20.746 1.00 24.25 186 VAL B O 1
ATOM 3083 N N . ILE B 1 189 ? -11.475 4.952 20.913 1.00 24.66 187 ILE B N 1
ATOM 3084 C CA . ILE B 1 189 ? -11.996 5.915 19.928 1.00 23.39 187 ILE B CA 1
ATOM 3085 C C . ILE B 1 189 ? -12.010 5.265 18.547 1.00 22.16 187 ILE B C 1
ATOM 3086 O O . ILE B 1 189 ? -10.976 4.739 18.106 1.00 19.34 187 ILE B O 1
ATOM 3091 N N . PRO B 1 190 ? -13.131 5.272 17.826 1.00 23.10 188 PRO B N 1
ATOM 3092 C CA . PRO B 1 190 ? -13.128 4.697 16.467 1.00 20.00 188 PRO B CA 1
ATOM 3093 C C . PRO B 1 190 ? -12.105 5.400 15.582 1.00 19.91 188 PRO B C 1
ATOM 3094 O O . PRO B 1 190 ? -12.038 6.632 15.535 1.00 21.16 188 PRO B O 1
ATOM 3098 N N . GLY B 1 191 ? -11.280 4.604 14.902 1.00 17.63 189 GLY B N 1
ATOM 3099 C CA . GLY B 1 191 ? -10.206 5.117 14.093 1.00 18.00 189 GLY B CA 1
ATOM 3100 C C . GLY B 1 191 ? -8.851 5.157 14.777 1.00 18.90 189 GLY B C 1
ATOM 3101 O O . GLY B 1 191 ? -7.835 5.258 14.090 1.00 19.21 189 GLY B O 1
ATOM 3102 N N . VAL B 1 192 ? -8.799 5.089 16.100 1.00 15.98 190 VAL B N 1
ATOM 3103 C CA . VAL B 1 192 ? -7.510 4.981 16.773 1.00 15.69 190 VAL B CA 1
ATOM 3104 C C . VAL B 1 192 ? -7.023 3.544 16.676 1.00 20.12 190 VAL B C 1
ATOM 3105 O O . VAL B 1 192 ? -7.712 2.610 17.097 1.00 20.06 190 VAL B O 1
ATOM 3109 N N . VAL B 1 193 ? -5.832 3.370 16.113 1.00 15.81 191 VAL B N 1
ATOM 3110 C CA . VAL B 1 193 ? -5.234 2.045 15.993 1.00 15.16 191 VAL B CA 1
ATOM 3111 C C . VAL B 1 193 ? -4.523 1.656 17.279 1.00 24.11 191 VAL B C 1
ATOM 3112 O O . VAL B 1 193 ? -4.656 0.524 17.763 1.00 20.54 191 VAL B O 1
ATOM 3116 N N . GLU B 1 194 ? -3.740 2.578 17.832 1.00 18.54 192 GLU B N 1
ATOM 3117 C CA . GLU B 1 194 ? -2.914 2.327 19.009 1.00 23.46 192 GLU B CA 1
ATOM 3118 C C . GLU B 1 194 ? -2.334 3.664 19.446 1.00 27.06 192 GLU B C 1
ATOM 3119 O O . GLU B 1 194 ? -2.312 4.621 18.668 1.00 22.00 192 GLU B O 1
ATOM 3125 N N . ASN B 1 195 ? -1.864 3.727 20.694 1.00 18.21 193 ASN B N 1
ATOM 3126 C CA . ASN B 1 195 ? -1.295 4.968 21.205 1.00 24.20 193 ASN B CA 1
ATOM 3127 C C . ASN B 1 195 ? -0.032 4.663 22.001 1.00 26.23 193 ASN B C 1
ATOM 3128 O O . ASN B 1 195 ? 0.201 3.529 22.426 1.00 18.48 193 ASN B O 1
ATOM 3133 N N . GLY B 1 196 ? 0.788 5.696 22.196 1.00 18.65 194 GLY B N 1
ATOM 3134 C CA . GLY B 1 196 ? 2.082 5.534 22.813 1.00 21.02 194 GLY B CA 1
ATOM 3135 C C . GLY B 1 196 ? 2.116 5.470 24.322 1.00 19.55 194 GLY B C 1
ATOM 3136 O O . GLY B 1 196 ? 3.215 5.381 24.874 1.00 20.70 194 GLY B O 1
ATOM 3137 N N . VAL B 1 197 ? 0.980 5.534 25.016 1.00 20.17 195 VAL B N 1
ATOM 3138 C CA . VAL B 1 197 ? 0.999 5.292 26.457 1.00 23.38 195 VAL B CA 1
ATOM 3139 C C . VAL B 1 197 ? 1.231 3.806 26.703 1.00 25.06 195 VAL B C 1
ATOM 3140 O O . VAL B 1 197 ? 0.466 2.957 26.232 1.00 21.93 195 VAL B O 1
ATOM 3144 N N . PHE B 1 198 ? 2.295 3.481 27.433 1.00 22.05 196 PHE B N 1
ATOM 3145 C CA . PHE B 1 198 ? 2.586 2.106 27.839 1.00 20.93 196 PHE B CA 1
ATOM 3146 C C . PHE B 1 198 ? 2.370 2.045 29.345 1.00 28.44 196 PHE B C 1
ATOM 3147 O O . PHE B 1 198 ? 3.309 2.167 30.131 1.00 27.20 196 PHE B O 1
ATOM 3155 N N . ALA B 1 199 ? 1.117 1.862 29.751 1.00 26.89 197 ALA B N 1
ATOM 3156 C CA . ALA B 1 199 ? 0.801 1.720 31.168 1.00 24.09 197 ALA B CA 1
ATOM 3157 C C . ALA B 1 199 ? 0.228 0.363 31.522 1.00 24.26 197 ALA B C 1
ATOM 3158 O O . ALA B 1 199 ? 0.336 -0.052 32.681 1.00 29.15 197 ALA B O 1
ATOM 3160 N N . LYS B 1 200 ? -0.379 -0.333 30.567 1.00 22.75 198 LYS B N 1
ATOM 3161 C CA . LYS B 1 200 ? -0.884 -1.674 30.811 1.00 28.25 198 LYS B CA 1
ATOM 3162 C C . LYS B 1 200 ? 0.185 -2.734 30.598 1.00 27.04 198 LYS B C 1
ATOM 3163 O O . LYS B 1 200 ? 0.145 -3.787 31.244 1.00 27.23 198 LYS B O 1
ATOM 3169 N N . ARG B 1 201 ? 1.150 -2.462 29.722 1.00 29.71 199 ARG B N 1
ATOM 3170 C CA . ARG B 1 201 ? 2.310 -3.321 29.502 1.00 23.17 199 ARG B CA 1
ATOM 3171 C C . ARG B 1 201 ? 3.527 -2.513 29.941 1.00 22.81 199 ARG B C 1
ATOM 3172 O O . ARG B 1 201 ? 3.983 -1.620 29.222 1.00 28.53 199 ARG B O 1
ATOM 3180 N N . LEU B 1 202 ? 4.042 -2.822 31.122 1.00 24.15 200 LEU B N 1
ATOM 3181 C CA . LEU B 1 202 ? 5.154 -2.088 31.706 1.00 25.65 200 LEU B CA 1
ATOM 3182 C C . LEU B 1 202 ? 6.484 -2.696 31.283 1.00 28.37 200 LEU B C 1
ATOM 3183 O O . LEU B 1 202 ? 6.579 -3.879 30.945 1.00 25.95 200 LEU B O 1
ATOM 3188 N N . ALA B 1 203 ? 7.521 -1.868 31.322 1.00 22.42 201 ALA B N 1
ATOM 3189 C CA . ALA B 1 203 ? 8.875 -2.392 31.264 1.00 29.01 201 ALA B CA 1
ATOM 3190 C C . ALA B 1 203 ? 9.131 -3.237 32.503 1.00 33.13 201 ALA B C 1
ATOM 3191 O O . ALA B 1 203 ? 8.778 -2.844 33.622 1.00 30.87 201 ALA B O 1
ATOM 3193 N N . ASP B 1 204 ? 9.710 -4.419 32.303 1.00 29.94 202 ASP B N 1
ATOM 3194 C CA . ASP B 1 204 ? 10.069 -5.265 33.435 1.00 28.54 202 ASP B CA 1
ATOM 3195 C C . ASP B 1 204 ? 11.411 -4.857 34.032 1.00 29.80 202 ASP B C 1
ATOM 3196 O O . ASP B 1 204 ? 11.616 -4.959 35.243 1.00 32.48 202 ASP B O 1
ATOM 3201 N N . LYS B 1 205 ? 12.341 -4.427 33.187 1.00 27.37 203 LYS B N 1
ATOM 3202 C CA . LYS B 1 205 ? 13.623 -3.886 33.605 1.00 28.71 203 LYS B CA 1
ATOM 3203 C C . LYS B 1 205 ? 13.791 -2.534 32.938 1.00 26.07 203 LYS B C 1
ATOM 3204 O O . LYS B 1 205 ? 13.358 -2.342 31.794 1.00 24.83 203 LYS B O 1
ATOM 3210 N N . VAL B 1 206 ? 14.373 -1.582 33.664 1.00 27.61 204 VAL B N 1
ATOM 3211 C CA . VAL B 1 206 ? 14.667 -0.260 33.125 1.00 26.01 204 VAL B CA 1
ATOM 3212 C C . VAL B 1 206 ? 16.143 -0.006 33.385 1.00 28.39 204 VAL B C 1
ATOM 3213 O O . VAL B 1 206 ? 16.536 0.304 34.515 1.00 35.81 204 VAL B O 1
ATOM 3217 N N . LEU B 1 207 ? 16.963 -0.157 32.349 1.00 27.31 205 LEU B N 1
ATOM 3218 C CA . LEU B 1 207 ? 18.406 0.012 32.449 1.00 26.21 205 LEU B CA 1
ATOM 3219 C C . LEU B 1 207 ? 18.754 1.445 32.066 1.00 29.94 205 LEU B C 1
ATOM 3220 O O . LEU B 1 207 ? 18.514 1.855 30.926 1.00 27.03 205 LEU B O 1
ATOM 3225 N N . VAL B 1 208 ? 19.324 2.202 33.004 1.00 27.43 206 VAL B N 1
ATOM 3226 C CA . VAL B 1 208 ? 19.527 3.638 32.821 1.00 26.91 206 VAL B CA 1
ATOM 3227 C C . VAL B 1 208 ? 21.017 3.944 32.823 1.00 28.18 206 VAL B C 1
ATOM 3228 O O . VAL B 1 208 ? 21.700 3.749 33.840 1.00 31.29 206 VAL B O 1
ATOM 3232 N N . ALA B 1 209 ? 21.512 4.455 31.699 1.00 27.63 207 ALA B N 1
ATOM 3233 C CA . ALA B 1 209 ? 22.930 4.733 31.529 1.00 28.12 207 ALA B CA 1
ATOM 3234 C C . ALA B 1 209 ? 23.221 6.190 31.861 1.00 31.92 207 ALA B C 1
ATOM 3235 O O . ALA B 1 209 ? 22.613 7.098 31.288 1.00 30.44 207 ALA B O 1
ATOM 3237 N N . SER B 1 210 ? 24.162 6.407 32.775 1.00 36.31 208 SER B N 1
ATOM 3238 C CA . SER B 1 210 ? 24.648 7.727 33.125 1.00 40.95 208 SER B CA 1
ATOM 3239 C C . SER B 1 210 ? 26.171 7.689 33.124 1.00 39.91 208 SER B C 1
ATOM 3240 O O . SER B 1 210 ? 26.785 6.642 32.894 1.00 44.82 208 SER B O 1
ATOM 3243 N N . ALA B 1 211 ? 26.783 8.843 33.396 1.00 48.51 209 ALA B N 1
ATOM 3244 C CA . ALA B 1 211 ? 28.240 8.923 33.391 1.00 53.35 209 ALA B CA 1
ATOM 3245 C C . ALA B 1 211 ? 28.870 7.894 34.320 1.00 55.62 209 ALA B C 1
ATOM 3246 O O . ALA B 1 211 ? 29.972 7.404 34.047 1.00 57.20 209 ALA B O 1
ATOM 3248 N N . SER B 1 212 ? 28.182 7.536 35.402 1.00 54.03 210 SER B N 1
ATOM 3249 C CA . SER B 1 212 ? 28.728 6.628 36.400 1.00 60.03 210 SER B CA 1
ATOM 3250 C C . SER B 1 212 ? 28.489 5.157 36.080 1.00 59.06 210 SER B C 1
ATOM 3251 O O . SER B 1 212 ? 29.019 4.295 36.791 1.00 58.32 210 SER B O 1
ATOM 3254 N N . GLY B 1 213 ? 27.708 4.844 35.049 1.00 52.57 211 GLY B N 1
ATOM 3255 C CA . GLY B 1 213 ? 27.469 3.474 34.653 1.00 51.46 211 GLY B CA 1
ATOM 3256 C C . GLY B 1 213 ? 26.009 3.263 34.311 1.00 42.59 211 GLY B C 1
ATOM 3257 O O . GLY B 1 213 ? 25.279 4.216 34.047 1.00 37.63 211 GLY B O 1
ATOM 3258 N N . VAL B 1 214 ? 25.585 2.000 34.315 1.00 39.71 212 VAL B N 1
ATOM 3259 C CA . VAL B 1 214 ? 24.200 1.627 34.039 1.00 39.42 212 VAL B CA 1
ATOM 3260 C C . VAL B 1 214 ? 23.543 1.195 35.342 1.00 46.19 212 VAL B C 1
ATOM 3261 O O . VAL B 1 214 ? 24.072 0.332 36.054 1.00 43.44 212 VAL B O 1
ATOM 3265 N N . ASN B 1 215 ? 22.390 1.786 35.646 1.00 47.56 213 ASN B N 1
ATOM 3266 C CA . ASN B 1 215 ? 21.660 1.524 36.879 1.00 51.03 213 ASN B CA 1
ATOM 3267 C C . ASN B 1 215 ? 20.307 0.905 36.555 1.00 48.34 213 ASN B C 1
ATOM 3268 O O . ASN B 1 215 ? 19.586 1.400 35.681 1.00 38.20 213 ASN B O 1
ATOM 3273 N N . ASN B 1 216 ? 19.961 -0.169 37.261 1.00 48.99 214 ASN B N 1
ATOM 3274 C CA . ASN B 1 216 ? 18.651 -0.795 37.101 1.00 45.72 214 ASN B CA 1
ATOM 3275 C C . ASN B 1 216 ? 17.644 0.029 37.888 1.00 48.12 214 ASN B C 1
ATOM 3276 O O . ASN B 1 216 ? 17.496 -0.142 39.103 1.00 44.59 214 ASN B O 1
ATOM 3281 N N . LEU B 1 217 ? 16.973 0.952 37.199 1.00 37.58 215 LEU B N 1
ATOM 3282 C CA . LEU B 1 217 ? 15.924 1.737 37.840 1.00 42.04 215 LEU B CA 1
ATOM 3283 C C . LEU B 1 217 ? 14.792 0.834 38.296 1.00 43.34 215 LEU B C 1
ATOM 3284 O O . LEU B 1 217 ? 14.212 1.033 39.370 1.00 44.97 215 LEU B O 1
ATOM 3289 N N . LYS B 1 218 ? 14.473 -0.163 37.483 1.00 38.25 216 LYS B N 1
ATOM 3290 C CA . LYS B 1 218 ? 13.529 -1.217 37.808 1.00 49.86 216 LYS B CA 1
ATOM 3291 C C . LYS B 1 218 ? 14.209 -2.545 37.497 1.00 49.80 216 LYS B C 1
ATOM 3292 O O . LYS B 1 218 ? 14.890 -2.660 36.461 1.00 35.99 216 LYS B O 1
#

CATH classification: 3.40.50.1360 (+1 more: 3.30.70.260)

Radius of gyration: 23.83 Å; Cα contacts (8 Å, |Δi|>4): 1082; chains: 2; bounding box: 75×40×50 Å

InterPro domains:
  IPR004788 Ribose 5-phosphate isomerase, type A [PF06026] (47-211)
  IPR004788 Ribose 5-phosphate isomerase, type A [PTHR11934] (3-214)
  IPR004788 Ribose 5-phosphate isomerase, type A [TIGR00021] (5-212)
  IPR004788 Ribose 5-phosphate isomerase, type A [cd01398] (17-208)
  IPR020672 Ribose-5-phosphate isomerase, type A, subgroup [MF_00170] (1-215)
  IPR037171 NagB/RpiA transferase-like [SSF100950] (2-144)

Foldseek 3Di:
DDQLVQLLLLLVVVVVVDAFAAEEEAEDDDSSLSNLVVCLVVLVRYNAYEYLAPVRVVSNVVSVRHYDYCVVDQAHAEYEYEAQAAELFQWGFHQPVPSQLSSVVSLVSYNAYEYGEAQVRYDHDDAQFWKKWWFAAVCVVVLQVQVVVQVWHWDWPPPDAGRVGTTITTIHDHDCPPLVVVQVSSCVRPGTSGMRTRDVRGHRWYWYGDPVGTDGSD/DFLVLLLQLLVVVVVVDAFAAEEEAEDDDSSLSNLVVCLVVLVRYNAYEYLAPVRVVSNVVSVGHYDYPVVDQAHAEYEYEAQAAELFQKGFHCPVPSQLSVVVVLVRYNAYEYGHEQVRYDHADAQFWKKWWFAAVCVVVLCVQVVVQVWHWDWPPPDAGRVGTTITTIHDGDCPPQVVVQVSSCVPPGTSGMRTCDVRGHPWYWYGDPVGTDTSD

Secondary structure (DSSP, 8-state):
--HHHHHHHHHHHHHTT--TTEEEEE--SHHHHHHHHHHHHTGGGEEEEEESSHHHHHHHHHTT--B--GGG-S---EEEE--SEE-TT--EE--TTS-HHHHHHHHHH-SEEEEEEEGGGB-SSS-SS-EEEEE-GGGHHHHHHHHHHTT-EEEE-TT---TTS-EEEEEES---SSHHHHHHHHHTSTTEEEESEESSS--SEEEEE-SS-EEE--/-HHHHHHHHHHHHHTTPPTT-EEEE--SHHHHHHHHHHHTTGGG--EEEESSHHHHHHHHHTT--B--GGG-S-EEEEEE--SEE-TT--EE--TTS-HHHHHHHHHHEEEEEEEEEGGGB-SSS-SS-EEEEE-GGGHHHHHHHHHHTT-EEEE-TT---TTS-EEEEEES---SSHHHHHHHHHTSTTEEEESEESSS--SEEEEEETTEEEE--

Nearest PDB structures (foldseek):
  6mc0-assembly1_B  TM=1.003E+00  e=7.864E-46  Legionella pneumophila subsp. pneumophila str. Philadelphia 1
  4x84-assembly1_D  TM=9.693E-01  e=5.825E-34  Pseudomonas aeruginosa PAO1
  1ks2-assembly1_B  TM=9.767E-01  e=1.448E-31  Escherichia coli
  5uf2-assembly1_A  TM=9.778E-01  e=5.001E-31  Neisseria gonorrhoeae NCCP11945
  3kwm-assembly2_C  TM=9.763E-01  e=5.001E-31  Francisella tularensis subsp. tularensis

Sequence (435 aa):
HHMSELKKIKAAKAAIAYIEDDMVIGVGTGSTVNFFIKELAAIKHKIEACVASSSKATEALLLRAEGIPVIDLNSSVQDLPIIYVDGADEVNERRGEMIKGGGGALTREKIVANVATQFIICIVDESKVVKRLGEFPVAVEVIPMMARSFVARQIIVKLGGDDPEYREGFVTDNGNIILDVFNLSFSTPMALEDSSLNVIPGVVENGVFAKRLADKVLVASASGVNNLKHMSELKIKAAKAAIAYIEDDMVIGVGTTGSTVNFFIKELAAIKHKIEACVASSSKATEALLRAEGIPVIDLNSSVQDDLPIYVDGADEVNERGEMIKGGGGALTREKIVANVATQFICIVDEESKVVKRLGEFPVAVEVIPMMARSFVARQIVKLGGDPEYREGFVTDNGNIILDVFNLSFSTPMALEDSLNVIPGVVENGVFAKRLADKVLVASASGVNNLK

Organism: Legionella pneumophila subsp. pneumophila (strain Philadelphia 1 / ATCC 33152 / DSM 7513) (NCBI:txid272624)

Solvent-accessible surface area: 16850 Å² total; per-residue (Å²): 110,134,64,46,87,17,38,47,71,0,0,110,24,0,36,86,58,22,115,99,110,33,22,0,0,0,0,24,40,60,14,0,50,40,0,2,122,37,0,15,76,28,84,143,84,13,101,2,0,1,14,0,10,114,69,3,58,56,72,0,136,92,60,51,4,58,26,55,81,5,35,86,9,76,114,1,35,4,0,0,0,8,13,32,9,0,14,124,138,0,16,0,0,6,5,28,65,2,17,0,0,46,7,2,0,0,0,48,18,6,104,46,0,0,0,1,1,12,93,84,64,49,39,111,79,19,23,94,71,25,2,2,0,0,0,0,53,25,0,78,23,13,0,24,99,45,0,88,152,80,49,7,66,25,91,78,52,144,76,61,94,8,43,24,42,5,15,0,3,22,1,66,114,14,76,32,97,86,23,99,59,18,6,41,31,0,9,32,14,20,1,2,4,2,0,0,0,0,3,88,34,46,0,55,59,0,1,17,0,21,80,114,24,52,93,82,48,85,182,55,46,45,22,39,59,70,0,0,112,27,0,37,92,56,11,110,95,113,28,14,0,0,0,0,29,32,59,5,0,48,43,0,4,124,38,0,20,76,31,81,150,67,12,101,2,0,2,15,0,6,118,60,0,58,62,75,0,138,91,60,45,3,65,26,53,78,8,34,85,8,100,94,1,23,5,0,0,0,7,8,33,10,0,15,112,52,0,36,0,0,7,4,27,60,3,15,0,1,46,8,2,0,0,0,48,21,7,102,43,0,0,0,0,0,6,91,84,48,51,35,198,165,8,18,158,74,23,1,2,0,1,0,1,54,23,0,71,23,13,0,22,86,42,0,84,153,72,49,1,68,32,104,85,53,150,72,66,93,8,43,24,43,5,14,0,4,20,1,66,104,11,72,16,83,88,24,100,59,18,6,42,34,0,10,33,15,21,2,2,4,3,0,0,0,0,5,88,35,62,0,52,65,0,2,14,0,26,97,114,24,51,93,76,45,81

B-factor: mean 30.0, std 10.9, range [11.15, 79.24]